Protein AF-A0AAE0N9Y9-F1 (afdb_monomer)

Mean predicted aligned error: 10.64 Å

Structure (mmCIF, N/CA/C/O backbone):
data_AF-A0AAE0N9Y9-F1
#
_entry.id   AF-A0AAE0N9Y9-F1
#
loop_
_atom_site.group_PDB
_atom_site.id
_atom_site.type_symbol
_atom_site.label_atom_id
_atom_site.label_alt_id
_atom_site.label_comp_id
_atom_site.label_asym_id
_atom_site.label_entity_id
_atom_site.label_seq_id
_atom_site.pdbx_PDB_ins_code
_atom_site.Cartn_x
_atom_site.Cartn_y
_atom_site.Cartn_z
_atom_site.occupancy
_atom_site.B_iso_or_equiv
_atom_site.auth_seq_id
_atom_site.auth_comp_id
_atom_site.auth_asym_id
_atom_si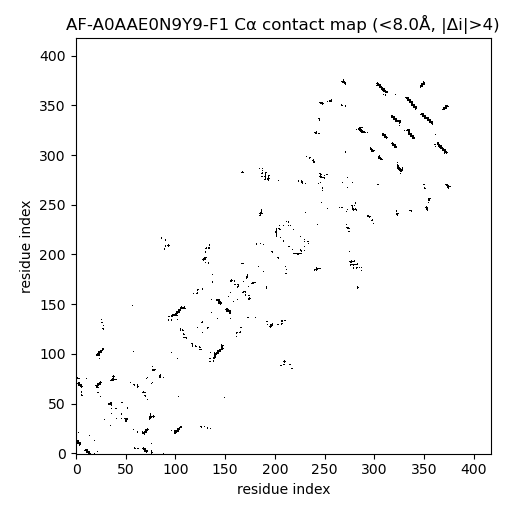te.auth_atom_id
_atom_site.pdbx_PDB_model_num
ATOM 1 N N . MET A 1 1 ? 3.296 -2.983 20.426 1.00 92.12 1 MET A N 1
ATOM 2 C CA . MET A 1 1 ? 1.997 -2.441 19.947 1.00 92.12 1 MET A CA 1
ATOM 3 C C . MET A 1 1 ? 1.097 -2.130 21.141 1.00 92.12 1 MET A C 1
ATOM 5 O O . MET A 1 1 ? 1.120 -2.874 22.114 1.00 92.12 1 MET A O 1
ATOM 9 N N . ARG A 1 2 ? 0.298 -1.061 21.100 1.00 95.00 2 ARG A N 1
ATOM 10 C CA . ARG A 1 2 ? -0.713 -0.757 22.129 1.00 95.00 2 ARG A CA 1
ATOM 11 C C . ARG A 1 2 ? -2.101 -1.171 21.636 1.00 95.00 2 ARG A C 1
ATOM 13 O O . ARG A 1 2 ? -2.389 -0.990 20.461 1.00 95.00 2 ARG A O 1
ATOM 20 N N . LEU A 1 3 ? -2.928 -1.727 22.515 1.00 97.25 3 LEU A N 1
ATOM 21 C CA . LEU A 1 3 ? -4.297 -2.159 22.219 1.00 97.25 3 LEU A CA 1
ATOM 22 C C . LEU A 1 3 ? -5.275 -1.548 23.219 1.00 97.25 3 LEU A C 1
ATOM 24 O O . LEU A 1 3 ? -4.948 -1.392 24.395 1.00 97.25 3 LEU A O 1
ATOM 28 N N . LEU A 1 4 ? -6.483 -1.249 22.760 1.00 97.81 4 LEU A N 1
ATOM 29 C CA . LEU A 1 4 ? -7.594 -0.794 23.583 1.00 97.81 4 LEU A CA 1
ATOM 30 C C . LEU A 1 4 ? -8.440 -1.995 24.015 1.00 97.81 4 LEU A C 1
ATOM 32 O O . LEU A 1 4 ? -8.829 -2.813 23.182 1.00 97.81 4 LEU A O 1
ATOM 36 N N . ASN A 1 5 ? -8.738 -2.103 25.308 1.00 97.69 5 ASN A N 1
ATOM 37 C CA . ASN A 1 5 ? -9.638 -3.135 25.810 1.00 97.69 5 ASN A CA 1
ATOM 38 C C . ASN A 1 5 ? -11.108 -2.785 25.514 1.00 97.69 5 ASN A C 1
ATOM 40 O O . ASN A 1 5 ? -11.589 -1.693 25.833 1.00 97.69 5 ASN A O 1
ATOM 44 N N . VAL A 1 6 ? -11.839 -3.754 24.966 1.00 97.75 6 VAL A N 1
ATOM 45 C CA . VAL A 1 6 ? -13.237 -3.632 24.519 1.00 97.75 6 VAL A CA 1
ATOM 46 C C . VAL A 1 6 ? -14.243 -3.471 25.663 1.00 97.75 6 VAL A C 1
ATOM 48 O O . VAL A 1 6 ? -15.395 -3.142 25.411 1.00 97.75 6 VAL A O 1
ATOM 51 N N . ARG A 1 7 ? -13.864 -3.628 26.932 1.00 95.12 7 ARG A N 1
ATOM 52 C CA . ARG A 1 7 ? -14.783 -3.388 28.060 1.00 95.12 7 ARG A CA 1
ATOM 53 C C . ARG A 1 7 ? -14.369 -2.194 28.895 1.00 95.12 7 ARG A C 1
ATOM 55 O O . ARG A 1 7 ? -15.185 -1.321 29.160 1.00 95.12 7 ARG A O 1
ATOM 62 N N . SER A 1 8 ? -13.101 -2.137 29.293 1.00 94.88 8 SER A N 1
ATOM 63 C CA . SER A 1 8 ? -12.618 -1.074 30.177 1.00 94.88 8 SER A CA 1
ATOM 64 C C . SER A 1 8 ? -12.316 0.239 29.456 1.00 94.88 8 SER A C 1
ATOM 66 O O . SER A 1 8 ? -12.142 1.249 30.132 1.00 94.88 8 SER A O 1
ATOM 68 N N . ARG A 1 9 ? -12.207 0.232 28.115 1.00 94.19 9 ARG A N 1
ATOM 69 C CA . ARG A 1 9 ? -11.724 1.371 27.305 1.00 94.19 9 ARG A CA 1
ATOM 70 C C . ARG A 1 9 ? -10.330 1.857 27.722 1.00 94.19 9 ARG A C 1
ATOM 72 O O . ARG A 1 9 ? -9.949 2.991 27.446 1.00 94.19 9 ARG A O 1
ATOM 79 N N . GLN A 1 10 ? -9.545 0.994 28.366 1.00 95.00 10 GLN A N 1
ATOM 80 C CA . GLN A 1 10 ? -8.172 1.297 28.756 1.00 95.00 10 GLN A CA 1
ATOM 81 C C . GLN A 1 10 ? -7.182 0.787 27.716 1.00 95.00 10 GLN A C 1
ATOM 83 O O . GLN A 1 10 ? -7.372 -0.269 27.107 1.00 95.00 10 GLN A O 1
ATOM 88 N N . LEU A 1 11 ? -6.112 1.551 27.521 1.00 96.12 11 LEU A N 1
ATOM 89 C CA . LEU A 1 11 ? -5.020 1.201 26.627 1.00 96.12 11 LEU A CA 1
ATOM 90 C C . LEU A 1 11 ? -3.974 0.352 27.355 1.00 96.12 11 LEU A C 1
ATOM 92 O O . LEU A 1 11 ? -3.532 0.693 28.450 1.00 96.12 11 LEU A O 1
ATOM 96 N N . HIS A 1 12 ? -3.527 -0.722 26.711 1.00 95.19 12 HIS A N 1
ATOM 97 C CA . HIS A 1 12 ? -2.515 -1.634 27.231 1.00 95.19 12 HIS A CA 1
ATOM 98 C C . HIS A 1 12 ? -1.411 -1.858 26.202 1.00 95.19 12 HIS A C 1
ATOM 100 O O . HIS A 1 12 ? -1.676 -2.186 25.045 1.00 95.19 12 HIS A O 1
ATOM 106 N N . THR A 1 13 ? -0.158 -1.736 26.631 1.00 93.50 13 THR A N 1
ATOM 107 C CA . THR A 1 13 ? 0.988 -2.094 25.792 1.00 93.50 13 THR A CA 1
ATOM 108 C C . THR A 1 13 ? 1.187 -3.609 25.795 1.00 93.50 13 THR A C 1
ATOM 110 O O . THR A 1 13 ? 1.218 -4.242 26.852 1.00 93.50 13 THR A O 1
ATOM 113 N N . ARG A 1 14 ? 1.318 -4.190 24.601 1.00 90.00 14 ARG A N 1
ATOM 114 C CA . ARG A 1 14 ? 1.645 -5.598 24.356 1.00 90.00 14 ARG A CA 1
ATOM 115 C C . ARG A 1 14 ? 2.939 -5.688 23.547 1.00 90.00 14 ARG A C 1
ATOM 117 O O . ARG A 1 14 ? 3.170 -4.883 22.637 1.00 90.00 14 ARG A O 1
ATOM 124 N N . TYR A 1 15 ? 3.761 -6.673 23.884 1.00 86.00 15 TYR A N 1
ATOM 125 C CA . TYR A 1 15 ? 5.079 -6.892 23.293 1.00 86.00 15 TYR A CA 1
ATOM 126 C C . TYR A 1 15 ? 5.128 -8.264 22.614 1.00 86.00 15 TYR A C 1
ATOM 128 O O . TYR A 1 15 ? 4.593 -9.229 23.163 1.00 86.00 15 TYR A O 1
ATOM 136 N N . ASP A 1 16 ? 5.770 -8.315 21.446 1.00 79.44 16 ASP A N 1
ATOM 137 C CA . ASP A 1 16 ? 6.131 -9.526 20.698 1.00 79.44 16 ASP A CA 1
ATOM 138 C C . ASP A 1 16 ? 5.015 -10.585 20.607 1.00 79.44 16 ASP A C 1
ATOM 140 O O . ASP A 1 16 ? 3.905 -10.285 20.165 1.00 79.44 16 ASP A O 1
ATOM 144 N N . ASP A 1 17 ? 5.304 -11.821 21.019 1.00 76.75 17 ASP A N 1
ATOM 145 C CA . ASP A 1 17 ? 4.411 -12.981 20.913 1.00 76.75 17 ASP A CA 1
ATOM 146 C C . ASP A 1 17 ? 3.213 -12.931 21.879 1.00 76.75 17 ASP A C 1
ATOM 148 O O . ASP A 1 17 ? 2.306 -13.754 21.792 1.00 76.75 17 ASP A O 1
ATOM 152 N N . ASN A 1 18 ? 3.156 -11.940 22.777 1.00 85.12 18 ASN A N 1
ATOM 153 C CA . ASN A 1 18 ? 2.055 -11.758 23.728 1.00 85.12 18 ASN A CA 1
ATOM 154 C C . ASN A 1 18 ? 0.939 -10.847 23.188 1.00 85.12 18 ASN A C 1
ATOM 156 O O . ASN A 1 18 ? 0.205 -10.226 23.965 1.00 85.12 18 ASN A O 1
ATOM 160 N N . ILE A 1 19 ? 0.827 -10.709 21.866 1.00 92.81 19 ILE A N 1
ATOM 161 C CA . ILE A 1 19 ? -0.262 -9.971 21.225 1.00 92.81 19 ILE A CA 1
ATOM 162 C C . ILE A 1 19 ? -1.481 -10.909 21.122 1.00 92.81 19 ILE A C 1
ATOM 164 O O . ILE A 1 19 ? -1.434 -11.874 20.359 1.00 92.81 19 ILE A O 1
ATOM 168 N N . PRO A 1 20 ? -2.569 -10.663 21.883 1.00 95.69 20 PRO A N 1
ATOM 169 C CA . PRO A 1 20 ? -3.791 -11.464 21.784 1.00 95.69 20 PRO A CA 1
ATOM 170 C C . PRO A 1 20 ? -4.500 -11.187 20.451 1.00 95.69 20 PRO A C 1
ATOM 172 O O . PRO A 1 20 ? -4.208 -10.165 19.841 1.00 95.69 20 PRO A O 1
ATOM 175 N N . PRO A 1 21 ? -5.472 -12.008 20.016 1.00 97.25 21 PRO A N 1
ATOM 176 C CA . PRO A 1 21 ? -6.346 -11.655 18.899 1.00 97.25 21 PRO A CA 1
ATOM 177 C C . PRO A 1 21 ? -7.016 -10.289 19.111 1.00 97.25 21 PRO A C 1
ATOM 179 O O . PRO A 1 21 ? -7.502 -9.988 20.204 1.00 97.25 21 PRO A O 1
ATOM 182 N N . TYR A 1 22 ? -7.040 -9.466 18.064 1.00 98.44 22 TYR A N 1
ATOM 183 C CA . TYR A 1 22 ? -7.608 -8.118 18.094 1.00 98.44 22 TYR A CA 1
ATOM 184 C C . TYR A 1 22 ? -8.319 -7.786 16.784 1.00 98.44 22 TYR A C 1
ATOM 186 O O . TYR A 1 22 ? -7.970 -8.314 15.725 1.00 98.44 22 TYR A O 1
ATOM 194 N N . ALA A 1 23 ? -9.295 -6.883 16.860 1.00 98.75 23 ALA A N 1
ATOM 195 C CA . ALA A 1 23 ? -9.834 -6.214 15.682 1.00 98.75 23 ALA A CA 1
ATOM 196 C C . ALA A 1 23 ? -9.017 -4.956 15.372 1.00 98.75 23 ALA A C 1
ATOM 198 O O . ALA A 1 23 ? -8.448 -4.338 16.272 1.00 98.75 23 ALA A O 1
ATOM 199 N N . ILE A 1 24 ? -8.978 -4.548 14.111 1.00 98.75 24 ILE A N 1
ATOM 200 C CA . ILE A 1 24 ? -8.291 -3.331 13.681 1.00 98.75 24 ILE A CA 1
ATOM 201 C C . ILE A 1 24 ? -9.257 -2.414 12.928 1.00 98.75 24 ILE A C 1
ATOM 203 O O . ILE A 1 24 ? -10.049 -2.887 12.113 1.00 98.75 24 ILE A O 1
ATOM 207 N N . LEU A 1 25 ? -9.227 -1.113 13.222 1.00 98.44 25 LEU A N 1
ATOM 208 C CA . LEU A 1 25 ? -10.024 -0.120 12.501 1.00 98.44 25 LEU A CA 1
ATOM 209 C C . LEU A 1 25 ? -9.210 0.483 11.357 1.00 98.44 25 LEU A C 1
ATOM 211 O O . LEU A 1 25 ? -8.125 1.013 11.580 1.00 98.44 25 LEU A O 1
ATOM 215 N N . SER A 1 26 ? -9.794 0.455 10.165 1.00 97.88 26 SER A N 1
ATOM 216 C CA . SER A 1 26 ? -9.386 1.230 9.001 1.00 97.88 26 SER A CA 1
ATOM 217 C C . SER A 1 26 ? -10.425 2.319 8.744 1.00 97.88 26 SER A C 1
ATOM 219 O O . SER A 1 26 ? -11.626 2.052 8.647 1.00 97.88 26 SER A O 1
ATOM 221 N N . HIS A 1 27 ? -9.994 3.570 8.621 1.00 93.94 27 HIS A N 1
ATOM 222 C CA . HIS A 1 27 ? -10.907 4.683 8.377 1.00 93.94 27 HIS A CA 1
ATOM 223 C C . HIS A 1 27 ? -10.201 5.860 7.715 1.00 93.94 27 HIS A C 1
ATOM 225 O O . HIS A 1 27 ? -8.978 5.998 7.719 1.00 93.94 27 HIS A O 1
ATOM 231 N N . THR A 1 28 ? -11.000 6.769 7.161 1.00 89.81 28 THR A N 1
ATOM 232 C CA . THR A 1 28 ? -10.505 8.083 6.752 1.00 89.81 28 THR A CA 1
ATOM 233 C C . THR A 1 28 ? -10.857 9.137 7.787 1.00 89.81 28 THR A C 1
ATOM 235 O O . THR A 1 28 ? -12.019 9.276 8.183 1.00 89.81 28 THR A O 1
ATOM 238 N N . TRP A 1 29 ? -9.853 9.923 8.151 1.00 72.12 29 TRP A N 1
ATOM 239 C CA . TRP A 1 29 ? -9.984 11.175 8.880 1.00 72.12 29 TRP A CA 1
ATOM 240 C C . TRP A 1 29 ? -10.921 12.114 8.129 1.00 72.12 29 TRP A C 1
ATOM 242 O O . TRP A 1 29 ? -10.844 12.239 6.904 1.00 72.12 29 TRP A O 1
ATOM 252 N N . ASP A 1 30 ? -11.762 12.815 8.869 1.00 64.88 30 ASP A N 1
ATOM 253 C CA . ASP A 1 30 ? -12.420 14.000 8.336 1.00 64.88 30 ASP A CA 1
ATOM 254 C C . ASP A 1 30 ? -11.613 15.209 8.779 1.00 64.88 30 ASP A C 1
ATOM 256 O O . ASP A 1 30 ? -11.110 15.254 9.898 1.00 64.88 30 ASP A O 1
ATOM 260 N N . GLN A 1 31 ? -11.474 16.183 7.896 1.00 59.41 31 GLN A N 1
ATOM 261 C CA . GLN A 1 31 ? -10.706 17.387 8.189 1.00 59.41 31 GLN A CA 1
ATOM 262 C C . GLN A 1 31 ? -11.480 18.359 9.086 1.00 59.41 31 GLN A C 1
ATOM 264 O O . GLN A 1 31 ? -10.889 19.296 9.615 1.00 59.41 31 GLN A O 1
ATOM 269 N N . GLN A 1 32 ? -12.790 18.152 9.246 1.00 56.81 32 GLN A N 1
ATOM 270 C CA . GLN A 1 32 ? -13.677 19.081 9.945 1.00 56.81 32 GLN A CA 1
ATOM 271 C C . GLN A 1 32 ? -13.728 18.853 11.462 1.00 56.81 32 GLN A C 1
ATOM 273 O O . GLN A 1 32 ? -14.083 19.768 12.200 1.00 56.81 32 GLN A O 1
ATOM 278 N N . GLU A 1 33 ? -13.340 17.671 11.946 1.00 63.66 33 GLU A N 1
ATOM 279 C CA . GLU A 1 33 ? -13.452 17.293 13.357 1.00 63.66 33 GLU A CA 1
ATOM 280 C C . GLU A 1 33 ? -12.261 16.436 13.791 1.00 63.66 33 GLU A C 1
ATOM 282 O O . GLU A 1 33 ? -11.926 15.439 13.147 1.00 63.66 33 GLU A O 1
ATOM 287 N N . ALA A 1 34 ? -11.637 16.814 14.907 1.00 75.62 34 ALA A N 1
ATOM 288 C CA . ALA A 1 34 ? -10.517 16.076 15.473 1.00 75.62 34 ALA A CA 1
ATOM 289 C C . ALA A 1 34 ? -10.967 14.704 15.997 1.00 75.62 34 ALA A C 1
ATOM 291 O O . ALA A 1 34 ? -11.996 14.584 16.660 1.00 75.62 34 ALA A O 1
ATOM 292 N N . GLU A 1 35 ? -10.179 13.674 15.701 1.00 85.31 35 GLU A N 1
ATOM 293 C CA . GLU A 1 35 ? -10.357 12.334 16.260 1.00 85.31 35 GLU A CA 1
ATOM 294 C C . GLU A 1 35 ? -9.646 12.221 17.607 1.00 85.31 35 GLU A C 1
ATOM 296 O O . GLU A 1 35 ? -8.643 12.894 17.847 1.00 85.31 35 GLU A O 1
ATOM 301 N N . VAL A 1 36 ? -10.160 11.351 18.477 1.00 91.38 36 VAL A N 1
ATOM 302 C CA . VAL A 1 36 ? -9.594 11.121 19.810 1.00 91.38 36 VAL A CA 1
ATOM 303 C C . VAL A 1 36 ? -8.192 10.530 19.676 1.00 91.38 36 VAL A C 1
ATOM 305 O O . VAL A 1 36 ? -8.008 9.448 19.102 1.00 91.38 36 VAL A O 1
ATOM 308 N N . SER A 1 37 ? -7.203 11.264 20.186 1.00 93.50 37 SER A N 1
ATOM 309 C CA . SER A 1 37 ? -5.792 10.886 20.148 1.00 93.50 37 SER A CA 1
ATOM 310 C C . SER A 1 37 ? -5.371 10.056 21.365 1.00 93.50 37 SER A C 1
ATOM 312 O O . SER A 1 37 ? -6.120 9.901 22.330 1.00 93.50 37 SER A O 1
ATOM 314 N N . PHE A 1 38 ? -4.141 9.536 21.352 1.00 93.31 38 PHE A N 1
ATOM 315 C CA . PHE A 1 38 ? -3.560 8.853 22.512 1.00 93.31 38 PHE A CA 1
ATOM 316 C C . PHE A 1 38 ? -3.527 9.738 23.768 1.00 93.31 38 PHE A C 1
ATOM 318 O O . PHE A 1 38 ? -3.838 9.269 24.862 1.00 93.31 38 PHE A O 1
ATOM 325 N N . GLU A 1 39 ? -3.176 11.018 23.620 1.00 92.38 39 GLU A N 1
ATOM 326 C CA . GLU A 1 39 ? -3.137 11.955 24.747 1.00 92.38 39 GLU A CA 1
ATOM 327 C C . GLU A 1 39 ? -4.536 12.250 25.286 1.00 92.38 39 GLU A C 1
ATOM 329 O O . GLU A 1 39 ? -4.728 12.348 26.498 1.00 92.38 39 GLU A O 1
ATOM 334 N N . ASP A 1 40 ? -5.530 12.316 24.402 1.00 92.81 40 ASP A N 1
ATOM 335 C CA . ASP A 1 40 ? -6.912 12.544 24.804 1.00 92.81 40 ASP A CA 1
ATOM 336 C C . ASP A 1 40 ? -7.449 11.399 25.659 1.00 92.81 40 ASP A C 1
ATOM 338 O O . ASP A 1 40 ? -8.071 11.658 26.684 1.00 92.81 40 ASP A O 1
ATOM 342 N N . MET A 1 41 ? -7.121 10.145 25.324 1.00 92.75 41 MET A N 1
ATOM 343 C CA . MET A 1 41 ? -7.518 8.964 26.110 1.00 92.75 41 MET A CA 1
ATOM 344 C C . MET A 1 41 ? -7.036 8.994 27.570 1.00 92.75 41 MET A C 1
ATOM 346 O O . MET A 1 41 ? -7.563 8.259 28.404 1.00 92.75 41 MET A O 1
ATOM 350 N N . LYS A 1 42 ? -6.041 9.826 27.908 1.00 89.19 42 LYS A N 1
ATOM 351 C CA . LYS A 1 42 ? -5.563 10.000 29.290 1.00 89.19 42 LYS A CA 1
ATOM 352 C C . LYS A 1 42 ? -6.447 10.945 30.106 1.00 89.19 42 LYS A C 1
ATOM 354 O O . LYS A 1 42 ? -6.327 10.987 31.331 1.00 89.19 42 LYS A O 1
ATOM 359 N N . ARG A 1 43 ? -7.307 11.728 29.452 1.00 89.81 43 ARG A N 1
ATOM 360 C CA . ARG A 1 43 ? -8.168 12.718 30.100 1.00 89.81 43 ARG A CA 1
ATOM 361 C C . ARG A 1 43 ? -9.507 12.099 30.507 1.00 89.81 43 ARG A C 1
ATOM 363 O O . ARG A 1 43 ? -10.043 11.282 29.765 1.00 89.81 43 ARG A O 1
ATOM 370 N N . PRO A 1 44 ? -10.117 12.501 31.633 1.00 85.38 44 PRO A N 1
ATOM 371 C CA . PRO A 1 44 ? -11.415 11.961 32.050 1.00 85.38 44 PRO A CA 1
ATOM 372 C C . PRO A 1 44 ? -12.574 12.292 31.096 1.00 85.38 44 PRO A C 1
ATOM 374 O O . PRO A 1 44 ? -13.550 11.553 31.041 1.00 85.38 44 PRO A O 1
ATOM 377 N N . ASP A 1 45 ? -12.480 13.396 30.353 1.00 87.56 45 ASP A N 1
ATOM 378 C CA . ASP A 1 45 ? -13.541 13.937 29.496 1.00 87.56 45 ASP A CA 1
ATOM 379 C C . ASP A 1 45 ? -13.507 13.421 28.047 1.00 87.56 45 ASP A C 1
ATOM 381 O O . ASP A 1 45 ? -14.342 13.822 27.235 1.00 87.56 45 ASP A O 1
ATOM 385 N N . HIS A 1 46 ? -12.589 12.505 27.718 1.00 85.44 46 HIS A N 1
ATOM 386 C CA . HIS A 1 46 ? -12.407 11.969 26.363 1.00 85.44 46 HIS A CA 1
ATOM 387 C C . HIS A 1 46 ? -13.679 11.339 25.773 1.00 85.44 46 HIS A C 1
ATOM 389 O O . HIS A 1 46 ? -13.904 11.406 24.568 1.00 85.44 46 HIS A O 1
ATOM 395 N N . VAL A 1 47 ? -14.549 10.789 26.626 1.00 87.88 47 VAL A N 1
ATOM 396 C CA . VAL A 1 47 ? -15.837 10.183 26.242 1.00 87.88 47 VAL A CA 1
ATOM 397 C C . VAL A 1 47 ? -16.832 11.180 25.636 1.00 87.88 47 VAL A C 1
ATOM 399 O O . VAL A 1 47 ? -17.781 10.779 24.967 1.00 87.88 47 VAL A O 1
ATOM 402 N N . HIS A 1 48 ? -16.636 12.479 25.872 1.00 86.88 48 HIS A N 1
ATOM 403 C CA . HIS A 1 48 ? -17.473 13.552 25.330 1.00 86.88 48 HIS A CA 1
ATOM 404 C C . HIS A 1 48 ? -16.849 14.229 24.109 1.00 86.88 48 HIS A C 1
ATOM 406 O O . HIS A 1 48 ? -17.434 15.162 23.557 1.00 86.88 48 HIS A O 1
ATOM 412 N N . MET A 1 49 ? -15.657 13.795 23.697 1.00 87.06 49 MET A N 1
ATOM 413 C CA . MET A 1 49 ? -15.001 14.369 22.537 1.00 87.06 49 MET A CA 1
ATOM 414 C C . MET A 1 49 ? -15.734 13.990 21.249 1.00 87.06 49 MET A C 1
ATOM 416 O O . MET A 1 49 ? -16.307 12.897 21.150 1.00 87.06 49 MET A O 1
ATOM 420 N N . PRO A 1 50 ? -15.682 14.865 20.230 1.00 83.38 50 PRO A N 1
ATOM 421 C CA . PRO A 1 50 ? -16.117 14.502 18.894 1.00 83.38 50 PRO A CA 1
ATOM 422 C C . PRO A 1 50 ? -15.476 13.179 18.470 1.00 83.38 50 PRO A C 1
ATOM 424 O O . PRO A 1 50 ? -14.309 12.917 18.762 1.00 83.38 50 PRO A O 1
ATOM 427 N N . ARG A 1 51 ? -16.239 12.346 17.761 1.00 84.81 51 ARG A N 1
ATOM 428 C CA . ARG A 1 51 ? -15.758 11.091 17.159 1.00 84.81 51 ARG A CA 1
ATOM 429 C C . ARG A 1 51 ? -15.410 9.965 18.119 1.00 84.81 51 ARG A C 1
ATOM 431 O O . ARG A 1 51 ? -14.935 8.919 17.671 1.00 84.81 51 ARG A O 1
ATOM 438 N N . TYR A 1 52 ? -15.686 10.126 19.413 1.00 91.06 52 TYR A N 1
ATOM 439 C CA . TYR A 1 52 ? -15.589 9.013 20.356 1.00 91.06 52 TYR A CA 1
ATOM 440 C C . TYR A 1 52 ? -16.536 7.855 19.983 1.00 91.06 52 TYR A C 1
ATOM 442 O O . TYR A 1 52 ? -16.228 6.691 20.233 1.00 91.06 52 TYR A O 1
ATOM 450 N N . ASP A 1 53 ? -17.631 8.144 19.272 1.00 91.62 53 ASP A N 1
ATOM 451 C CA . ASP A 1 53 ? -18.534 7.143 18.701 1.00 91.62 53 ASP A CA 1
ATOM 452 C C . ASP A 1 53 ? -17.820 6.156 17.766 1.00 91.62 53 ASP A C 1
ATOM 454 O O . ASP A 1 53 ? -18.236 5.001 17.680 1.00 91.62 53 ASP A O 1
ATOM 458 N N . LYS A 1 54 ? -16.721 6.547 17.103 1.00 93.06 54 LYS A N 1
ATOM 459 C CA . LYS A 1 54 ? -15.924 5.603 16.307 1.00 93.06 54 LYS A CA 1
ATOM 460 C C . LYS A 1 54 ? -15.248 4.553 17.178 1.00 93.06 54 LYS A C 1
ATOM 462 O O . LYS A 1 54 ? -15.262 3.373 16.826 1.00 93.06 54 LYS A O 1
ATOM 467 N N . ILE A 1 55 ? -14.684 4.966 18.313 1.00 95.75 55 ILE A N 1
ATOM 468 C CA . ILE A 1 55 ? -14.067 4.051 19.280 1.00 95.75 55 ILE A CA 1
ATOM 469 C C . ILE A 1 55 ? -15.135 3.110 19.842 1.00 95.75 55 ILE A C 1
ATOM 471 O O . ILE A 1 55 ? -14.936 1.894 19.844 1.00 95.75 55 ILE A O 1
ATOM 475 N N . GLU A 1 56 ? -16.285 3.654 20.244 1.00 96.06 56 GLU A N 1
ATOM 476 C CA . GLU A 1 56 ? -17.402 2.868 20.774 1.00 96.06 56 GLU A CA 1
ATOM 477 C C . GLU A 1 56 ? -17.935 1.850 19.765 1.00 96.06 56 GLU A C 1
ATOM 479 O O . GLU A 1 56 ? -18.051 0.667 20.083 1.00 96.06 56 GLU A O 1
ATOM 484 N N . ASN A 1 57 ? -18.205 2.269 18.528 1.00 96.94 57 ASN A N 1
ATOM 485 C CA . ASN A 1 57 ? -18.706 1.364 17.497 1.00 96.94 57 ASN A CA 1
ATOM 486 C C . ASN A 1 57 ? -17.680 0.293 17.113 1.00 96.94 57 ASN A C 1
ATOM 488 O O . ASN A 1 57 ? -18.059 -0.864 16.941 1.00 96.94 57 ASN A O 1
ATOM 492 N N . THR A 1 58 ? -16.392 0.639 17.050 1.00 98.06 58 THR A N 1
ATOM 493 C CA . THR A 1 58 ? -15.316 -0.338 16.816 1.00 98.06 58 THR A CA 1
ATOM 494 C C . THR A 1 58 ? -15.277 -1.381 17.929 1.00 98.06 58 THR A C 1
ATOM 496 O O . THR A 1 58 ? -15.219 -2.578 17.652 1.00 98.06 58 THR A O 1
ATOM 499 N N . CYS A 1 59 ? -15.361 -0.950 19.191 1.00 98.38 59 CYS A N 1
ATOM 500 C CA . CYS A 1 59 ? -15.399 -1.866 20.328 1.00 98.38 59 CYS A CA 1
ATOM 501 C C . CYS A 1 59 ? -16.660 -2.737 20.316 1.00 98.38 59 CYS A C 1
ATOM 503 O O . CYS A 1 59 ? -16.568 -3.937 20.547 1.00 98.38 59 CYS A O 1
ATOM 505 N N . ARG A 1 60 ? -17.824 -2.164 19.992 1.00 98.31 60 ARG A N 1
ATOM 506 C CA . ARG A 1 60 ? -19.084 -2.907 19.861 1.00 98.31 60 ARG A CA 1
ATOM 507 C C . ARG A 1 60 ? -18.991 -3.997 18.792 1.00 98.31 60 ARG A C 1
ATOM 509 O O . ARG A 1 60 ? -19.437 -5.115 19.025 1.00 98.31 60 ARG A O 1
ATOM 516 N N . LEU A 1 61 ? -18.422 -3.688 17.625 1.00 98.38 61 LEU A N 1
ATOM 517 C CA . LEU A 1 61 ? -18.209 -4.681 16.568 1.00 98.38 61 LEU A CA 1
ATOM 518 C C . LEU A 1 61 ? -17.208 -5.759 16.994 1.00 98.38 61 LEU A C 1
ATOM 520 O O . LEU A 1 61 ? -17.448 -6.938 16.754 1.00 98.38 61 LEU A O 1
ATOM 524 N N . ALA A 1 62 ? -16.122 -5.379 17.668 1.00 98.56 62 ALA A N 1
ATOM 525 C CA . ALA A 1 62 ? -15.159 -6.337 18.199 1.00 98.56 62 ALA A CA 1
ATOM 526 C C . ALA A 1 62 ? -15.795 -7.283 19.230 1.00 98.56 62 ALA A C 1
ATOM 528 O O . ALA A 1 62 ? -15.545 -8.482 19.180 1.00 98.56 62 ALA A O 1
ATOM 529 N N . GLU A 1 63 ? -16.669 -6.777 20.106 1.00 98.06 63 GLU A N 1
ATOM 530 C CA . GLU A 1 63 ? -17.400 -7.598 21.076 1.00 98.06 63 GLU A CA 1
ATOM 531 C C . GLU A 1 63 ? -18.326 -8.615 20.393 1.00 98.06 63 GLU A C 1
ATOM 533 O O . GLU A 1 63 ? -18.374 -9.772 20.809 1.00 98.06 63 GLU A O 1
ATOM 538 N N . ILE A 1 64 ? -19.007 -8.217 19.311 1.00 97.69 64 ILE A N 1
ATOM 539 C CA . ILE A 1 64 ? -19.845 -9.117 18.496 1.00 97.69 64 ILE A CA 1
ATOM 540 C C . ILE A 1 64 ? -19.004 -10.229 17.854 1.00 97.69 64 ILE A C 1
ATOM 542 O O . ILE A 1 64 ? -19.441 -11.377 17.806 1.00 97.69 64 ILE A O 1
ATOM 546 N N . GLU A 1 65 ? -17.788 -9.913 17.408 1.00 97.81 65 GLU A N 1
ATOM 547 C CA . GLU A 1 65 ? -16.826 -10.892 16.880 1.00 97.81 65 GLU A CA 1
ATOM 548 C C . GLU A 1 65 ? -16.123 -11.702 17.992 1.00 97.81 65 GLU A C 1
ATOM 550 O O . GLU A 1 65 ? -15.268 -12.537 17.702 1.00 97.81 65 GLU A O 1
ATOM 555 N N . GLY A 1 66 ? -16.464 -11.481 19.269 1.00 98.06 66 GLY A N 1
ATOM 556 C CA . GLY A 1 66 ? -15.885 -12.195 20.410 1.00 98.06 66 GLY A CA 1
ATOM 557 C C . GLY A 1 66 ? -14.451 -11.778 20.755 1.00 98.06 66 GLY A C 1
ATOM 558 O O . GLY A 1 66 ? -13.716 -12.554 21.364 1.00 98.06 66 GLY A O 1
ATOM 559 N N . LEU A 1 67 ? -14.034 -10.573 20.363 1.00 98.50 67 LEU A N 1
ATOM 560 C CA . LEU A 1 67 ? -12.689 -10.041 20.574 1.00 98.50 67 LEU A CA 1
ATOM 561 C C . LEU A 1 67 ? -12.652 -9.074 21.762 1.00 98.50 67 LEU A C 1
ATOM 563 O O . LEU A 1 67 ? -13.495 -8.194 21.913 1.00 98.50 67 LEU A O 1
ATOM 567 N N . GLU A 1 68 ? -11.619 -9.205 22.593 1.00 98.25 68 GLU A N 1
ATOM 568 C CA . GLU A 1 68 ? -11.425 -8.361 23.783 1.00 98.25 68 GLU A CA 1
ATOM 569 C C . GLU A 1 68 ? -10.578 -7.108 23.518 1.00 98.25 68 GLU A C 1
ATOM 571 O O . GLU A 1 68 ? -10.472 -6.228 24.379 1.00 98.25 68 GLU A O 1
ATOM 576 N N . TRP A 1 69 ? -9.955 -7.030 22.342 1.00 98.50 69 TRP A N 1
ATOM 577 C CA . TRP A 1 69 ? -8.950 -6.025 22.017 1.00 98.50 69 TRP A CA 1
ATOM 578 C C . TRP A 1 69 ? -9.209 -5.400 20.655 1.00 98.50 69 TRP A C 1
ATOM 580 O O . TRP A 1 69 ? -9.534 -6.098 19.693 1.00 98.50 69 TRP A O 1
ATOM 590 N N . VAL A 1 70 ? -9.004 -4.086 20.564 1.00 98.50 70 VAL A N 1
ATOM 591 C CA . VAL A 1 70 ? -9.000 -3.358 19.293 1.00 98.50 70 VAL A CA 1
ATOM 592 C C . VAL A 1 70 ? -7.743 -2.518 19.139 1.00 98.50 70 VAL A C 1
ATOM 594 O O . VAL A 1 70 ? -7.170 -2.038 20.119 1.00 98.50 70 VAL A O 1
ATOM 597 N N . TRP A 1 71 ? -7.330 -2.322 17.894 1.00 98.25 71 TRP A N 1
ATOM 598 C CA . TRP A 1 71 ? -6.307 -1.362 17.513 1.00 98.25 71 TRP A CA 1
ATOM 599 C C . TRP A 1 71 ? -6.925 -0.266 16.648 1.00 98.25 71 TRP A C 1
ATOM 601 O O . TRP A 1 71 ? -7.622 -0.548 15.673 1.00 98.25 71 TRP A O 1
ATOM 611 N N . ILE A 1 72 ? -6.661 0.987 17.012 1.00 96.94 72 ILE A N 1
ATOM 612 C CA . ILE A 1 72 ? -7.116 2.186 16.303 1.00 96.94 72 ILE A CA 1
ATOM 613 C C . ILE A 1 72 ? -5.934 3.152 16.260 1.00 96.94 72 ILE A C 1
ATOM 615 O O . ILE A 1 72 ? -5.435 3.559 17.310 1.00 96.94 72 ILE A O 1
ATOM 619 N N . ASP A 1 73 ? -5.466 3.518 15.069 1.00 94.06 73 ASP A N 1
ATOM 620 C CA . ASP A 1 73 ? -4.205 4.249 14.886 1.00 94.06 73 ASP A CA 1
ATOM 621 C C . ASP A 1 73 ? -4.188 5.625 15.583 1.00 94.06 73 ASP A C 1
ATOM 623 O O . ASP A 1 73 ? -3.132 6.112 15.993 1.00 94.06 73 ASP A O 1
ATOM 627 N N . THR A 1 74 ? -5.353 6.259 15.738 1.00 93.00 74 THR A N 1
ATOM 628 C CA . THR A 1 74 ? -5.483 7.584 16.354 1.00 93.00 74 THR A CA 1
ATOM 629 C C . THR A 1 74 ? -5.142 7.573 17.835 1.00 93.00 74 THR A C 1
ATOM 631 O O . THR A 1 74 ? -4.457 8.482 18.305 1.00 93.00 74 THR A O 1
ATOM 634 N N . CYS A 1 75 ? -5.584 6.543 18.560 1.00 94.75 75 CYS A N 1
ATOM 635 C CA . CYS A 1 75 ? -5.484 6.473 20.014 1.00 94.75 75 CYS A CA 1
ATOM 636 C C . CYS A 1 75 ? -4.533 5.383 20.521 1.00 94.75 75 CYS A C 1
ATOM 638 O O . CYS A 1 75 ? -4.090 5.442 21.667 1.00 94.75 75 CYS A O 1
ATOM 640 N N . CYS A 1 76 ? -4.169 4.409 19.684 1.00 96.50 76 CYS A N 1
ATOM 641 C CA . CYS A 1 76 ? -3.203 3.371 20.039 1.00 96.50 76 CYS A CA 1
ATOM 642 C C . CYS A 1 76 ? -1.753 3.793 19.768 1.00 96.50 76 CYS A C 1
ATOM 644 O O . CYS A 1 76 ? -0.852 3.234 20.384 1.00 96.50 76 CYS A O 1
ATOM 646 N N . ILE A 1 77 ? -1.508 4.787 18.911 1.00 95.00 77 ILE A N 1
ATOM 647 C CA . ILE A 1 77 ? -0.159 5.296 18.635 1.00 95.00 77 ILE A CA 1
ATOM 648 C C . ILE A 1 77 ? 0.040 6.626 19.359 1.00 95.00 77 ILE A C 1
ATOM 650 O O . ILE A 1 77 ? -0.715 7.576 19.151 1.00 95.00 77 ILE A O 1
ATOM 654 N N . ASP A 1 78 ? 1.104 6.725 20.150 1.00 93.62 78 ASP A N 1
ATOM 655 C CA . ASP A 1 78 ? 1.600 8.011 20.626 1.00 93.62 78 ASP A CA 1
ATOM 656 C C . ASP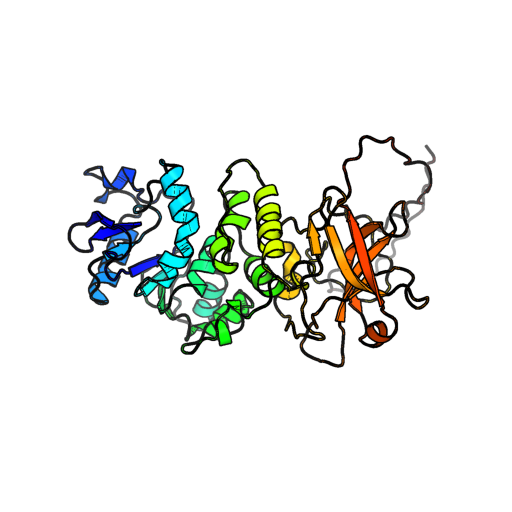 A 1 78 ? 2.326 8.733 19.484 1.00 93.62 78 ASP A C 1
ATOM 658 O O . ASP A 1 78 ? 3.522 8.559 19.249 1.00 93.62 78 ASP A O 1
ATOM 662 N N . LYS A 1 79 ? 1.583 9.569 18.754 1.00 90.44 79 LYS A N 1
ATOM 663 C CA . LYS A 1 79 ? 2.117 10.345 17.625 1.00 90.44 79 LYS A CA 1
ATOM 664 C C . LYS A 1 79 ? 3.063 11.474 18.070 1.00 90.44 79 LYS A C 1
ATOM 666 O O . LYS A 1 79 ? 3.687 12.090 17.206 1.00 90.44 79 LYS A O 1
ATOM 671 N N . SER A 1 80 ? 3.177 11.752 19.376 1.00 91.25 80 SER A N 1
ATOM 672 C CA . SER A 1 80 ? 4.147 12.710 19.926 1.00 91.25 80 SER A CA 1
ATOM 673 C C . SER A 1 80 ? 5.542 12.094 20.097 1.00 91.25 80 SER A C 1
ATOM 675 O O . SER A 1 80 ? 6.549 12.802 20.020 1.00 91.25 80 SER A O 1
ATOM 677 N N . SER A 1 81 ? 5.615 10.767 20.239 1.00 92.75 81 SER A N 1
ATOM 678 C CA . SER A 1 81 ? 6.860 10.004 20.286 1.00 92.75 81 SER A CA 1
ATOM 679 C C . SER A 1 81 ? 7.314 9.635 18.873 1.00 92.75 81 SER A C 1
ATOM 681 O O . SER A 1 81 ? 6.759 8.745 18.230 1.00 92.75 81 SER A O 1
ATOM 683 N N . SER A 1 82 ? 8.360 10.297 18.370 1.00 89.31 82 SER A N 1
ATOM 684 C CA . SER A 1 82 ? 8.913 10.011 17.035 1.00 89.31 82 SER A CA 1
ATOM 685 C C . SER A 1 82 ? 9.426 8.573 16.899 1.00 89.31 82 SER A C 1
ATOM 687 O O . SER A 1 82 ? 9.302 7.980 15.828 1.00 89.31 82 SER A O 1
ATOM 689 N N . ALA A 1 83 ? 9.960 8.004 17.984 1.00 91.75 83 ALA A N 1
ATOM 690 C CA . ALA A 1 83 ? 10.394 6.613 18.038 1.00 91.75 83 ALA A CA 1
ATOM 691 C C . ALA A 1 83 ? 9.204 5.651 17.902 1.00 91.75 83 ALA A C 1
ATOM 693 O O . ALA A 1 83 ? 9.239 4.766 17.049 1.00 91.75 83 ALA A O 1
ATOM 694 N N . GLU A 1 84 ? 8.130 5.869 18.673 1.00 92.56 84 GLU A N 1
ATOM 695 C CA . GLU A 1 84 ? 6.923 5.033 18.603 1.00 92.56 84 GLU A CA 1
ATOM 696 C C . GLU A 1 84 ? 6.237 5.168 17.239 1.00 92.56 84 GLU A C 1
ATOM 698 O O . GLU A 1 84 ? 5.870 4.164 16.635 1.00 92.56 84 GLU A O 1
ATOM 703 N N . LEU A 1 85 ? 6.123 6.387 16.704 1.00 91.75 85 LEU A N 1
ATOM 704 C CA . LEU A 1 85 ? 5.561 6.622 15.374 1.00 91.75 85 LEU A CA 1
ATOM 705 C C . LEU A 1 85 ? 6.364 5.902 14.280 1.00 91.75 85 LEU A C 1
ATOM 707 O O . LEU A 1 85 ? 5.783 5.310 13.370 1.00 91.75 85 LEU A O 1
ATOM 711 N N . SER A 1 86 ? 7.696 5.935 14.371 1.00 92.69 86 SER A N 1
ATOM 712 C CA . SER A 1 86 ? 8.572 5.254 13.417 1.00 92.69 86 SER A CA 1
ATOM 713 C C . SER A 1 86 ? 8.438 3.733 13.491 1.00 92.69 86 SER A C 1
ATOM 715 O O . SER A 1 86 ? 8.375 3.070 12.452 1.00 92.69 86 SER A O 1
ATOM 717 N N . GLU A 1 87 ? 8.388 3.172 14.702 1.00 92.19 87 GLU A N 1
ATOM 718 C CA . GLU A 1 87 ? 8.139 1.744 14.921 1.00 92.19 87 GLU A CA 1
ATOM 719 C C . GLU A 1 87 ? 6.760 1.342 14.385 1.00 92.19 87 GLU A C 1
ATOM 721 O O . GLU A 1 87 ? 6.634 0.339 13.679 1.00 92.19 87 GLU A O 1
ATOM 726 N N . ALA A 1 88 ? 5.741 2.159 14.660 1.00 92.81 88 ALA A N 1
ATOM 727 C CA . ALA A 1 88 ? 4.374 1.917 14.234 1.00 92.81 88 ALA A CA 1
ATOM 728 C C . ALA A 1 88 ? 4.241 1.893 12.713 1.00 92.81 88 ALA A C 1
ATOM 730 O O . ALA A 1 88 ? 3.681 0.944 12.178 1.00 92.81 88 ALA A O 1
ATOM 731 N N . ILE A 1 89 ? 4.805 2.871 12.001 1.00 92.19 89 ILE A N 1
ATOM 732 C CA . ILE A 1 89 ? 4.722 2.910 10.535 1.00 92.19 89 ILE A CA 1
ATOM 733 C C . ILE A 1 89 ? 5.434 1.710 9.897 1.00 92.19 89 ILE A C 1
ATOM 735 O O . ILE A 1 89 ? 4.888 1.096 8.983 1.00 92.19 89 ILE A O 1
ATOM 739 N N . ASN A 1 90 ? 6.603 1.316 10.411 1.00 94.00 90 ASN A N 1
ATOM 740 C CA . ASN A 1 90 ? 7.309 0.123 9.925 1.00 94.00 90 ASN A CA 1
ATOM 741 C C . ASN A 1 90 ? 6.599 -1.197 10.279 1.00 94.00 90 ASN A C 1
ATOM 743 O O . ASN A 1 90 ? 6.904 -2.228 9.685 1.00 94.00 90 ASN A O 1
ATOM 747 N N . SER A 1 91 ? 5.665 -1.178 11.234 1.00 94.00 91 SER A N 1
ATOM 748 C CA . SER A 1 91 ? 4.946 -2.367 11.710 1.00 94.00 91 SER A CA 1
ATOM 749 C C . SER A 1 91 ? 3.489 -2.431 11.251 1.00 94.00 91 SER A C 1
ATOM 751 O O . SER A 1 91 ? 2.867 -3.486 11.364 1.00 94.00 91 SER A O 1
ATOM 753 N N . MET A 1 92 ? 2.938 -1.333 10.731 1.00 94.31 92 MET A N 1
ATOM 754 C CA . MET A 1 92 ? 1.505 -1.166 10.489 1.00 94.31 92 MET A CA 1
ATOM 755 C C . MET A 1 92 ? 0.947 -2.245 9.565 1.00 94.31 92 MET A C 1
ATOM 757 O O . MET A 1 92 ? -0.052 -2.871 9.905 1.00 94.31 92 MET A O 1
ATOM 761 N N . PHE A 1 93 ? 1.633 -2.545 8.461 1.00 96.88 93 PHE A N 1
ATOM 762 C CA . PHE A 1 93 ? 1.214 -3.611 7.552 1.00 96.88 93 PHE A CA 1
ATOM 763 C C . PHE A 1 93 ? 1.076 -4.951 8.280 1.00 96.88 93 PHE A C 1
ATOM 765 O O . PHE A 1 93 ? 0.044 -5.606 8.177 1.00 96.88 93 PHE A O 1
ATOM 772 N N . ARG A 1 94 ? 2.079 -5.327 9.086 1.00 96.25 94 ARG A N 1
ATOM 773 C CA . ARG A 1 94 ? 2.053 -6.560 9.885 1.00 96.25 94 ARG A CA 1
ATOM 774 C C . ARG A 1 94 ? 0.921 -6.537 10.913 1.00 96.25 94 ARG A C 1
ATOM 776 O O . ARG A 1 94 ? 0.341 -7.579 11.200 1.00 96.25 94 ARG A O 1
ATOM 783 N N . TRP A 1 95 ? 0.601 -5.377 11.483 1.00 96.88 95 TRP A N 1
ATOM 784 C CA . TRP A 1 95 ? -0.525 -5.244 12.407 1.00 96.88 95 TRP A CA 1
ATOM 785 C C . TRP A 1 95 ? -1.876 -5.415 11.706 1.00 96.88 95 TRP A C 1
ATOM 787 O O . TRP A 1 95 ? -2.772 -6.024 12.282 1.00 96.88 95 TRP A O 1
ATOM 797 N N . TYR A 1 96 ? -2.028 -4.962 10.464 1.00 98.06 96 TYR A N 1
ATOM 798 C CA . TYR A 1 96 ? -3.216 -5.272 9.666 1.00 98.06 96 TYR A CA 1
ATOM 799 C C . TYR A 1 96 ? -3.262 -6.747 9.249 1.00 98.06 96 TYR A C 1
ATOM 801 O O . TYR A 1 96 ? -4.314 -7.371 9.349 1.00 98.06 96 TYR A O 1
ATOM 809 N N . GLU A 1 97 ? -2.127 -7.322 8.849 1.00 96.62 97 GLU A N 1
ATOM 810 C CA . GLU A 1 97 ? -2.006 -8.729 8.445 1.00 96.62 97 GLU A CA 1
ATOM 811 C C . GLU A 1 97 ? -2.348 -9.702 9.582 1.00 96.62 97 GLU A C 1
ATOM 813 O O . GLU A 1 97 ? -3.045 -10.690 9.360 1.00 96.62 97 GLU A O 1
ATOM 818 N N . LYS A 1 98 ? -1.904 -9.405 10.811 1.00 96.56 98 LYS A N 1
ATOM 819 C CA . LYS A 1 98 ? -2.139 -10.239 12.001 1.00 96.56 98 LYS A CA 1
ATOM 820 C C . LYS A 1 98 ? -3.465 -9.972 12.719 1.00 96.56 98 LYS A C 1
ATOM 822 O O . LYS A 1 98 ? -3.784 -10.695 13.663 1.00 96.56 98 LYS A O 1
ATOM 827 N N . ALA A 1 99 ? -4.219 -8.947 12.326 1.00 97.88 99 ALA A N 1
ATOM 828 C CA . ALA A 1 99 ? -5.518 -8.681 12.933 1.00 97.88 99 ALA A CA 1
ATOM 829 C C . ALA A 1 99 ? -6.496 -9.827 12.637 1.00 97.88 99 ALA A C 1
ATOM 831 O O . ALA A 1 99 ? -6.532 -10.362 11.528 1.00 97.88 99 ALA A O 1
ATOM 832 N N . ALA A 1 100 ? -7.334 -10.174 13.615 1.00 98.25 100 ALA A N 1
ATOM 833 C CA . ALA A 1 100 ? -8.372 -11.189 13.428 1.00 98.25 100 ALA A CA 1
ATOM 834 C C . ALA A 1 100 ? -9.446 -10.716 12.431 1.00 98.25 100 ALA A C 1
ATOM 836 O O . ALA A 1 100 ? -9.996 -11.507 11.666 1.00 98.25 100 ALA A O 1
ATOM 837 N N . ILE A 1 101 ? -9.727 -9.411 12.431 1.00 98.62 101 ILE A N 1
ATOM 838 C CA . ILE A 1 101 ? -10.647 -8.753 11.508 1.00 98.62 101 ILE A CA 1
ATOM 839 C C . ILE A 1 101 ? -10.285 -7.275 11.366 1.00 98.62 101 ILE A C 1
ATOM 841 O O . ILE A 1 101 ? -9.945 -6.614 12.348 1.00 98.62 101 ILE A O 1
ATOM 845 N N . CYS A 1 102 ? -10.379 -6.758 10.145 1.00 98.75 102 CYS A N 1
ATOM 846 C CA . CYS A 1 102 ? -10.320 -5.336 9.850 1.00 98.75 102 CYS A CA 1
ATOM 847 C C . CYS A 1 102 ? -11.730 -4.797 9.582 1.00 98.75 102 CYS A C 1
ATOM 849 O O . CYS A 1 102 ? -12.458 -5.327 8.738 1.00 98.75 102 CYS A O 1
ATOM 851 N N . PHE A 1 103 ? -12.107 -3.739 10.294 1.00 98.75 103 PHE A N 1
ATOM 852 C CA . PHE A 1 103 ? -13.325 -2.978 10.042 1.00 98.75 103 PHE A CA 1
ATOM 853 C C . PHE A 1 103 ? -12.961 -1.732 9.231 1.00 98.75 103 PHE A C 1
ATOM 855 O O . PHE A 1 103 ? -12.261 -0.863 9.741 1.00 98.75 103 PHE A O 1
ATOM 862 N N . ALA A 1 104 ? -13.427 -1.626 7.987 1.00 98.44 104 ALA A N 1
ATOM 863 C CA . ALA A 1 104 ? -13.269 -0.419 7.177 1.00 98.44 104 ALA A CA 1
ATOM 864 C C . ALA A 1 104 ? -14.518 0.462 7.285 1.00 98.44 104 ALA A C 1
ATOM 866 O O . ALA A 1 104 ? -15.555 0.143 6.705 1.00 98.44 104 ALA A O 1
ATOM 867 N N . HIS A 1 105 ? -14.431 1.572 8.022 1.00 97.44 105 HIS A N 1
ATOM 868 C CA . HIS A 1 105 ? -15.535 2.529 8.169 1.00 97.44 105 HIS A CA 1
ATOM 869 C C . HIS A 1 105 ? -15.486 3.613 7.085 1.00 97.44 105 HIS A C 1
ATOM 871 O O . HIS A 1 105 ? -14.541 4.406 7.009 1.00 97.44 105 HIS A O 1
ATOM 877 N N . LEU A 1 106 ? -16.530 3.663 6.256 1.00 96.25 106 LEU A N 1
ATOM 878 C CA . LEU A 1 106 ? -16.669 4.574 5.122 1.00 96.25 106 LEU A CA 1
ATOM 879 C C . LEU A 1 106 ? -17.583 5.750 5.490 1.00 96.25 106 LEU A C 1
ATOM 881 O O . LEU A 1 106 ? -18.786 5.749 5.234 1.00 96.25 106 LEU A O 1
ATOM 885 N N . ALA A 1 107 ? -17.002 6.779 6.108 1.00 92.00 107 ALA A N 1
ATOM 886 C CA . ALA A 1 107 ? -17.745 7.917 6.663 1.00 92.00 107 ALA A CA 1
ATOM 887 C C . ALA A 1 107 ? -18.542 8.747 5.629 1.00 92.00 107 ALA A C 1
ATOM 889 O O . ALA A 1 107 ? -19.436 9.508 6.005 1.00 92.00 107 ALA A O 1
ATOM 890 N N . ASP A 1 108 ? -18.210 8.641 4.343 1.00 92.44 108 ASP A N 1
ATOM 891 C CA . ASP A 1 108 ? -18.845 9.333 3.218 1.00 92.44 108 ASP A CA 1
ATOM 892 C C . ASP A 1 108 ? -19.784 8.449 2.384 1.00 92.44 108 ASP A C 1
ATOM 894 O O . ASP A 1 108 ? -20.390 8.944 1.437 1.00 92.44 108 ASP A O 1
ATOM 898 N N . VAL A 1 109 ? -19.969 7.181 2.760 1.00 93.69 109 VAL A N 1
ATOM 899 C CA . VAL A 1 109 ? -20.928 6.281 2.109 1.00 93.69 109 VAL A CA 1
ATOM 900 C C . VAL A 1 109 ? -22.211 6.241 2.928 1.00 93.69 109 VAL A C 1
ATOM 902 O O . VAL A 1 109 ? -22.220 5.809 4.079 1.00 93.69 109 VAL A O 1
ATOM 905 N N . GLN A 1 110 ? -23.307 6.707 2.337 1.00 89.88 110 GLN A N 1
ATOM 906 C CA . GLN A 1 110 ? -24.652 6.560 2.890 1.00 89.88 110 GLN A CA 1
ATOM 907 C C . GLN A 1 110 ? -25.360 5.411 2.179 1.00 89.88 110 GLN A C 1
ATOM 909 O O . GLN A 1 110 ? -25.166 5.214 0.980 1.00 89.88 110 GLN A O 1
ATOM 914 N N . ARG A 1 111 ? -26.196 4.659 2.902 1.00 80.62 111 ARG A N 1
ATOM 915 C CA . ARG A 1 111 ? -27.054 3.668 2.247 1.00 80.62 111 ARG A CA 1
ATOM 916 C C . ARG A 1 111 ? -28.063 4.358 1.342 1.00 80.62 111 ARG A C 1
ATOM 918 O O . ARG A 1 111 ? -28.648 5.367 1.727 1.00 80.62 111 ARG A O 1
ATOM 925 N N . SER A 1 112 ? -28.265 3.766 0.172 1.00 80.00 112 SER A N 1
ATOM 926 C CA . SER A 1 112 ? -29.354 4.089 -0.745 1.00 80.00 112 SER A CA 1
ATOM 927 C C . SER A 1 112 ? -30.341 2.925 -0.792 1.00 80.00 112 SER A C 1
ATOM 929 O O . SER A 1 112 ? -29.967 1.776 -0.543 1.00 80.00 112 SER A O 1
ATOM 931 N N . ASP A 1 113 ? -31.591 3.228 -1.140 1.00 75.69 113 ASP A N 1
ATOM 932 C CA . ASP A 1 113 ? -32.636 2.233 -1.392 1.00 75.69 113 ASP A CA 1
ATOM 933 C C . ASP A 1 113 ? -32.367 1.427 -2.677 1.00 75.69 113 ASP A C 1
ATOM 935 O O . ASP A 1 113 ? -32.952 0.360 -2.873 1.00 75.69 113 ASP A O 1
ATOM 939 N N . THR A 1 114 ? -31.472 1.905 -3.555 1.00 82.38 114 THR A N 1
ATOM 940 C CA . THR A 1 114 ? -31.070 1.189 -4.773 1.00 82.38 114 THR A CA 1
ATOM 941 C C . THR A 1 114 ? -29.637 0.655 -4.685 1.00 82.38 114 THR A C 1
ATOM 943 O O . THR A 1 114 ? -28.721 1.325 -4.206 1.00 82.38 114 THR A O 1
ATOM 946 N N . ILE A 1 115 ? -29.429 -0.564 -5.198 1.00 79.38 115 ILE A N 1
ATOM 947 C CA . ILE A 1 115 ? -28.111 -1.225 -5.232 1.00 79.38 115 ILE A CA 1
ATOM 948 C C . ILE A 1 115 ? -27.114 -0.421 -6.082 1.00 79.38 115 ILE A C 1
ATOM 950 O O . ILE A 1 115 ? -25.964 -0.256 -5.688 1.00 79.38 115 ILE A O 1
ATOM 954 N N . SER A 1 116 ? -27.568 0.134 -7.213 1.00 83.44 116 SER A N 1
ATOM 955 C CA . SER A 1 116 ? -26.711 0.891 -8.135 1.00 83.44 116 SER A CA 1
ATOM 956 C C . SER A 1 116 ? -26.104 2.135 -7.487 1.00 83.44 116 SER A C 1
ATOM 958 O O . SER A 1 116 ? -24.943 2.445 -7.737 1.00 83.44 116 SER A O 1
ATOM 960 N N . ASP A 1 117 ? -26.866 2.857 -6.664 1.00 85.94 117 ASP A N 1
ATOM 961 C CA . ASP A 1 117 ? -26.352 4.056 -5.996 1.00 85.94 117 ASP A CA 1
ATOM 962 C C . ASP A 1 117 ? -25.323 3.697 -4.919 1.00 85.94 117 ASP A C 1
ATOM 964 O O . ASP A 1 117 ? -24.341 4.417 -4.739 1.00 85.94 117 ASP A O 1
ATOM 968 N N . LEU A 1 118 ? -25.528 2.575 -4.217 1.00 87.69 118 LEU A N 1
ATOM 969 C CA . LEU A 1 118 ? -24.585 2.089 -3.212 1.00 87.69 118 LEU A CA 1
ATOM 970 C C . LEU A 1 118 ? -23.257 1.664 -3.849 1.00 87.69 118 LEU A C 1
ATOM 972 O O . LEU A 1 118 ? -22.205 2.024 -3.323 1.00 87.69 118 LEU A O 1
ATOM 976 N N . ASP A 1 119 ? -23.299 0.962 -4.985 1.00 89.50 119 ASP A N 1
ATOM 977 C CA . ASP A 1 119 ? -22.098 0.590 -5.745 1.00 89.50 119 ASP A CA 1
ATOM 978 C C . ASP A 1 119 ? -21.307 1.839 -6.166 1.00 89.50 119 ASP A C 1
ATOM 980 O O . ASP A 1 119 ? -20.102 1.932 -5.924 1.00 89.50 119 ASP A O 1
ATOM 984 N N . VAL A 1 120 ? -21.989 2.846 -6.724 1.00 91.06 120 VAL A N 1
ATOM 985 C CA . VAL A 1 120 ? -21.358 4.112 -7.130 1.00 91.06 120 VAL A CA 1
ATOM 986 C C . VAL A 1 120 ? -20.775 4.855 -5.924 1.00 91.06 120 VAL A C 1
ATOM 988 O O . VAL A 1 120 ? -19.659 5.374 -6.009 1.00 91.06 120 VAL A O 1
ATOM 991 N N . ALA A 1 121 ? -21.490 4.911 -4.798 1.00 93.62 121 ALA A N 1
ATOM 992 C CA . ALA A 1 121 ? -21.006 5.560 -3.580 1.00 93.62 121 ALA A CA 1
ATOM 993 C C . ALA A 1 121 ? -19.783 4.839 -2.994 1.00 93.62 121 ALA A C 1
ATOM 995 O O . ALA A 1 121 ? -18.819 5.490 -2.592 1.00 93.62 121 ALA A O 1
ATOM 996 N N . PHE A 1 122 ? -19.797 3.505 -2.986 1.00 95.75 122 PHE A N 1
ATOM 997 C CA . PHE A 1 122 ? -18.683 2.683 -2.529 1.00 95.75 122 PHE A CA 1
ATOM 998 C C . PHE A 1 122 ? -17.437 2.900 -3.392 1.00 95.75 122 PHE A C 1
ATOM 1000 O O . PHE A 1 122 ? -16.378 3.232 -2.861 1.00 95.75 122 PHE A O 1
ATOM 1007 N N . GLU A 1 123 ? -17.555 2.788 -4.718 1.00 94.81 123 GLU A N 1
ATOM 1008 C CA . GLU A 1 123 ? -16.421 2.965 -5.633 1.00 94.81 123 GLU A CA 1
ATOM 1009 C C . GLU A 1 123 ? -15.826 4.383 -5.530 1.00 94.81 123 GLU A C 1
ATOM 1011 O O . GLU A 1 123 ? -14.606 4.559 -5.544 1.00 94.81 123 GLU A O 1
ATOM 1016 N N . ASN A 1 124 ? -16.658 5.409 -5.345 1.00 93.62 124 ASN A N 1
ATOM 1017 C CA . ASN A 1 124 ? -16.200 6.799 -5.284 1.00 93.62 124 ASN A CA 1
ATOM 1018 C C . ASN A 1 124 ? -15.822 7.293 -3.879 1.00 93.62 124 ASN A C 1
ATOM 1020 O O . ASN A 1 124 ? -15.428 8.454 -3.737 1.00 93.62 124 ASN A O 1
ATOM 1024 N N . CYS A 1 125 ? -15.902 6.446 -2.848 1.00 94.81 125 CYS A N 1
ATOM 1025 C CA . CYS A 1 125 ? -15.600 6.879 -1.489 1.00 94.81 125 CYS A CA 1
ATOM 1026 C C . CYS A 1 125 ? -14.128 7.288 -1.321 1.00 94.81 125 CYS A C 1
ATOM 1028 O O . CYS A 1 125 ? -13.199 6.760 -1.952 1.00 94.81 125 CYS A O 1
ATOM 1030 N N . ARG A 1 126 ? -13.890 8.227 -0.403 1.00 95.06 126 ARG A N 1
ATOM 1031 C CA . ARG A 1 126 ? -12.556 8.765 -0.103 1.00 95.06 126 ARG A CA 1
ATOM 1032 C C . ARG A 1 126 ? -11.584 7.693 0.365 1.00 95.06 126 ARG A C 1
ATOM 1034 O O . ARG A 1 126 ? -10.378 7.857 0.161 1.00 95.06 126 ARG A O 1
ATOM 1041 N N . TRP A 1 127 ? -12.079 6.608 0.957 1.00 97.06 127 TRP A N 1
ATOM 1042 C CA . TRP A 1 127 ? -11.253 5.510 1.449 1.00 97.06 127 TRP A CA 1
ATOM 1043 C C . TRP A 1 127 ? -10.342 4.947 0.357 1.00 97.06 127 TRP A C 1
ATOM 1045 O O . TRP A 1 127 ? -9.149 4.800 0.601 1.00 97.06 127 TRP A O 1
ATOM 1055 N N . PHE A 1 128 ? -10.820 4.779 -0.881 1.00 97.19 128 PHE A N 1
ATOM 1056 C CA . PHE A 1 128 ? -9.991 4.298 -1.999 1.00 97.19 128 PHE A CA 1
ATOM 1057 C C . PHE A 1 128 ? -8.946 5.304 -2.502 1.00 97.19 128 PHE A C 1
ATOM 1059 O O . PHE A 1 128 ? -8.027 4.927 -3.225 1.00 97.19 128 PHE A O 1
ATOM 1066 N N . THR A 1 129 ? -9.051 6.575 -2.109 1.00 95.00 129 THR A N 1
ATOM 1067 C CA . THR A 1 129 ? -8.111 7.642 -2.500 1.00 95.00 129 THR A CA 1
ATOM 1068 C C . THR A 1 129 ? -7.086 7.978 -1.423 1.00 95.00 129 THR A C 1
ATOM 1070 O O . THR A 1 129 ? -6.230 8.832 -1.645 1.00 95.00 129 THR A O 1
ATOM 1073 N N . ARG A 1 130 ? -7.137 7.343 -0.249 1.00 95.38 130 ARG A N 1
ATOM 1074 C CA . ARG A 1 130 ? -6.158 7.563 0.823 1.00 95.38 130 ARG A CA 1
ATOM 1075 C C . ARG A 1 130 ? -4.940 6.659 0.613 1.00 95.38 130 ARG A C 1
ATOM 1077 O O . ARG A 1 130 ? -5.092 5.492 0.279 1.00 95.38 130 ARG A O 1
ATOM 1084 N N . GLY A 1 131 ? -3.725 7.181 0.806 1.00 95.06 131 GLY A N 1
ATOM 1085 C CA . GLY A 1 131 ? -2.482 6.402 0.649 1.00 95.06 131 GLY A CA 1
ATOM 1086 C C . GLY A 1 131 ? -2.445 5.147 1.522 1.00 95.06 131 GLY A C 1
ATOM 1087 O O . GLY A 1 131 ? -2.318 4.034 1.023 1.00 95.06 131 GLY A O 1
ATOM 1088 N N . TRP A 1 132 ? -2.644 5.339 2.826 1.00 95.88 132 TRP A N 1
ATOM 1089 C CA . TRP A 1 132 ? -2.548 4.291 3.844 1.00 95.88 132 TRP A CA 1
ATOM 1090 C C . TRP A 1 132 ? -3.523 3.130 3.651 1.00 95.88 132 TRP A C 1
ATOM 1092 O O . TRP A 1 132 ? -3.142 1.987 3.864 1.00 95.88 132 TRP A O 1
ATOM 1102 N N . THR A 1 133 ? -4.721 3.372 3.121 1.00 97.75 133 THR A N 1
ATOM 1103 C CA . THR A 1 133 ? -5.744 2.327 2.988 1.00 97.75 133 THR A CA 1
ATOM 1104 C C . THR A 1 133 ? -5.399 1.254 1.942 1.00 97.75 133 THR A C 1
ATOM 1106 O O . THR A 1 133 ? -6.124 0.275 1.816 1.00 97.75 133 THR A O 1
ATOM 1109 N N . LEU A 1 134 ? -4.297 1.384 1.182 1.00 98.06 134 LEU A N 1
ATOM 1110 C CA . LEU A 1 134 ? -3.832 0.319 0.282 1.00 98.06 134 LEU A CA 1
ATOM 1111 C C . LEU A 1 134 ? -3.332 -0.902 1.060 1.00 98.06 134 LEU A C 1
ATOM 1113 O O . LEU A 1 134 ? -3.728 -2.026 0.767 1.00 98.06 134 LEU A O 1
ATOM 1117 N N . GLN A 1 135 ? -2.493 -0.684 2.074 1.00 97.62 135 GLN A N 1
ATOM 1118 C CA . GLN A 1 135 ? -2.063 -1.774 2.953 1.00 97.62 135 GLN A CA 1
ATOM 1119 C C . GLN A 1 135 ? -3.219 -2.278 3.819 1.00 97.62 135 GLN A C 1
ATOM 1121 O O . GLN A 1 135 ? -3.321 -3.473 4.057 1.00 97.62 135 GLN A O 1
ATOM 1126 N N . GLU A 1 136 ? -4.139 -1.398 4.211 1.00 98.06 136 GLU A N 1
ATOM 1127 C CA . GLU A 1 136 ? -5.329 -1.765 4.992 1.00 98.06 136 GLU A CA 1
ATOM 1128 C C . GLU A 1 136 ? -6.325 -2.603 4.167 1.00 98.06 136 GLU A C 1
ATOM 1130 O O . GLU A 1 136 ? -7.098 -3.373 4.732 1.00 98.06 136 GLU A O 1
ATOM 1135 N N . LEU A 1 137 ? -6.276 -2.495 2.831 1.00 98.38 137 LEU A N 1
ATOM 1136 C CA . LEU A 1 137 ? -7.022 -3.336 1.893 1.00 98.38 137 LEU A CA 1
ATOM 1137 C C . LEU A 1 137 ? -6.396 -4.725 1.728 1.00 98.38 137 LEU A C 1
ATOM 1139 O O . LEU A 1 137 ? -7.106 -5.731 1.749 1.00 98.38 137 LEU A O 1
ATOM 1143 N N . LEU A 1 138 ? -5.081 -4.777 1.501 1.00 98.12 138 LEU A N 1
ATOM 1144 C CA . LEU A 1 138 ? -4.383 -5.987 1.053 1.00 98.12 138 LEU A CA 1
ATOM 1145 C C . LEU A 1 138 ? -3.870 -6.859 2.202 1.00 98.12 138 LEU A C 1
ATOM 1147 O O . LEU A 1 138 ? -3.892 -8.083 2.092 1.00 98.12 138 LEU A O 1
ATOM 1151 N N . ALA A 1 139 ? -3.432 -6.251 3.306 1.00 97.44 139 ALA A N 1
ATOM 1152 C CA . ALA A 1 139 ? -2.810 -6.981 4.405 1.00 97.44 139 ALA A CA 1
ATOM 1153 C C . ALA A 1 139 ? -3.792 -7.887 5.174 1.00 97.44 139 ALA A C 1
ATOM 1155 O O . ALA A 1 139 ? -3.456 -9.054 5.383 1.00 97.44 139 ALA A O 1
ATOM 1156 N N . PRO A 1 140 ? -5.000 -7.434 5.581 1.00 97.44 140 PRO A N 1
ATOM 1157 C CA . PRO A 1 140 ? -5.846 -8.235 6.463 1.00 97.44 140 PRO A CA 1
ATOM 1158 C C . PRO A 1 140 ? -6.302 -9.562 5.856 1.00 97.44 140 PRO A C 1
ATOM 1160 O O . PRO A 1 140 ? -6.683 -9.643 4.682 1.00 97.44 140 PRO A O 1
ATOM 1163 N N . GLY A 1 141 ? -6.357 -10.598 6.696 1.00 96.06 141 GLY A N 1
ATOM 1164 C CA . GLY A 1 141 ? -7.003 -11.868 6.362 1.00 96.06 141 GLY A CA 1
ATOM 1165 C C . GLY A 1 141 ? -8.504 -11.708 6.110 1.00 96.06 141 GLY A C 1
ATOM 1166 O O . GLY A 1 141 ? -8.994 -12.154 5.075 1.00 96.06 141 GLY A O 1
ATOM 1167 N N . LYS A 1 142 ? -9.199 -11.007 7.017 1.00 97.50 142 LYS A N 1
ATOM 1168 C CA . LYS A 1 142 ? -10.638 -10.698 6.965 1.00 97.50 142 LYS A CA 1
ATOM 1169 C C . LYS A 1 142 ? -10.838 -9.180 7.000 1.00 97.50 142 LYS A C 1
ATOM 1171 O O . LYS A 1 142 ? -10.354 -8.521 7.918 1.00 97.50 142 LYS A O 1
ATOM 1176 N N . LEU A 1 143 ? -11.550 -8.633 6.017 1.00 98.56 143 LEU A N 1
ATOM 1177 C CA . LEU A 1 143 ? -11.850 -7.202 5.894 1.00 98.56 143 LEU A CA 1
ATOM 1178 C C . LEU A 1 143 ? -13.334 -7.014 5.580 1.00 98.56 143 LEU A C 1
ATOM 1180 O O . LEU A 1 143 ? -13.813 -7.557 4.585 1.00 98.56 143 LEU A O 1
ATOM 1184 N N . VAL A 1 144 ? -14.030 -6.231 6.405 1.00 98.62 144 VAL A N 1
ATOM 1185 C CA . VAL A 1 144 ? -15.459 -5.923 6.249 1.00 98.62 144 VAL A CA 1
ATOM 1186 C C . VAL A 1 144 ? -15.656 -4.415 6.156 1.00 98.62 144 VAL A C 1
ATOM 1188 O O . VAL A 1 144 ? -15.161 -3.667 7.001 1.00 98.62 144 VAL A O 1
ATOM 1191 N N . PHE A 1 145 ? -16.389 -3.976 5.137 1.00 98.56 145 PHE A N 1
ATOM 1192 C CA . PHE A 1 145 ? -16.721 -2.578 4.895 1.00 98.56 145 PHE A CA 1
ATOM 1193 C C . PHE A 1 145 ? -18.042 -2.207 5.562 1.00 98.56 145 PHE A C 1
ATOM 1195 O O . PHE A 1 145 ? -19.036 -2.930 5.458 1.00 98.56 145 PHE A O 1
ATOM 1202 N N . TYR A 1 146 ? -18.051 -1.046 6.205 1.00 97.62 146 TYR A N 1
ATOM 1203 C CA . TYR A 1 146 ? -19.198 -0.469 6.887 1.00 97.62 146 TYR A CA 1
ATOM 1204 C C . TYR A 1 146 ? -19.486 0.929 6.346 1.00 97.62 146 TYR A C 1
ATOM 1206 O O . TYR A 1 146 ? -18.566 1.710 6.110 1.00 97.62 146 TYR A O 1
ATOM 1214 N N . ASP A 1 147 ? -20.762 1.253 6.177 1.00 95.50 147 ASP A N 1
ATOM 1215 C CA . ASP A 1 147 ? -21.213 2.589 5.791 1.00 95.50 147 ASP A CA 1
ATOM 1216 C C . ASP A 1 147 ? -21.064 3.607 6.939 1.00 95.50 147 ASP A C 1
ATOM 1218 O O . ASP A 1 147 ? -20.655 3.283 8.061 1.00 95.50 147 ASP A O 1
ATOM 1222 N N . ARG A 1 148 ? -21.437 4.864 6.676 1.00 93.50 148 ARG A N 1
ATOM 1223 C CA . ARG A 1 148 ? -21.393 5.959 7.651 1.00 93.50 148 ARG A CA 1
ATOM 1224 C C . ARG A 1 148 ? -22.126 5.635 8.957 1.00 93.50 148 ARG A C 1
ATOM 1226 O O . ARG A 1 148 ? -21.677 6.081 10.011 1.00 93.50 148 ARG A O 1
ATOM 1233 N N . ALA A 1 149 ? -23.222 4.881 8.897 1.00 93.94 149 ALA A N 1
ATOM 1234 C CA . ALA A 1 149 ? -24.051 4.494 10.037 1.00 93.94 149 ALA A CA 1
ATOM 1235 C C . ALA A 1 149 ? -23.631 3.149 10.662 1.00 93.94 149 ALA A C 1
ATOM 1237 O O . ALA A 1 149 ? -24.374 2.599 11.475 1.00 93.94 149 ALA A O 1
ATOM 1238 N N . TRP A 1 150 ? -22.447 2.629 10.312 1.00 95.88 150 TRP A N 1
ATOM 1239 C CA . TRP A 1 150 ? -21.934 1.332 10.763 1.00 95.88 150 TRP A CA 1
ATOM 1240 C C . TRP A 1 150 ? -22.801 0.140 10.327 1.00 95.88 150 TRP A C 1
ATOM 1242 O O . TRP A 1 150 ? -22.796 -0.912 10.972 1.00 95.88 150 TRP A O 1
ATOM 1252 N N . GLY A 1 151 ? -23.537 0.284 9.222 1.00 95.50 151 GLY A N 1
ATOM 1253 C CA . GLY A 1 151 ? -24.199 -0.820 8.535 1.00 95.50 151 GLY A CA 1
ATOM 1254 C C . GLY A 1 151 ? -23.224 -1.574 7.630 1.00 95.50 151 GLY A C 1
ATOM 1255 O O . GLY A 1 151 ? -22.396 -0.968 6.958 1.00 95.50 151 GLY A O 1
ATOM 1256 N N . VAL A 1 152 ? -23.311 -2.906 7.601 1.00 96.00 152 VAL A N 1
ATOM 1257 C CA . VAL A 1 152 ? -22.439 -3.754 6.765 1.00 96.00 152 VAL A CA 1
ATOM 1258 C C . VAL A 1 152 ? -22.714 -3.499 5.281 1.00 96.00 152 VAL A C 1
ATOM 1260 O O . VAL A 1 152 ? -23.858 -3.601 4.847 1.00 96.00 152 VAL A O 1
ATOM 1263 N N . ILE A 1 153 ? -21.684 -3.200 4.496 1.00 96.25 153 ILE A N 1
ATOM 1264 C CA . ILE A 1 153 ? -21.777 -3.111 3.030 1.00 96.25 153 ILE A CA 1
ATOM 1265 C C . ILE A 1 153 ? -21.455 -4.477 2.417 1.00 96.25 153 ILE A C 1
ATOM 1267 O O . ILE A 1 153 ? -22.201 -4.977 1.583 1.00 96.25 153 ILE A O 1
ATOM 1271 N N . GLY A 1 154 ? -20.363 -5.091 2.871 1.00 96.69 154 GLY A N 1
ATOM 1272 C CA . GLY A 1 154 ? -19.868 -6.380 2.398 1.00 96.69 154 GLY A CA 1
ATOM 1273 C C . GLY A 1 154 ? -18.424 -6.595 2.834 1.00 96.69 154 GLY A C 1
ATOM 1274 O O . GLY A 1 154 ? -17.792 -5.699 3.399 1.00 96.69 154 GLY A O 1
ATOM 1275 N N . ASP A 1 155 ? -17.892 -7.783 2.590 1.00 97.94 155 ASP A N 1
ATOM 1276 C CA . ASP A 1 155 ? -16.470 -8.073 2.778 1.00 97.94 155 ASP A CA 1
ATOM 1277 C C . ASP A 1 155 ? -15.669 -7.882 1.479 1.00 97.94 155 ASP A C 1
ATOM 1279 O O . ASP A 1 155 ? -16.232 -7.734 0.389 1.00 97.94 155 ASP A O 1
ATOM 1283 N N . ARG A 1 156 ? -14.336 -7.886 1.594 1.00 97.94 156 ARG A N 1
ATOM 1284 C CA . ARG A 1 156 ? -13.422 -7.722 0.450 1.00 97.94 156 ARG A CA 1
ATOM 1285 C C . ARG A 1 156 ? -13.686 -8.712 -0.689 1.00 97.94 156 ARG A C 1
ATOM 1287 O O . ARG A 1 156 ? -13.595 -8.305 -1.843 1.00 97.94 156 ARG A O 1
ATOM 1294 N N . ALA A 1 157 ? -14.014 -9.967 -0.384 1.00 97.12 157 ALA A N 1
ATOM 1295 C CA . ALA A 1 157 ? -14.233 -10.991 -1.400 1.00 97.12 157 ALA A CA 1
ATOM 1296 C C . ALA A 1 157 ? -15.561 -10.760 -2.135 1.00 97.12 157 ALA A C 1
ATOM 1298 O O . ALA A 1 157 ? -15.596 -10.756 -3.365 1.00 97.12 157 ALA A O 1
ATOM 1299 N N . SER A 1 158 ? -16.634 -10.474 -1.393 1.00 96.81 158 SER A N 1
ATOM 1300 C CA . SER A 1 158 ? -17.958 -10.163 -1.947 1.00 96.81 158 SER A CA 1
ATOM 1301 C C . SER A 1 158 ? -17.968 -8.901 -2.821 1.00 96.81 158 SER A C 1
ATOM 1303 O O . SER A 1 158 ? -18.763 -8.804 -3.753 1.00 96.81 158 SER A O 1
ATOM 1305 N N . LEU A 1 159 ? -17.054 -7.961 -2.554 1.00 97.06 159 LEU A N 1
ATOM 1306 C CA . LEU A 1 159 ? -16.913 -6.684 -3.260 1.00 97.06 159 LEU A CA 1
ATOM 1307 C C . LEU A 1 159 ? -15.709 -6.653 -4.218 1.00 97.06 159 LEU A C 1
ATOM 1309 O O . LEU A 1 159 ? -15.323 -5.582 -4.695 1.00 97.06 159 LEU A O 1
ATOM 1313 N N . ALA A 1 160 ? -15.090 -7.802 -4.514 1.00 97.19 160 ALA A N 1
ATOM 1314 C CA . ALA A 1 160 ? -13.857 -7.867 -5.302 1.00 97.19 160 ALA A CA 1
ATOM 1315 C C . ALA A 1 160 ? -14.000 -7.208 -6.686 1.00 97.19 160 ALA A C 1
ATOM 1317 O O . ALA A 1 160 ? -13.089 -6.515 -7.131 1.00 97.19 160 ALA A O 1
ATOM 1318 N N . GLY A 1 161 ? -15.159 -7.352 -7.340 1.00 95.38 161 GLY A N 1
ATOM 1319 C CA . GLY A 1 161 ? -15.434 -6.726 -8.637 1.00 95.38 161 GLY A CA 1
ATOM 1320 C C . GLY A 1 161 ? -15.477 -5.195 -8.573 1.00 95.38 161 GLY A C 1
ATOM 1321 O O . GLY A 1 161 ? -14.875 -4.528 -9.415 1.00 95.38 161 GLY A O 1
ATOM 1322 N N . GLN A 1 162 ? -16.149 -4.631 -7.565 1.00 96.31 162 GLN A N 1
ATOM 1323 C CA . GLN A 1 162 ? -16.195 -3.189 -7.296 1.00 96.31 162 GLN A CA 1
ATOM 1324 C C . GLN A 1 162 ? -14.790 -2.656 -6.992 1.00 96.31 162 GLN A C 1
ATOM 1326 O O . GLN A 1 162 ? -14.347 -1.659 -7.564 1.00 96.31 162 GLN A O 1
ATOM 1331 N N . ILE A 1 163 ? -14.055 -3.352 -6.119 1.00 97.69 163 ILE A N 1
ATOM 1332 C CA . ILE A 1 163 ? -12.698 -2.967 -5.723 1.00 97.69 163 ILE A CA 1
ATOM 1333 C C . ILE A 1 163 ? -11.756 -3.023 -6.931 1.00 97.69 163 ILE A C 1
ATOM 1335 O O . ILE A 1 163 ? -10.994 -2.077 -7.140 1.00 97.69 163 ILE A O 1
ATOM 1339 N N . GLN A 1 164 ? -11.830 -4.067 -7.763 1.00 96.00 164 GLN A N 1
ATOM 1340 C CA . GLN A 1 164 ? -11.046 -4.171 -8.994 1.00 96.00 164 GLN A CA 1
ATOM 1341 C C . GLN A 1 164 ? -11.365 -3.025 -9.954 1.00 96.00 164 GLN A C 1
ATOM 1343 O O . GLN A 1 164 ? -10.442 -2.380 -10.441 1.00 96.00 164 GLN A O 1
ATOM 1348 N N . ARG A 1 165 ? -12.643 -2.709 -10.207 1.00 94.12 165 ARG A N 1
ATOM 1349 C CA . ARG A 1 165 ? -13.002 -1.562 -11.063 1.00 94.12 165 ARG A CA 1
ATOM 1350 C C . ARG A 1 165 ? -12.426 -0.254 -10.533 1.00 94.12 165 ARG A C 1
ATOM 1352 O O . ARG A 1 165 ? -11.927 0.557 -11.308 1.00 94.12 165 ARG A O 1
ATOM 1359 N N . ARG A 1 166 ? -12.451 -0.066 -9.212 1.00 94.88 166 ARG A N 1
ATOM 1360 C CA . ARG A 1 166 ? -11.991 1.175 -8.590 1.00 94.88 166 ARG A CA 1
ATOM 1361 C C . ARG A 1 166 ? -10.470 1.321 -8.539 1.00 94.88 166 ARG A C 1
ATOM 1363 O O . ARG A 1 166 ? -9.941 2.423 -8.712 1.00 94.88 166 ARG A O 1
ATOM 1370 N N . THR A 1 167 ? -9.771 0.241 -8.219 1.00 94.88 167 THR A N 1
ATOM 1371 C CA . THR A 1 167 ? -8.344 0.266 -7.856 1.00 94.88 167 THR A CA 1
ATOM 1372 C C . THR A 1 167 ? -7.444 -0.352 -8.915 1.00 94.88 167 THR A C 1
ATOM 1374 O O . THR A 1 167 ? -6.239 -0.113 -8.895 1.00 94.88 167 THR A O 1
ATOM 1377 N N . ALA A 1 168 ? -8.039 -1.109 -9.837 1.00 93.25 168 ALA A N 1
ATOM 1378 C CA . ALA A 1 168 ? -7.378 -1.961 -10.811 1.00 93.25 168 ALA A CA 1
ATOM 1379 C C . ALA A 1 168 ? -6.557 -3.116 -10.206 1.00 93.25 168 ALA A C 1
ATOM 1381 O O . ALA A 1 168 ? -5.817 -3.783 -10.918 1.00 93.25 168 ALA A O 1
ATOM 1382 N N . ILE A 1 169 ? -6.726 -3.393 -8.907 1.00 95.56 169 ILE A N 1
ATOM 1383 C CA . ILE A 1 169 ? -6.180 -4.592 -8.264 1.00 95.56 169 ILE A CA 1
ATOM 1384 C C . ILE A 1 169 ? -6.959 -5.806 -8.790 1.00 95.56 169 ILE A C 1
ATOM 1386 O O . ILE A 1 169 ? -8.185 -5.828 -8.637 1.00 95.56 169 ILE A O 1
ATOM 1390 N N . PRO A 1 170 ? -6.295 -6.805 -9.396 1.00 93.81 170 PRO A N 1
ATOM 1391 C CA . PRO A 1 170 ? -6.955 -8.020 -9.865 1.00 93.81 170 PRO A CA 1
ATOM 1392 C C . PRO A 1 170 ? -7.777 -8.722 -8.773 1.00 93.81 170 PRO A C 1
ATOM 1394 O O . PRO A 1 170 ? -7.331 -8.846 -7.631 1.00 93.81 170 PRO A O 1
ATOM 1397 N N . ALA A 1 171 ? -8.973 -9.210 -9.123 1.00 94.00 171 ALA A N 1
ATOM 1398 C CA . ALA A 1 171 ? -9.863 -9.899 -8.183 1.00 94.00 171 ALA A CA 1
ATOM 1399 C C . ALA A 1 171 ? -9.241 -11.157 -7.553 1.00 94.00 171 ALA A C 1
ATOM 1401 O O . ALA A 1 171 ? -9.615 -11.514 -6.435 1.00 94.00 171 ALA A O 1
ATOM 1402 N N . GLU A 1 172 ? -8.273 -11.795 -8.219 1.00 94.00 172 GLU A N 1
ATOM 1403 C CA . GLU A 1 172 ? -7.516 -12.929 -7.671 1.00 94.00 172 GLU A CA 1
ATOM 1404 C C . GLU A 1 172 ? -6.811 -12.572 -6.352 1.00 94.00 172 GLU A C 1
ATOM 1406 O O . GLU A 1 172 ? -6.833 -13.377 -5.430 1.00 94.00 172 GLU A O 1
ATOM 1411 N N . TYR A 1 173 ? -6.344 -11.328 -6.169 1.00 95.81 173 TYR A N 1
ATOM 1412 C CA . TYR A 1 173 ? -5.744 -10.860 -4.907 1.00 95.81 173 TYR A CA 1
ATOM 1413 C C . TYR A 1 173 ? -6.768 -10.398 -3.855 1.00 95.81 173 TYR A C 1
ATOM 1415 O O . TYR A 1 173 ? -6.400 -10.026 -2.738 1.00 95.81 173 TYR A O 1
ATOM 1423 N N . LEU A 1 174 ? -8.059 -10.373 -4.196 1.00 96.69 174 LEU A N 1
ATOM 1424 C CA . LEU A 1 174 ? -9.133 -9.832 -3.351 1.00 96.69 174 LEU A CA 1
ATOM 1425 C C . LEU A 1 174 ? -10.111 -10.906 -2.860 1.00 96.69 174 LEU A C 1
ATOM 1427 O O . LEU A 1 174 ? -10.820 -10.675 -1.878 1.00 96.69 174 LEU A O 1
ATOM 1431 N N . SER A 1 175 ? -10.142 -12.055 -3.535 1.00 90.38 175 SER A N 1
ATOM 1432 C CA . SER A 1 175 ? -11.074 -13.156 -3.291 1.00 90.38 175 SER A CA 1
ATOM 1433 C C . SER A 1 175 ? -10.859 -13.874 -1.945 1.00 90.38 175 SER A C 1
ATOM 1435 O O . SER A 1 175 ? -9.917 -13.601 -1.197 1.00 90.38 175 SER A O 1
ATOM 1437 N N . GLU A 1 176 ? -11.763 -14.799 -1.611 1.00 82.56 176 GLU A N 1
ATOM 1438 C CA . GLU A 1 176 ? -11.674 -15.619 -0.394 1.00 82.56 176 GLU A CA 1
ATOM 1439 C C . GLU A 1 176 ? -10.412 -16.499 -0.386 1.00 82.56 176 GLU A C 1
ATOM 1441 O O . GLU A 1 176 ? -9.698 -16.566 0.615 1.00 82.56 176 GLU A O 1
ATOM 1446 N N . HIS A 1 177 ? -10.091 -17.104 -1.532 1.00 87.75 177 HIS A N 1
ATOM 1447 C CA . HIS A 1 177 ? -8.878 -17.891 -1.763 1.00 87.75 177 HIS A CA 1
ATOM 1448 C C . HIS A 1 177 ? -7.859 -17.077 -2.557 1.00 87.75 177 HIS A C 1
ATOM 1450 O O . HIS A 1 177 ? -7.453 -17.474 -3.644 1.00 87.75 177 HIS A O 1
ATOM 1456 N N . ARG A 1 178 ? -7.508 -15.899 -2.030 1.00 89.94 178 ARG A N 1
ATOM 1457 C CA . ARG A 1 178 ? -6.626 -14.973 -2.737 1.00 89.94 178 ARG A CA 1
ATOM 1458 C C . ARG A 1 178 ? -5.221 -15.525 -2.946 1.00 89.94 178 ARG A C 1
ATOM 1460 O O . ARG A 1 178 ? -4.641 -16.100 -2.021 1.00 89.94 178 ARG A O 1
ATOM 1467 N N . ASP A 1 179 ? -4.668 -15.224 -4.111 1.00 92.75 179 ASP A N 1
ATOM 1468 C CA . ASP A 1 179 ? -3.238 -15.360 -4.368 1.00 92.75 179 ASP A CA 1
ATOM 1469 C C . ASP A 1 179 ? -2.452 -14.310 -3.564 1.00 92.75 179 ASP A C 1
ATOM 1471 O O . ASP A 1 179 ? -3.009 -13.313 -3.074 1.00 92.75 179 ASP A O 1
ATOM 1475 N N . ASP A 1 180 ? -1.145 -14.521 -3.396 1.00 93.88 180 ASP A N 1
ATOM 1476 C CA . ASP A 1 180 ? -0.303 -13.531 -2.729 1.00 93.88 180 ASP A CA 1
ATOM 1477 C C . ASP A 1 180 ? -0.055 -12.352 -3.675 1.00 93.88 180 ASP A C 1
ATOM 1479 O O . ASP A 1 180 ? 0.669 -12.459 -4.660 1.00 93.88 180 ASP A O 1
ATOM 1483 N N . PHE A 1 181 ? -0.606 -11.181 -3.344 1.00 94.81 181 PHE A N 1
ATOM 1484 C CA . PHE A 1 181 ? -0.416 -9.954 -4.126 1.00 94.81 181 PHE A CA 1
ATOM 1485 C C . PHE A 1 181 ? 1.065 -9.582 -4.319 1.00 94.81 181 PHE A C 1
ATOM 1487 O O . PHE A 1 181 ? 1.386 -8.761 -5.179 1.00 94.81 181 PHE A O 1
ATOM 1494 N N . ARG A 1 182 ? 1.977 -10.134 -3.505 1.00 93.56 182 ARG A N 1
ATOM 1495 C CA . ARG A 1 182 ? 3.429 -9.947 -3.642 1.00 93.56 182 ARG A CA 1
ATOM 1496 C C . ARG A 1 182 ? 3.998 -10.585 -4.912 1.00 93.56 182 ARG A C 1
ATOM 1498 O O . ARG A 1 182 ? 5.092 -10.193 -5.316 1.00 93.56 182 ARG A O 1
ATOM 1505 N N . GLU A 1 183 ? 3.269 -11.505 -5.540 1.00 91.38 183 GLU A N 1
ATOM 1506 C CA . GLU A 1 183 ? 3.602 -12.087 -6.846 1.00 91.38 183 GLU A CA 1
ATOM 1507 C C . GLU A 1 183 ? 3.384 -11.095 -7.999 1.00 91.38 183 GLU A C 1
ATOM 1509 O O . GLU A 1 183 ? 4.039 -11.203 -9.039 1.00 91.38 183 GLU A O 1
ATOM 1514 N N . ALA A 1 184 ? 2.535 -10.079 -7.797 1.00 92.00 184 ALA A N 1
ATOM 1515 C CA . ALA A 1 184 ? 2.359 -8.996 -8.754 1.00 92.00 184 ALA A CA 1
ATOM 1516 C C . ALA A 1 184 ? 3.640 -8.165 -8.905 1.00 92.00 184 ALA A C 1
ATOM 1518 O O . ALA A 1 184 ? 4.400 -7.910 -7.952 1.00 92.00 184 ALA A O 1
ATOM 1519 N N . ARG A 1 185 ? 3.855 -7.666 -10.122 1.00 91.56 185 ARG A N 1
ATOM 1520 C CA . ARG A 1 185 ? 5.057 -6.909 -10.463 1.00 91.56 185 ARG A CA 1
ATOM 1521 C C . ARG A 1 185 ? 5.141 -5.600 -9.698 1.00 91.56 185 ARG A C 1
ATOM 1523 O O . ARG A 1 185 ? 4.143 -5.012 -9.282 1.00 91.56 185 ARG A O 1
ATOM 1530 N N . VAL A 1 186 ? 6.361 -5.107 -9.525 1.00 94.62 186 VAL A N 1
ATOM 1531 C CA . VAL A 1 186 ? 6.648 -3.849 -8.836 1.00 94.62 186 VAL A CA 1
ATOM 1532 C C . VAL A 1 186 ? 5.871 -2.701 -9.475 1.00 94.62 186 VAL A C 1
ATOM 1534 O O . VAL A 1 186 ? 5.234 -1.934 -8.758 1.00 94.62 186 VAL A O 1
ATOM 1537 N N . GLY A 1 187 ? 5.877 -2.602 -10.806 1.00 93.44 187 GLY A N 1
ATOM 1538 C CA . GLY A 1 187 ? 5.131 -1.579 -11.538 1.00 93.44 187 GLY A CA 1
ATOM 1539 C C . GLY A 1 187 ? 3.614 -1.682 -11.341 1.00 93.44 187 GLY A C 1
ATOM 1540 O O . GLY A 1 187 ? 2.956 -0.663 -11.134 1.00 93.44 187 GLY A O 1
ATOM 1541 N N . GLU A 1 188 ? 3.058 -2.897 -11.320 1.00 92.69 188 GLU A N 1
ATOM 1542 C CA . GLU A 1 188 ? 1.629 -3.132 -11.060 1.00 92.69 188 GLU A CA 1
ATOM 1543 C C . GLU A 1 188 ? 1.264 -2.693 -9.639 1.00 92.69 188 GLU A C 1
ATOM 1545 O O . GLU A 1 188 ? 0.364 -1.871 -9.459 1.00 92.69 188 GLU A O 1
ATOM 1550 N N . ARG A 1 189 ? 2.038 -3.121 -8.635 1.00 96.06 189 ARG A N 1
ATOM 1551 C CA . ARG A 1 189 ? 1.859 -2.696 -7.239 1.00 96.06 189 ARG A CA 1
ATOM 1552 C C . ARG A 1 189 ? 1.982 -1.181 -7.060 1.00 96.06 189 ARG A C 1
ATOM 1554 O O . ARG A 1 189 ? 1.205 -0.594 -6.309 1.00 96.06 189 ARG A O 1
ATOM 1561 N N . MET A 1 190 ? 2.909 -0.527 -7.769 1.00 96.44 190 MET A N 1
ATOM 1562 C CA . MET A 1 190 ? 3.014 0.941 -7.784 1.00 96.44 190 MET A CA 1
ATOM 1563 C C . MET A 1 190 ? 1.755 1.589 -8.376 1.00 96.44 190 MET A C 1
ATOM 1565 O O . MET A 1 190 ? 1.277 2.597 -7.852 1.00 96.44 190 MET A O 1
ATOM 1569 N N . SER A 1 191 ? 1.182 1.001 -9.430 1.00 94.75 191 SER A N 1
ATOM 1570 C CA . SER A 1 191 ? -0.033 1.508 -10.080 1.00 94.75 191 SER A CA 1
ATOM 1571 C C . SER A 1 191 ? -1.262 1.476 -9.164 1.00 94.75 191 SER A C 1
ATOM 1573 O O . SER A 1 191 ? -2.100 2.375 -9.221 1.00 94.75 191 SER A O 1
ATOM 1575 N N . TRP A 1 192 ? -1.341 0.521 -8.230 1.00 96.50 192 TRP A N 1
ATOM 1576 C CA . TRP A 1 192 ? -2.426 0.451 -7.239 1.00 96.50 192 TRP A CA 1
ATOM 1577 C C . TRP A 1 192 ? -2.430 1.646 -6.271 1.00 96.50 192 TRP A C 1
ATOM 1579 O O . TRP A 1 192 ? -3.440 1.937 -5.618 1.00 96.50 192 TRP A O 1
ATOM 1589 N N . ALA A 1 193 ? -1.306 2.365 -6.192 1.00 96.69 193 ALA A N 1
ATOM 1590 C CA . ALA A 1 193 ? -1.146 3.589 -5.421 1.00 96.69 193 ALA A CA 1
ATOM 1591 C C . ALA A 1 193 ? -1.300 4.878 -6.248 1.00 96.69 193 ALA A C 1
ATOM 1593 O O . ALA A 1 193 ? -1.280 5.963 -5.667 1.00 96.69 193 ALA A O 1
ATOM 1594 N N . SER A 1 194 ? -1.489 4.798 -7.571 1.00 94.19 194 SER A N 1
ATOM 1595 C CA . SER A 1 194 ? -1.445 5.972 -8.457 1.00 94.19 194 SER A CA 1
ATOM 1596 C C . SER A 1 194 ? -2.525 7.015 -8.152 1.00 94.19 194 SER A C 1
ATOM 1598 O O . SER A 1 194 ? -2.270 8.209 -8.247 1.00 94.19 194 SER A O 1
ATOM 1600 N N . ASP A 1 195 ? -3.725 6.593 -7.750 1.00 92.44 195 ASP A N 1
ATOM 1601 C CA . ASP A 1 195 ? -4.846 7.512 -7.471 1.00 92.44 195 ASP A CA 1
ATOM 1602 C C . ASP A 1 195 ? -4.916 7.922 -5.997 1.00 92.44 195 ASP A C 1
ATOM 1604 O O . ASP A 1 195 ? -5.857 8.600 -5.567 1.00 92.44 195 ASP A O 1
ATOM 1608 N N . ARG A 1 196 ? -3.948 7.471 -5.196 1.00 94.88 196 ARG A N 1
ATOM 1609 C CA . ARG A 1 196 ? -3.964 7.650 -3.752 1.00 94.88 196 ARG A CA 1
ATOM 1610 C C . ARG A 1 196 ? -3.184 8.892 -3.343 1.00 94.88 196 ARG A C 1
ATOM 1612 O O . ARG A 1 196 ? -2.200 9.285 -3.961 1.00 94.88 196 ARG A O 1
ATOM 1619 N N . ASN A 1 197 ? -3.652 9.519 -2.272 1.00 92.81 197 ASN A N 1
ATOM 1620 C CA . ASN A 1 197 ? -3.174 10.799 -1.779 1.00 92.81 197 ASN A CA 1
ATOM 1621 C C . ASN A 1 197 ? -2.856 10.718 -0.289 1.00 92.81 197 ASN A C 1
ATOM 1623 O O . ASN A 1 197 ? -3.555 10.073 0.504 1.00 92.81 197 ASN A O 1
ATOM 1627 N N . THR A 1 198 ? -1.817 11.441 0.104 1.00 92.75 198 THR A N 1
ATOM 1628 C CA . THR A 1 198 ? -1.372 11.568 1.489 1.00 92.75 198 THR A CA 1
ATOM 1629 C C . THR A 1 198 ? -1.328 13.031 1.900 1.00 92.75 198 THR A C 1
ATOM 1631 O O . THR A 1 198 ? -1.271 13.931 1.067 1.00 92.75 198 THR A O 1
ATOM 1634 N N . THR A 1 199 ? -1.411 13.281 3.208 1.00 89.69 199 THR A N 1
ATOM 1635 C CA . THR A 1 199 ? -1.364 14.651 3.741 1.00 89.69 199 THR A CA 1
ATOM 1636 C C . THR A 1 199 ? 0.071 15.170 3.764 1.00 89.69 199 THR A C 1
ATOM 1638 O O . THR A 1 199 ? 0.329 16.297 3.351 1.00 89.69 199 THR A O 1
ATOM 1641 N N . ARG A 1 200 ? 1.011 14.342 4.237 1.00 90.44 200 ARG A N 1
ATOM 1642 C CA . ARG A 1 200 ? 2.448 14.612 4.145 1.00 90.44 200 ARG A CA 1
ATOM 1643 C C . ARG A 1 200 ? 2.992 14.004 2.860 1.00 90.44 200 ARG A C 1
ATOM 1645 O O . ARG A 1 200 ? 2.520 12.950 2.431 1.00 90.44 200 ARG A O 1
ATOM 1652 N N . ARG A 1 201 ? 3.975 14.664 2.249 1.00 91.19 201 ARG A N 1
ATOM 1653 C CA . ARG A 1 201 ? 4.551 14.218 0.971 1.00 91.19 201 ARG A CA 1
ATOM 1654 C C . ARG A 1 201 ? 5.274 12.884 1.128 1.00 91.19 201 ARG A C 1
ATOM 1656 O O . ARG A 1 201 ? 5.118 11.999 0.300 1.00 91.19 201 ARG A O 1
ATOM 1663 N N . GLU A 1 202 ? 5.983 12.720 2.236 1.00 95.31 202 GLU A N 1
ATOM 1664 C CA . GLU A 1 202 ? 6.780 11.537 2.548 1.00 95.31 202 GLU A CA 1
ATOM 1665 C C . GLU A 1 202 ? 5.917 10.292 2.782 1.00 95.31 202 GLU A C 1
ATOM 1667 O O . GLU A 1 202 ? 6.312 9.181 2.429 1.00 95.31 202 GLU A O 1
ATOM 1672 N N . ASP A 1 203 ? 4.701 10.478 3.307 1.00 95.25 203 ASP A N 1
ATOM 1673 C CA . ASP A 1 203 ? 3.759 9.381 3.544 1.00 95.25 203 ASP A CA 1
ATOM 1674 C C . ASP A 1 203 ? 3.372 8.667 2.241 1.00 95.25 203 ASP A C 1
ATOM 1676 O O . ASP A 1 203 ? 2.945 7.519 2.301 1.00 95.25 203 ASP A O 1
ATOM 1680 N N . LEU A 1 204 ? 3.544 9.298 1.070 1.00 94.50 204 LEU A N 1
ATOM 1681 C CA . LEU A 1 204 ? 3.345 8.660 -0.236 1.00 94.50 204 LEU A CA 1
ATOM 1682 C C . LEU A 1 204 ? 4.291 7.469 -0.437 1.00 94.50 204 LEU A C 1
ATOM 1684 O O . LEU A 1 204 ? 3.933 6.504 -1.104 1.00 94.50 204 LEU A O 1
ATOM 1688 N N . ALA A 1 205 ? 5.483 7.530 0.161 1.00 96.62 205 ALA A N 1
ATOM 1689 C CA . ALA A 1 205 ? 6.435 6.431 0.202 1.00 96.62 205 ALA A CA 1
ATOM 1690 C C . ALA A 1 205 ? 6.172 5.510 1.397 1.00 96.62 205 ALA A C 1
ATOM 1692 O O . ALA A 1 205 ? 6.107 4.292 1.244 1.00 96.62 205 ALA A O 1
ATOM 1693 N N . TYR A 1 206 ? 5.990 6.082 2.590 1.00 96.88 206 TYR A N 1
ATOM 1694 C CA . TYR A 1 206 ? 5.885 5.296 3.822 1.00 96.88 206 TYR A CA 1
ATOM 1695 C C . TYR A 1 206 ? 4.656 4.387 3.850 1.00 96.88 206 TYR A C 1
ATOM 1697 O O . TYR A 1 206 ? 4.726 3.273 4.368 1.00 96.88 206 TYR A O 1
ATOM 1705 N N . CYS A 1 207 ? 3.548 4.800 3.227 1.00 96.56 207 CYS A N 1
ATOM 1706 C CA . CYS A 1 207 ? 2.355 3.960 3.148 1.00 96.56 207 CYS A CA 1
ATOM 1707 C C . CYS A 1 207 ? 2.531 2.704 2.275 1.00 96.56 207 CYS A C 1
ATOM 1709 O O . CYS A 1 207 ? 1.680 1.815 2.334 1.00 96.56 207 CYS A O 1
ATOM 1711 N N . LEU A 1 208 ? 3.632 2.603 1.518 1.00 97.88 208 LEU A N 1
ATOM 1712 C CA . LEU A 1 208 ? 3.954 1.486 0.627 1.00 97.88 208 LEU A CA 1
ATOM 1713 C C . LEU A 1 208 ? 4.982 0.507 1.211 1.00 97.88 208 LEU A C 1
ATOM 1715 O O . LEU A 1 208 ? 5.267 -0.503 0.575 1.00 97.88 208 LEU A O 1
ATOM 1719 N N . PHE A 1 209 ? 5.519 0.755 2.411 1.00 96.94 209 PHE A N 1
ATOM 1720 C CA . PHE A 1 209 ? 6.543 -0.105 3.022 1.00 96.94 209 PHE A CA 1
ATOM 1721 C C . PHE A 1 209 ? 6.115 -1.567 3.081 1.00 96.94 209 PHE A C 1
ATOM 1723 O O . PHE A 1 209 ? 6.806 -2.429 2.554 1.00 96.94 209 PHE A O 1
ATOM 1730 N N . GLY A 1 210 ? 4.932 -1.844 3.626 1.00 96.19 210 GLY A N 1
ATOM 1731 C CA . GLY A 1 210 ? 4.426 -3.211 3.696 1.00 96.19 210 GLY A CA 1
ATOM 1732 C C . GLY A 1 210 ? 3.988 -3.804 2.357 1.00 96.19 210 GLY A C 1
ATOM 1733 O O . GLY A 1 210 ? 4.011 -5.018 2.196 1.00 96.19 210 GLY A O 1
ATOM 1734 N N . ILE A 1 211 ? 3.644 -2.963 1.374 1.00 97.88 211 ILE A N 1
ATOM 1735 C CA . ILE A 1 211 ? 3.329 -3.428 0.014 1.00 97.88 211 ILE A CA 1
ATOM 1736 C C . ILE A 1 211 ? 4.577 -4.000 -0.658 1.00 97.88 211 ILE A C 1
ATOM 1738 O O . ILE A 1 211 ? 4.466 -4.967 -1.408 1.00 97.88 211 ILE A O 1
ATOM 1742 N N . PHE A 1 212 ? 5.749 -3.421 -0.386 1.00 97.25 212 PHE A N 1
ATOM 1743 C CA . PHE A 1 212 ? 7.030 -3.819 -0.975 1.00 97.25 212 PHE A CA 1
ATOM 1744 C C . PHE A 1 212 ? 7.966 -4.570 -0.021 1.00 97.25 212 PHE A C 1
ATOM 1746 O O . PHE A 1 212 ? 9.081 -4.884 -0.426 1.00 97.25 212 PHE A O 1
ATOM 1753 N N . ASP A 1 213 ? 7.517 -4.867 1.200 1.00 95.69 213 ASP A N 1
ATOM 1754 C CA . ASP A 1 213 ? 8.322 -5.472 2.270 1.00 95.69 213 ASP A CA 1
ATOM 1755 C C . ASP A 1 213 ? 9.647 -4.721 2.522 1.00 95.69 213 ASP A C 1
ATOM 1757 O O . ASP A 1 213 ? 10.739 -5.286 2.557 1.00 95.69 213 ASP A O 1
ATOM 1761 N N . ILE A 1 214 ? 9.549 -3.392 2.638 1.00 95.31 214 ILE A N 1
ATOM 1762 C CA . ILE A 1 214 ? 10.684 -2.493 2.861 1.00 95.31 214 ILE A CA 1
ATOM 1763 C C . ILE A 1 214 ? 10.662 -1.939 4.282 1.00 95.31 214 ILE A C 1
ATOM 1765 O O . ILE A 1 214 ? 9.640 -1.460 4.773 1.00 95.31 214 ILE A O 1
ATOM 1769 N N . HIS A 1 215 ? 11.844 -1.906 4.893 1.00 91.56 215 HIS A N 1
ATOM 1770 C CA . HIS A 1 215 ? 12.110 -1.198 6.137 1.00 91.56 215 HIS A CA 1
ATOM 1771 C C . HIS A 1 215 ? 13.170 -0.128 5.898 1.00 91.56 215 HIS A C 1
ATOM 1773 O O . HIS A 1 215 ? 14.290 -0.432 5.489 1.00 91.56 215 HIS A O 1
ATOM 1779 N N . MET A 1 216 ? 12.840 1.133 6.176 1.00 93.00 216 MET A N 1
ATOM 1780 C CA . MET A 1 216 ? 13.811 2.225 6.116 1.00 93.00 216 MET A CA 1
ATOM 1781 C C . MET A 1 216 ? 13.461 3.352 7.104 1.00 93.00 216 MET A C 1
ATOM 1783 O O . MET A 1 216 ? 12.299 3.492 7.493 1.00 93.00 216 MET A O 1
ATOM 1787 N N . PRO A 1 217 ? 14.440 4.178 7.526 1.00 92.38 217 PRO A N 1
ATOM 1788 C CA . PRO A 1 217 ? 14.191 5.276 8.460 1.00 92.38 217 PRO A CA 1
ATOM 1789 C C . PRO A 1 217 ? 13.201 6.309 7.912 1.00 92.38 217 PRO A C 1
ATOM 1791 O O . PRO A 1 217 ? 13.350 6.747 6.766 1.00 92.38 217 PRO A O 1
ATOM 1794 N N . LEU A 1 218 ? 12.262 6.755 8.753 1.00 93.00 218 LEU A N 1
ATOM 1795 C CA . LEU A 1 218 ? 11.367 7.866 8.436 1.00 93.00 218 LEU A CA 1
ATOM 1796 C C . LEU A 1 218 ? 12.059 9.203 8.689 1.00 93.00 218 LEU A C 1
ATOM 1798 O O . LEU A 1 218 ? 12.385 9.532 9.829 1.00 93.00 218 LEU A O 1
ATOM 1802 N N . LEU A 1 219 ? 12.228 9.999 7.638 1.00 93.50 219 LEU A N 1
ATOM 1803 C CA . LEU A 1 219 ? 12.787 11.344 7.708 1.00 93.50 219 LEU A CA 1
ATOM 1804 C C . LEU A 1 219 ? 11.733 12.363 7.254 1.00 93.50 219 LEU A C 1
ATOM 1806 O O . LEU A 1 219 ? 11.692 12.779 6.100 1.00 93.50 219 LEU A O 1
ATOM 1810 N N . TYR A 1 220 ? 10.842 12.774 8.158 1.00 91.69 220 TYR A N 1
ATOM 1811 C CA . TYR A 1 220 ? 9.904 13.860 7.850 1.00 91.69 220 TYR A CA 1
ATOM 1812 C C . TYR A 1 220 ? 10.659 15.171 7.584 1.00 91.69 220 TYR A C 1
ATOM 1814 O O . TYR A 1 220 ? 11.506 15.573 8.380 1.00 91.69 220 TYR A O 1
ATOM 1822 N N . GLY A 1 221 ? 10.337 15.834 6.471 1.00 92.06 221 GLY A N 1
ATOM 1823 C CA . GLY A 1 221 ? 11.060 16.994 5.948 1.00 92.06 221 GLY A CA 1
ATOM 1824 C C . GLY A 1 221 ? 11.902 16.689 4.705 1.00 92.06 221 GLY A C 1
ATOM 1825 O O . GLY A 1 221 ? 12.376 17.626 4.065 1.00 92.06 221 GLY A O 1
ATOM 1826 N N . GLU A 1 222 ? 12.073 15.416 4.326 1.00 92.94 222 GLU A N 1
ATOM 1827 C CA . GLU A 1 222 ? 12.792 15.045 3.099 1.00 92.94 222 GLU A CA 1
ATOM 1828 C C . GLU A 1 222 ? 11.953 15.215 1.818 1.00 92.94 222 GLU A C 1
ATOM 1830 O O . GLU A 1 222 ? 12.492 15.177 0.710 1.00 92.94 222 GLU A O 1
ATOM 1835 N N . GLY A 1 223 ? 10.638 15.433 1.942 1.00 90.31 223 GLY A N 1
ATOM 1836 C CA . GLY A 1 223 ? 9.742 15.644 0.807 1.00 90.31 223 GLY A CA 1
ATOM 1837 C C . GLY A 1 223 ? 9.759 14.479 -0.187 1.00 90.31 223 GLY A C 1
ATOM 1838 O O . GLY A 1 223 ? 9.681 13.311 0.190 1.00 90.31 223 GLY A O 1
ATOM 1839 N N . ASP A 1 224 ? 9.882 14.794 -1.477 1.00 85.31 224 ASP A N 1
ATOM 1840 C CA . ASP A 1 224 ? 9.787 13.807 -2.564 1.00 85.31 224 ASP A CA 1
ATOM 1841 C C . ASP A 1 224 ? 10.989 12.835 -2.598 1.00 85.31 224 ASP A C 1
ATOM 1843 O O . ASP A 1 224 ? 10.957 11.810 -3.286 1.00 85.31 224 ASP A O 1
ATOM 1847 N N . HIS A 1 225 ? 12.048 13.107 -1.821 1.00 90.50 225 HIS A N 1
ATOM 1848 C CA . HIS A 1 225 ? 13.182 12.192 -1.667 1.00 90.50 225 HIS A CA 1
ATOM 1849 C C . HIS A 1 225 ? 12.790 10.870 -0.993 1.00 90.50 225 HIS A C 1
ATOM 1851 O O . HIS A 1 225 ? 13.403 9.845 -1.298 1.00 90.50 225 HIS A O 1
ATOM 1857 N N . ALA A 1 226 ? 11.740 10.855 -0.163 1.00 94.88 226 ALA A N 1
ATOM 1858 C CA . ALA A 1 226 ? 11.254 9.640 0.490 1.00 94.88 226 ALA A CA 1
ATOM 1859 C C . ALA A 1 226 ? 10.853 8.564 -0.536 1.00 94.88 226 ALA A C 1
ATOM 1861 O O . ALA A 1 226 ? 11.214 7.395 -0.398 1.00 94.88 226 ALA A O 1
ATOM 1862 N N . PHE A 1 227 ? 10.160 8.958 -1.612 1.00 95.31 227 PHE A N 1
ATOM 1863 C CA . PHE A 1 227 ? 9.713 8.028 -2.656 1.00 95.31 227 PHE A CA 1
ATOM 1864 C C . PHE A 1 227 ? 10.863 7.548 -3.548 1.00 95.31 227 PHE A C 1
ATOM 1866 O O . PHE A 1 227 ? 10.856 6.414 -4.034 1.00 95.31 227 PHE A O 1
ATOM 1873 N N . ARG A 1 228 ? 11.896 8.379 -3.730 1.00 92.94 228 ARG A N 1
ATOM 1874 C CA . ARG A 1 228 ? 13.136 7.944 -4.380 1.00 92.94 228 ARG A CA 1
ATOM 1875 C C . ARG A 1 228 ? 13.840 6.876 -3.550 1.00 92.94 228 ARG A C 1
ATOM 1877 O O . ARG A 1 228 ? 14.167 5.829 -4.091 1.00 92.94 228 ARG A O 1
ATOM 1884 N N . ARG A 1 229 ? 14.016 7.112 -2.248 1.00 95.06 229 ARG A N 1
ATOM 1885 C CA . ARG A 1 229 ? 14.633 6.145 -1.330 1.00 95.06 229 ARG A CA 1
ATOM 1886 C C . ARG A 1 229 ? 13.870 4.825 -1.288 1.00 95.06 229 ARG A C 1
ATOM 1888 O O . ARG A 1 229 ? 14.499 3.777 -1.334 1.00 95.06 229 ARG A O 1
ATOM 1895 N N . LEU A 1 230 ? 12.534 4.863 -1.290 1.00 96.94 230 LEU A N 1
ATOM 1896 C CA . LEU A 1 230 ? 11.719 3.651 -1.414 1.00 96.94 230 LEU A CA 1
ATOM 1897 C C . LEU A 1 230 ? 12.092 2.851 -2.671 1.00 96.94 230 LEU A C 1
ATOM 1899 O O . LEU A 1 230 ? 12.354 1.656 -2.578 1.00 96.94 230 LEU A O 1
ATOM 1903 N N . GLN A 1 231 ? 12.151 3.499 -3.839 1.00 96.25 231 GLN A N 1
ATOM 1904 C CA . GLN A 1 231 ? 12.559 2.827 -5.076 1.00 96.25 231 GLN A CA 1
ATOM 1905 C C . GLN A 1 231 ? 14.000 2.307 -4.999 1.00 96.25 231 GLN A C 1
ATOM 1907 O O . GLN A 1 231 ? 14.265 1.209 -5.472 1.00 96.25 231 GLN A O 1
ATOM 1912 N N . GLU A 1 232 ? 14.924 3.045 -4.381 1.00 94.44 232 GLU A N 1
ATOM 1913 C CA . GLU A 1 232 ? 16.302 2.587 -4.167 1.00 94.44 232 GLU A CA 1
ATOM 1914 C C . GLU A 1 232 ? 16.362 1.325 -3.294 1.00 94.44 232 GLU A C 1
ATOM 1916 O O . GLU A 1 232 ? 17.103 0.403 -3.632 1.00 94.44 232 GLU A O 1
ATOM 1921 N N . GLU A 1 233 ? 15.569 1.235 -2.221 1.00 95.81 233 GLU A N 1
ATOM 1922 C CA . GLU A 1 233 ? 15.465 0.013 -1.411 1.00 95.81 233 GLU A CA 1
ATOM 1923 C C . GLU A 1 233 ? 14.851 -1.150 -2.207 1.00 95.81 233 GLU A C 1
ATOM 1925 O O . GLU A 1 233 ? 15.384 -2.259 -2.167 1.00 95.81 233 GLU A O 1
ATOM 1930 N N . ILE A 1 234 ? 13.811 -0.902 -3.014 1.00 95.81 234 ILE A N 1
ATOM 1931 C CA . ILE A 1 234 ? 13.223 -1.930 -3.892 1.00 95.81 234 ILE A CA 1
ATOM 1932 C C . ILE A 1 234 ? 14.256 -2.438 -4.909 1.00 95.81 234 ILE A C 1
ATOM 1934 O O . ILE A 1 234 ? 14.369 -3.641 -5.132 1.00 95.81 234 ILE A O 1
ATOM 1938 N N . LEU A 1 235 ? 15.065 -1.555 -5.502 1.00 93.88 235 LEU A N 1
ATOM 1939 C CA . LEU A 1 235 ? 16.115 -1.937 -6.456 1.00 93.88 235 LEU A CA 1
ATOM 1940 C C . LEU A 1 235 ? 17.220 -2.797 -5.824 1.00 93.88 235 LEU A C 1
ATOM 1942 O O . LEU A 1 235 ? 17.913 -3.529 -6.539 1.00 93.88 235 LEU A O 1
ATOM 1946 N N . LYS A 1 236 ? 17.414 -2.734 -4.499 1.00 92.06 236 LYS A N 1
ATOM 1947 C CA . LYS A 1 236 ? 18.392 -3.586 -3.807 1.00 92.06 236 LYS A CA 1
ATOM 1948 C C . LYS A 1 236 ? 17.940 -5.041 -3.735 1.00 92.06 236 LYS A C 1
ATOM 1950 O O . LYS A 1 236 ? 18.808 -5.914 -3.790 1.00 92.06 236 LYS A O 1
ATOM 1955 N N . THR A 1 237 ? 16.643 -5.308 -3.638 1.00 90.12 237 THR A N 1
ATOM 1956 C CA . THR A 1 237 ? 16.107 -6.662 -3.418 1.00 90.12 237 THR A CA 1
ATOM 1957 C C . THR A 1 237 ? 15.400 -7.242 -4.643 1.00 90.12 237 THR A C 1
ATOM 1959 O O . THR A 1 237 ? 15.381 -8.459 -4.804 1.00 90.12 237 THR A O 1
ATOM 1962 N N . SER A 1 238 ? 14.877 -6.400 -5.535 1.00 90.88 238 SER A N 1
ATOM 1963 C CA . SER A 1 238 ? 14.087 -6.819 -6.695 1.00 90.88 238 SER A CA 1
ATOM 1964 C C . SER A 1 238 ? 14.919 -7.049 -7.964 1.00 90.88 238 SER A C 1
ATOM 1966 O O . SER A 1 238 ? 15.924 -6.377 -8.212 1.00 90.88 238 SER A O 1
ATOM 1968 N N . VAL A 1 239 ? 14.440 -7.979 -8.796 1.00 90.69 239 VAL A N 1
ATOM 1969 C CA . VAL A 1 239 ? 14.903 -8.267 -10.170 1.00 90.69 239 VAL A CA 1
ATOM 1970 C C . VAL A 1 239 ? 13.854 -7.907 -11.228 1.00 90.69 239 VAL A C 1
ATOM 1972 O O . VAL A 1 239 ? 13.975 -8.297 -12.388 1.00 90.69 239 VAL A O 1
ATOM 1975 N N . ASP A 1 240 ? 12.812 -7.182 -10.828 1.00 91.00 240 ASP A N 1
ATOM 1976 C CA . ASP A 1 240 ? 11.688 -6.792 -11.672 1.00 91.00 240 ASP A CA 1
ATOM 1977 C C . ASP A 1 240 ? 11.897 -5.401 -12.293 1.00 91.00 240 ASP A C 1
ATOM 1979 O O . ASP A 1 240 ? 11.921 -4.385 -11.594 1.00 91.00 240 ASP A O 1
ATOM 1983 N N . ASP A 1 241 ? 12.048 -5.359 -13.618 1.00 90.44 241 ASP A N 1
ATOM 1984 C CA . ASP A 1 241 ? 12.340 -4.142 -14.381 1.00 90.44 241 ASP A CA 1
ATOM 1985 C C . ASP A 1 241 ? 11.100 -3.269 -14.637 1.00 90.44 241 ASP A C 1
ATOM 1987 O O . ASP A 1 241 ? 11.233 -2.127 -15.087 1.00 90.44 241 ASP A O 1
ATOM 1991 N N . SER A 1 242 ? 9.903 -3.735 -14.257 1.00 91.44 242 SER A N 1
ATOM 1992 C CA . SER A 1 242 ? 8.674 -2.934 -14.292 1.00 91.44 242 SER A CA 1
ATOM 1993 C C . SER A 1 242 ? 8.726 -1.717 -13.360 1.00 91.44 242 SER A C 1
ATOM 1995 O O . SER A 1 242 ? 7.975 -0.763 -13.555 1.00 91.44 242 SER A O 1
ATOM 1997 N N . ILE A 1 243 ? 9.669 -1.665 -12.409 1.00 93.19 243 ILE A N 1
ATOM 1998 C CA . ILE A 1 243 ? 9.978 -0.443 -11.648 1.00 93.19 243 ILE A CA 1
ATOM 1999 C C . ILE A 1 243 ? 10.394 0.727 -12.555 1.00 93.19 243 ILE A C 1
ATOM 2001 O O . ILE A 1 243 ? 10.246 1.892 -12.189 1.00 93.19 243 ILE A O 1
ATOM 2005 N N . 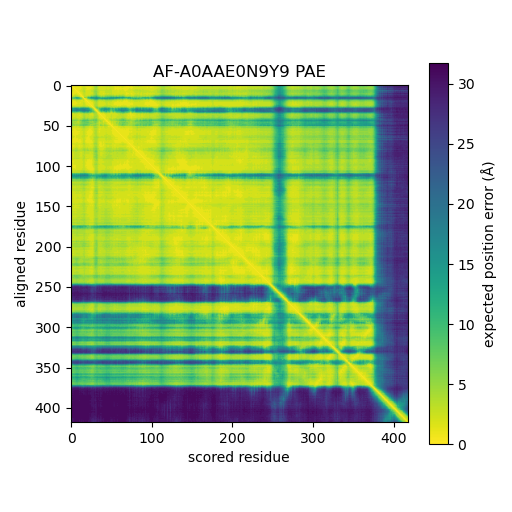PHE A 1 244 ? 10.882 0.441 -13.764 1.00 91.94 244 PHE A N 1
ATOM 2006 C CA . PHE A 1 244 ? 11.204 1.450 -14.765 1.00 91.94 244 PHE A CA 1
ATOM 2007 C C . PHE A 1 244 ? 10.040 1.749 -15.713 1.00 91.94 244 PHE A C 1
ATOM 2009 O O . PHE A 1 244 ? 10.174 2.663 -16.521 1.00 91.94 244 PHE A O 1
ATOM 2016 N N . ALA A 1 245 ? 8.901 1.063 -15.612 1.00 89.94 245 ALA A N 1
ATOM 2017 C CA . ALA A 1 245 ? 7.756 1.209 -16.510 1.00 89.94 245 ALA A CA 1
ATOM 2018 C C . ALA A 1 245 ? 6.790 2.339 -16.091 1.00 89.94 245 ALA A C 1
ATOM 2020 O O . ALA A 1 245 ? 5.586 2.144 -15.976 1.00 89.94 245 ALA A O 1
ATOM 2021 N N . TRP A 1 246 ? 7.319 3.543 -15.870 1.00 89.12 246 TRP A N 1
ATOM 2022 C CA . TRP A 1 246 ? 6.530 4.742 -15.570 1.00 89.12 246 TRP A CA 1
ATOM 2023 C C . TRP A 1 246 ? 6.638 5.801 -16.678 1.00 89.12 246 TRP A C 1
ATOM 2025 O O . TRP A 1 246 ? 7.664 5.905 -17.359 1.00 89.12 246 TRP A O 1
ATOM 2035 N N . SER A 1 247 ? 5.577 6.588 -16.856 1.00 83.50 247 SER A N 1
ATOM 2036 C CA . SER A 1 247 ? 5.434 7.614 -17.902 1.00 83.50 247 SER A CA 1
ATOM 2037 C C . SER A 1 247 ? 5.679 9.021 -17.345 1.00 83.50 247 SER A C 1
ATOM 2039 O O . SER A 1 247 ? 5.369 9.261 -16.182 1.00 83.50 247 SER A O 1
ATOM 2041 N N . LEU A 1 248 ? 6.228 9.954 -18.140 1.00 71.00 248 LEU A N 1
ATOM 2042 C CA . LEU A 1 248 ? 6.265 11.381 -17.761 1.00 71.00 248 LEU A CA 1
ATOM 2043 C C . LEU A 1 248 ? 4.911 12.065 -17.987 1.00 71.00 248 LEU A C 1
ATOM 2045 O O . LEU A 1 248 ? 4.650 13.103 -17.383 1.00 71.00 248 LEU A O 1
ATOM 2049 N N . ASP A 1 249 ? 4.065 11.472 -18.829 1.00 65.50 249 ASP A N 1
ATOM 2050 C CA . ASP A 1 249 ? 2.730 11.970 -19.128 1.00 65.50 249 ASP A CA 1
ATOM 2051 C C . ASP A 1 249 ? 1.710 11.283 -18.208 1.00 65.50 249 ASP A C 1
ATOM 2053 O O . ASP A 1 249 ? 1.562 10.058 -18.236 1.00 65.50 249 ASP A O 1
ATOM 2057 N N . ASP A 1 250 ? 0.999 12.088 -17.408 1.00 49.97 250 ASP A N 1
ATOM 2058 C CA . ASP A 1 250 ? -0.112 11.663 -16.533 1.00 49.97 250 ASP A CA 1
ATOM 2059 C C . ASP A 1 250 ? -1.347 11.191 -17.332 1.00 49.97 250 ASP A C 1
ATOM 2061 O O . ASP A 1 250 ? -2.307 10.657 -16.774 1.00 49.97 250 ASP A O 1
ATOM 2065 N N . ILE A 1 251 ? -1.347 11.408 -18.648 1.00 43.97 251 ILE A N 1
ATOM 2066 C CA . ILE A 1 251 ? -2.426 11.046 -19.561 1.00 43.97 251 ILE A CA 1
ATOM 2067 C C . ILE A 1 251 ? -1.967 9.813 -20.325 1.00 43.97 251 ILE A C 1
ATOM 2069 O O . ILE A 1 251 ? -0.855 9.812 -20.851 1.00 43.97 251 ILE A O 1
ATOM 2073 N N . VAL A 1 252 ? -2.835 8.789 -20.356 1.00 43.06 252 VAL A N 1
ATOM 2074 C CA . VAL A 1 252 ? -2.738 7.572 -21.183 1.00 43.06 252 VAL A CA 1
ATOM 2075 C C . VAL A 1 252 ? -1.844 7.859 -22.381 1.00 43.06 252 VAL A C 1
ATOM 2077 O O . VAL A 1 252 ? -2.230 8.714 -23.189 1.00 43.06 252 VAL A O 1
ATOM 2080 N N . PRO A 1 253 ? -0.656 7.232 -22.489 1.00 41.34 253 PRO A N 1
ATOM 2081 C CA . PRO A 1 253 ? 0.222 7.566 -23.584 1.00 41.34 253 PRO A CA 1
ATOM 2082 C C . PRO A 1 253 ? -0.593 7.347 -24.854 1.00 41.34 253 PRO A C 1
ATOM 2084 O O . PRO A 1 253 ? -1.288 6.338 -25.005 1.00 41.34 253 PRO A O 1
ATOM 2087 N N . SER A 1 254 ? -0.558 8.297 -25.780 1.00 41.97 254 SER A N 1
ATOM 2088 C CA . SER A 1 254 ? -0.768 7.913 -27.164 1.00 41.97 254 SER A CA 1
ATOM 2089 C C . SER A 1 254 ? 0.355 6.920 -27.446 1.00 41.97 254 SER A C 1
ATOM 2091 O O . SER A 1 254 ? 1.488 7.325 -27.703 1.00 41.97 254 SER A O 1
ATOM 2093 N N . LEU A 1 255 ? 0.069 5.627 -27.267 1.00 47.84 255 LEU A N 1
ATOM 2094 C CA . LEU A 1 255 ? 0.996 4.498 -27.370 1.00 47.84 255 LEU A CA 1
ATOM 2095 C C . LEU A 1 255 ? 1.344 4.249 -28.848 1.00 47.84 255 LEU A C 1
ATOM 2097 O O . LEU A 1 255 ? 1.296 3.137 -29.361 1.00 47.84 255 LEU A O 1
ATOM 2101 N N . THR A 1 256 ? 1.620 5.330 -29.571 1.00 41.75 256 THR A N 1
ATOM 2102 C CA . THR A 1 256 ? 1.958 5.355 -30.981 1.00 41.75 256 THR A CA 1
ATOM 2103 C C . THR A 1 256 ? 3.465 5.446 -31.098 1.00 41.75 256 THR A C 1
ATOM 2105 O O . THR A 1 256 ? 4.063 6.467 -30.752 1.00 41.75 256 THR A O 1
ATOM 2108 N N . ALA A 1 257 ? 4.074 4.386 -31.621 1.00 41.19 257 ALA A N 1
ATOM 2109 C CA . ALA A 1 257 ? 5.448 4.423 -32.083 1.00 41.19 257 ALA A CA 1
ATOM 2110 C C . ALA A 1 257 ? 5.614 5.556 -33.119 1.00 41.19 257 ALA A C 1
ATOM 2112 O O . ALA A 1 257 ? 4.930 5.576 -34.141 1.00 41.19 257 ALA A O 1
ATOM 2113 N N . GLY A 1 258 ? 6.524 6.500 -32.862 1.00 42.31 258 GLY A N 1
ATOM 2114 C CA . GLY A 1 258 ? 7.085 7.348 -33.919 1.00 42.31 258 GLY A CA 1
ATOM 2115 C C . GLY A 1 258 ? 6.368 8.654 -34.294 1.00 42.31 258 GLY A C 1
ATOM 2116 O O . GLY A 1 258 ? 6.601 9.135 -35.400 1.00 42.31 258 GLY A O 1
ATOM 2117 N N . ARG A 1 259 ? 5.565 9.287 -33.425 1.00 38.97 259 ARG A N 1
ATOM 2118 C CA . ARG A 1 259 ? 5.302 10.741 -33.562 1.00 38.97 259 ARG A CA 1
ATOM 2119 C C . ARG A 1 259 ? 6.341 11.545 -32.784 1.00 38.97 259 ARG A C 1
ATOM 2121 O O . ARG A 1 259 ? 6.820 11.073 -31.757 1.00 38.97 259 ARG A O 1
ATOM 2128 N N . GLU A 1 260 ? 6.700 12.721 -33.312 1.00 39.88 260 GLU A N 1
ATOM 2129 C CA . GLU A 1 260 ? 7.606 13.680 -32.670 1.00 39.88 260 GLU A CA 1
ATOM 2130 C C . GLU A 1 260 ? 7.260 13.796 -31.188 1.00 39.88 260 GLU A C 1
ATOM 2132 O O . GLU A 1 260 ? 6.162 14.207 -30.816 1.00 39.88 260 GLU A O 1
ATOM 2137 N N . VAL A 1 261 ? 8.198 13.353 -30.354 1.00 41.97 261 VAL A N 1
ATOM 2138 C CA . VAL A 1 261 ? 8.115 13.501 -28.909 1.00 41.97 261 VAL A CA 1
ATOM 2139 C C . VAL A 1 261 ? 8.089 14.998 -28.649 1.00 41.97 261 VAL A C 1
ATOM 2141 O O . VAL A 1 261 ? 9.059 15.689 -28.969 1.00 41.97 261 VAL A O 1
ATOM 2144 N N . ASP A 1 262 ? 6.992 15.505 -28.092 1.00 39.06 262 ASP A N 1
ATOM 2145 C CA . ASP A 1 262 ? 7.006 16.857 -27.563 1.00 39.06 262 ASP A CA 1
ATOM 2146 C C . ASP A 1 262 ? 7.950 16.875 -26.355 1.00 39.06 262 ASP A C 1
ATOM 2148 O O . ASP A 1 262 ? 7.620 16.459 -25.246 1.00 39.06 262 ASP A O 1
ATOM 2152 N N . PHE A 1 263 ? 9.185 17.307 -26.598 1.00 43.16 263 PHE A N 1
ATOM 2153 C CA . PHE A 1 263 ? 10.213 17.460 -25.574 1.00 43.16 263 PHE A CA 1
ATOM 2154 C C . PHE A 1 263 ? 10.006 18.729 -24.728 1.00 43.16 263 PHE A C 1
ATOM 2156 O O . PHE A 1 263 ? 10.907 19.106 -23.975 1.00 43.16 263 PHE A O 1
ATOM 2163 N N . SER A 1 264 ? 8.856 19.407 -24.845 1.00 41.47 264 SER A N 1
ATOM 2164 C CA . SER A 1 264 ? 8.496 20.542 -23.990 1.00 41.47 264 SER A CA 1
ATOM 2165 C C . SER A 1 264 ? 8.245 20.130 -22.532 1.00 41.47 264 SER A C 1
ATOM 2167 O O . SER A 1 264 ? 8.400 20.955 -21.623 1.00 41.47 264 SER A O 1
ATOM 2169 N N . HIS A 1 265 ? 7.942 18.851 -22.274 1.00 42.84 265 HIS A N 1
ATOM 2170 C CA . HIS A 1 265 ? 7.854 18.316 -20.919 1.00 42.84 265 HIS A CA 1
ATOM 2171 C C . HIS A 1 265 ? 9.251 18.110 -20.324 1.00 42.84 265 HIS A C 1
ATOM 2173 O O . HIS A 1 265 ? 10.098 17.392 -20.858 1.00 42.84 265 HIS A O 1
ATOM 2179 N N . ARG A 1 266 ? 9.504 18.798 -19.200 1.00 45.69 266 ARG A N 1
ATOM 2180 C CA . ARG A 1 266 ? 10.800 18.798 -18.513 1.00 45.69 266 ARG A CA 1
ATOM 2181 C C . ARG A 1 266 ? 11.238 17.354 -18.230 1.00 45.69 266 ARG A C 1
ATOM 2183 O O . ARG A 1 266 ? 10.476 16.632 -17.586 1.00 45.69 266 ARG A O 1
ATOM 2190 N N . PRO A 1 267 ? 12.452 16.940 -18.639 1.00 49.78 267 PRO A N 1
ATOM 2191 C CA . PRO A 1 267 ? 12.970 15.632 -18.268 1.00 49.78 267 PRO A CA 1
ATOM 2192 C C . PRO A 1 267 ? 12.941 15.500 -16.746 1.00 49.78 267 PRO A C 1
ATOM 2194 O O . PRO A 1 267 ? 13.293 16.439 -16.024 1.00 49.78 267 PRO A O 1
ATOM 2197 N N . SER A 1 268 ? 12.511 14.338 -16.251 1.00 53.16 268 SER A N 1
ATOM 2198 C CA . SER A 1 268 ? 12.689 14.028 -14.837 1.00 53.16 268 SER A CA 1
ATOM 2199 C C . SER A 1 268 ? 14.174 14.169 -14.502 1.00 53.16 268 SER A C 1
ATOM 2201 O O . SER A 1 268 ? 15.039 13.564 -15.140 1.00 53.16 268 SER A O 1
ATOM 2203 N N . SER A 1 269 ? 14.477 14.932 -13.452 1.00 62.69 269 SER A N 1
ATOM 2204 C CA . SER A 1 269 ? 15.830 15.064 -12.901 1.00 62.69 269 SER A CA 1
ATOM 2205 C C . SER A 1 269 ? 16.375 13.766 -12.306 1.00 62.69 269 SER A C 1
ATOM 2207 O O . SER A 1 269 ? 17.505 13.735 -11.822 1.00 62.69 269 SER A O 1
ATOM 2209 N N . SER A 1 270 ? 15.593 12.686 -12.363 1.00 78.44 270 SER A N 1
ATOM 2210 C CA . SER A 1 270 ? 15.871 11.378 -11.793 1.00 78.44 270 SER A CA 1
ATOM 2211 C C . SER A 1 270 ? 15.506 10.251 -12.774 1.00 78.44 270 SER A C 1
ATOM 2213 O O . SER A 1 270 ? 14.445 10.312 -13.401 1.00 78.44 270 SER A O 1
ATOM 2215 N N . PRO A 1 271 ? 16.323 9.182 -12.874 1.00 85.12 271 PRO A N 1
ATOM 2216 C CA . PRO A 1 271 ? 15.957 7.968 -13.613 1.00 85.12 271 PRO A CA 1
ATOM 2217 C C . PRO A 1 271 ? 14.793 7.193 -12.962 1.00 85.12 271 PRO A C 1
ATOM 2219 O O . PRO A 1 271 ? 14.178 6.344 -13.612 1.00 85.12 271 PRO A O 1
ATOM 2222 N N . LEU A 1 272 ? 14.489 7.504 -11.696 1.00 90.62 272 LEU A N 1
ATOM 2223 C CA . LEU A 1 272 ? 13.400 6.954 -10.882 1.00 90.62 272 LEU A CA 1
ATOM 2224 C C . LEU A 1 272 ? 12.217 7.922 -10.801 1.00 90.62 272 LEU A C 1
ATOM 2226 O O . LEU A 1 272 ? 12.419 9.139 -10.877 1.00 90.62 272 LEU A O 1
ATOM 2230 N N . ALA A 1 273 ? 11.014 7.379 -10.612 1.00 91.12 273 ALA A N 1
ATOM 2231 C CA . ALA A 1 273 ? 9.771 8.143 -10.575 1.00 91.12 273 ALA A CA 1
ATOM 2232 C C . ALA A 1 273 ? 9.733 9.086 -9.367 1.00 91.12 273 ALA A C 1
ATOM 2234 O O . ALA A 1 273 ? 10.294 8.788 -8.313 1.00 91.12 273 ALA A O 1
ATOM 2235 N N . SER A 1 274 ? 9.036 10.212 -9.491 1.00 89.81 274 SER A N 1
ATOM 2236 C CA . SER A 1 274 ? 8.785 11.123 -8.365 1.00 89.81 274 SER A CA 1
ATOM 2237 C C . SER A 1 274 ? 7.553 10.738 -7.540 1.00 89.81 274 SER A C 1
ATOM 2239 O O . SER A 1 274 ? 7.406 11.204 -6.415 1.00 89.81 274 SER A O 1
ATOM 2241 N N . SER A 1 275 ? 6.664 9.903 -8.087 1.00 91.19 275 SER A N 1
ATOM 2242 C CA . SER A 1 275 ? 5.391 9.524 -7.470 1.00 91.19 275 SER A CA 1
ATOM 2243 C C . SER A 1 275 ? 4.844 8.224 -8.078 1.00 91.19 275 SER A C 1
ATOM 2245 O O . SER A 1 275 ? 5.075 7.986 -9.269 1.00 91.19 275 SER A O 1
ATOM 2247 N N . PRO A 1 276 ? 4.060 7.415 -7.332 1.00 94.19 276 PRO A N 1
ATOM 2248 C CA . PRO A 1 276 ? 3.323 6.280 -7.890 1.00 94.19 276 PRO A CA 1
ATOM 2249 C C . PRO A 1 276 ? 2.313 6.689 -8.977 1.00 94.19 276 PRO A C 1
ATOM 2251 O O . PRO A 1 276 ? 1.943 5.859 -9.801 1.00 94.19 276 PRO A O 1
ATOM 2254 N N . ARG A 1 277 ? 1.902 7.967 -9.046 1.00 91.81 277 ARG A N 1
ATOM 2255 C CA . ARG A 1 277 ? 1.044 8.498 -10.127 1.00 91.81 277 ARG A CA 1
ATOM 2256 C C . ARG A 1 277 ? 1.587 8.203 -11.522 1.00 91.81 277 ARG A C 1
ATOM 2258 O O . ARG A 1 277 ? 0.821 7.854 -12.410 1.00 91.81 277 ARG A O 1
ATOM 2265 N N . LEU A 1 278 ? 2.908 8.244 -11.686 1.00 90.44 278 LEU A N 1
ATOM 2266 C CA . LEU A 1 278 ? 3.564 8.009 -12.975 1.00 90.44 278 LEU A CA 1
ATOM 2267 C C . LEU A 1 278 ? 3.450 6.548 -13.455 1.00 90.44 278 LEU A C 1
ATOM 2269 O O . LEU A 1 278 ? 3.727 6.251 -14.616 1.00 90.44 278 LEU A O 1
ATOM 2273 N N . PHE A 1 279 ? 3.008 5.634 -12.584 1.00 91.75 279 PHE A N 1
ATOM 2274 C CA . PHE A 1 279 ? 2.697 4.242 -12.919 1.00 91.75 279 PHE A CA 1
ATOM 2275 C C . PHE A 1 279 ? 1.216 4.032 -13.282 1.00 91.75 279 PHE A C 1
ATOM 2277 O O . PHE A 1 279 ? 0.809 2.896 -13.501 1.00 91.75 279 PHE A O 1
ATOM 2284 N N . TYR A 1 280 ? 0.398 5.091 -13.379 1.00 88.00 280 TYR A N 1
ATOM 2285 C CA . TYR A 1 280 ? -1.035 4.991 -13.704 1.00 88.00 280 TYR A CA 1
ATOM 2286 C C . TYR A 1 280 ? -1.305 4.175 -14.977 1.00 88.00 280 TYR A C 1
ATOM 2288 O O . TYR A 1 280 ? -2.238 3.374 -15.015 1.00 88.00 280 TYR A O 1
ATOM 2296 N N . CYS A 1 281 ? -0.451 4.323 -15.995 1.00 82.81 281 CYS A N 1
ATOM 2297 C CA . CYS A 1 281 ? -0.552 3.578 -17.253 1.00 82.81 281 CYS A CA 1
ATOM 2298 C C . CYS A 1 281 ? -0.519 2.048 -17.079 1.00 82.81 281 CYS A C 1
ATOM 2300 O O . CYS A 1 281 ? -0.986 1.335 -17.964 1.00 82.81 281 CYS A O 1
ATOM 2302 N N . LEU A 1 282 ? -0.026 1.543 -15.942 1.00 86.06 282 LEU A N 1
ATOM 2303 C CA . LEU A 1 282 ? 0.072 0.114 -15.671 1.00 86.06 282 LEU A CA 1
ATOM 2304 C C . LEU A 1 282 ? -1.181 -0.501 -15.036 1.00 86.06 282 LEU A C 1
ATOM 2306 O O . LEU A 1 282 ? -1.268 -1.722 -14.981 1.00 86.06 282 LEU A O 1
ATOM 2310 N N . LYS A 1 283 ? -2.176 0.294 -14.620 1.00 82.56 283 LYS A N 1
ATOM 2311 C CA . LYS A 1 283 ? -3.358 -0.193 -13.884 1.00 82.56 283 LYS A CA 1
ATOM 2312 C C . LYS A 1 283 ? -4.108 -1.349 -14.545 1.00 82.56 283 LYS A C 1
ATOM 2314 O O . LYS A 1 283 ? -4.649 -2.201 -13.858 1.00 82.56 283 LYS A O 1
ATOM 2319 N N . HIS A 1 284 ? -4.145 -1.386 -15.870 1.00 71.69 284 HIS A N 1
ATOM 2320 C CA . HIS A 1 284 ? -4.863 -2.416 -16.629 1.00 71.69 284 HIS A CA 1
ATOM 2321 C C . HIS A 1 284 ? -3.922 -3.295 -17.444 1.00 71.69 284 HIS A C 1
ATOM 2323 O O . HIS A 1 284 ? -4.293 -3.836 -18.485 1.00 71.69 284 HIS A O 1
ATOM 2329 N N . SER A 1 285 ? -2.678 -3.392 -16.992 1.00 69.69 285 SER A N 1
ATOM 2330 C CA . SER A 1 285 ? -1.659 -4.178 -17.665 1.00 69.69 285 SER A CA 1
ATOM 2331 C C . SER A 1 285 ? -1.537 -5.532 -17.005 1.00 69.69 285 SER A C 1
ATOM 2333 O O . SER A 1 285 ? -1.715 -5.643 -15.800 1.00 69.69 285 SER A O 1
ATOM 2335 N N . VAL A 1 286 ? -1.217 -6.540 -17.808 1.00 66.25 286 VAL A N 1
ATOM 2336 C CA . VAL A 1 286 ? -0.860 -7.866 -17.315 1.00 66.25 286 VAL A CA 1
ATOM 2337 C C . VAL A 1 286 ? 0.609 -8.054 -17.628 1.00 66.25 286 VAL A C 1
ATOM 2339 O O . VAL A 1 286 ? 0.977 -8.326 -18.770 1.00 66.25 286 VAL A O 1
ATOM 2342 N N . MET A 1 287 ? 1.465 -7.857 -16.633 1.00 72.12 287 MET A N 1
ATOM 2343 C CA . MET A 1 287 ? 2.903 -7.954 -16.840 1.00 72.12 287 MET A CA 1
ATOM 2344 C C . MET A 1 287 ? 3.353 -9.422 -16.820 1.00 72.12 287 MET A C 1
ATOM 2346 O O . MET A 1 287 ? 3.577 -10.015 -15.769 1.00 72.12 287 MET A O 1
ATOM 2350 N N . SER A 1 288 ? 3.545 -10.020 -17.998 1.00 68.75 288 SER A N 1
ATOM 2351 C CA . SER A 1 288 ? 4.116 -11.369 -18.143 1.00 68.75 288 SER A CA 1
ATOM 2352 C C . SER A 1 288 ? 5.638 -11.349 -18.321 1.00 68.75 288 SER A C 1
ATOM 2354 O O . SER A 1 288 ? 6.194 -10.404 -18.876 1.00 68.75 288 SER A O 1
ATOM 2356 N N . HIS A 1 289 ? 6.334 -12.405 -17.878 1.00 70.00 289 HIS A N 1
ATOM 2357 C CA . HIS A 1 289 ? 7.767 -12.565 -18.152 1.00 70.00 289 HIS A CA 1
ATOM 2358 C C . HIS A 1 289 ? 7.966 -13.010 -19.603 1.00 70.00 289 HIS A C 1
ATOM 2360 O O . HIS A 1 289 ? 7.536 -14.088 -19.997 1.00 70.00 289 HIS A O 1
ATOM 2366 N N . ILE A 1 290 ? 8.653 -12.182 -20.375 1.00 72.38 290 ILE A N 1
ATOM 2367 C CA . ILE A 1 290 ? 9.177 -12.483 -21.704 1.00 72.38 290 ILE A CA 1
ATOM 2368 C C . ILE A 1 290 ? 10.502 -13.256 -21.598 1.00 72.38 290 ILE A C 1
ATOM 2370 O O . ILE A 1 290 ? 10.770 -14.158 -22.390 1.00 72.38 290 ILE A O 1
ATOM 2374 N N . TRP A 1 291 ? 11.341 -12.917 -20.614 1.00 77.06 291 TRP A N 1
ATOM 2375 C CA . TRP A 1 291 ? 12.623 -13.582 -20.349 1.00 77.06 291 TRP A CA 1
ATOM 2376 C C . TRP A 1 291 ? 12.891 -13.753 -18.848 1.00 77.06 291 TRP A C 1
ATOM 2378 O O . TRP A 1 291 ? 12.261 -13.107 -18.010 1.00 77.06 291 TRP A O 1
ATOM 2388 N N . GLU A 1 292 ? 13.862 -14.606 -18.504 1.00 77.75 292 GLU A N 1
ATOM 2389 C CA . GLU A 1 292 ? 14.291 -14.842 -17.119 1.00 77.75 292 GLU A CA 1
ATOM 2390 C C . GLU A 1 292 ? 14.796 -13.544 -16.464 1.00 77.75 292 GLU A C 1
ATOM 2392 O O . GLU A 1 292 ? 15.724 -12.889 -16.960 1.00 77.75 292 GLU A O 1
ATOM 2397 N N . ALA A 1 293 ? 14.174 -13.172 -15.344 1.00 76.31 293 ALA A N 1
ATOM 2398 C CA . ALA A 1 293 ? 14.543 -11.997 -14.570 1.00 76.31 293 ALA A CA 1
ATOM 2399 C C . ALA A 1 293 ? 15.894 -12.210 -13.871 1.00 76.31 293 ALA A C 1
ATOM 2401 O O . ALA A 1 293 ? 16.154 -13.254 -13.276 1.00 76.31 293 ALA A O 1
ATOM 2402 N N . ARG A 1 294 ? 16.777 -11.213 -13.948 1.00 79.06 294 ARG A N 1
ATOM 2403 C CA . ARG A 1 294 ? 18.097 -11.220 -13.302 1.00 79.06 294 ARG A CA 1
ATOM 2404 C C . ARG A 1 294 ? 18.350 -9.840 -12.723 1.00 79.06 294 ARG A C 1
ATOM 2406 O O . ARG A 1 294 ? 17.889 -8.853 -13.288 1.00 79.06 294 ARG A O 1
ATOM 2413 N N . LYS A 1 295 ? 19.108 -9.754 -11.627 1.00 78.62 295 LYS A N 1
ATOM 2414 C CA . LYS A 1 295 ? 19.504 -8.451 -11.090 1.00 78.62 295 LYS A CA 1
ATOM 2415 C C . LYS A 1 295 ? 20.500 -7.801 -12.039 1.00 78.62 295 LYS A C 1
ATOM 2417 O O . LYS A 1 295 ? 21.641 -8.246 -12.131 1.00 78.62 295 LYS A O 1
ATOM 2422 N N . THR A 1 296 ? 20.065 -6.757 -12.730 1.00 83.31 296 THR A N 1
ATOM 2423 C CA . THR A 1 296 ? 20.869 -6.102 -13.763 1.00 83.31 296 THR A CA 1
ATOM 2424 C C . THR A 1 296 ? 21.028 -4.603 -13.546 1.00 83.31 296 THR A C 1
ATOM 2426 O O . THR A 1 296 ? 21.405 -3.885 -14.467 1.00 83.31 296 THR A O 1
ATOM 2429 N N . TRP A 1 297 ? 20.776 -4.102 -12.338 1.00 89.06 297 TRP A N 1
ATOM 2430 C CA . TRP A 1 297 ? 20.889 -2.677 -12.040 1.00 89.06 297 TRP A CA 1
ATOM 2431 C C . TRP A 1 297 ? 21.556 -2.368 -10.710 1.00 89.06 297 TRP A C 1
ATOM 2433 O O . TRP A 1 297 ? 21.524 -3.150 -9.757 1.00 89.06 297 TRP A O 1
ATOM 2443 N N . GLU A 1 298 ? 22.133 -1.171 -10.664 1.00 89.06 298 GLU A N 1
ATOM 2444 C CA . GLU A 1 298 ? 22.795 -0.610 -9.497 1.00 89.06 298 GLU A CA 1
ATOM 2445 C C . GLU A 1 298 ? 22.709 0.921 -9.523 1.00 89.06 298 GLU A C 1
ATOM 2447 O O . GLU A 1 298 ? 22.952 1.562 -10.550 1.00 89.06 298 GLU A O 1
ATOM 2452 N N . VAL A 1 299 ? 22.374 1.527 -8.383 1.00 85.88 299 VAL A N 1
ATOM 2453 C CA . VAL A 1 299 ? 22.426 2.984 -8.215 1.00 85.88 299 VAL A CA 1
ATOM 2454 C C . VAL A 1 299 ? 23.874 3.379 -7.938 1.00 85.88 299 VAL A C 1
ATOM 2456 O O . VAL A 1 299 ? 24.465 2.941 -6.957 1.00 85.88 299 VAL A O 1
ATOM 2459 N N . THR A 1 300 ? 24.454 4.211 -8.801 1.00 86.12 300 THR A N 1
ATOM 2460 C CA . THR A 1 300 ? 25.863 4.625 -8.723 1.00 86.12 300 THR A CA 1
ATOM 2461 C C . THR A 1 300 ? 25.988 6.146 -8.655 1.00 86.12 300 THR A C 1
ATOM 2463 O O . THR A 1 300 ? 25.066 6.880 -9.011 1.00 86.12 300 THR A O 1
ATOM 2466 N N . GLY A 1 301 ? 27.178 6.650 -8.313 1.00 80.12 301 GLY A N 1
ATOM 2467 C CA . GLY A 1 301 ? 27.475 8.087 -8.400 1.00 80.12 301 GLY A CA 1
ATOM 2468 C C . GLY A 1 301 ? 27.380 8.673 -9.822 1.00 80.12 301 GLY A C 1
ATOM 2469 O O . GLY A 1 301 ? 27.308 9.890 -9.972 1.00 80.12 301 GLY A O 1
ATOM 2470 N N . ARG A 1 302 ? 27.359 7.834 -10.872 1.00 76.25 302 ARG A N 1
ATOM 2471 C CA . ARG A 1 302 ? 27.156 8.264 -12.270 1.00 76.25 302 ARG A CA 1
ATOM 2472 C C . ARG A 1 302 ? 25.680 8.334 -12.669 1.00 76.25 302 ARG A C 1
ATOM 2474 O O . ARG A 1 302 ? 25.368 8.933 -13.694 1.00 76.25 302 ARG A O 1
ATOM 2481 N N . GLY A 1 303 ? 24.787 7.758 -11.870 1.00 85.12 303 GLY A N 1
ATOM 2482 C CA . GLY A 1 303 ? 23.391 7.510 -12.213 1.00 85.12 303 GLY A CA 1
ATOM 2483 C C . GLY A 1 303 ? 23.042 6.034 -12.045 1.00 85.12 303 GLY A C 1
ATOM 2484 O O . GLY A 1 303 ? 23.748 5.281 -11.372 1.00 85.12 303 GLY A O 1
ATOM 2485 N N . LEU A 1 304 ? 21.951 5.614 -12.667 1.00 90.19 304 LEU A N 1
ATOM 2486 C CA . LEU A 1 304 ? 21.482 4.239 -12.610 1.00 90.19 304 LEU A CA 1
ATOM 2487 C C . LEU A 1 304 ? 22.188 3.411 -13.689 1.00 90.19 304 LEU A C 1
ATOM 2489 O O . LEU A 1 304 ? 21.973 3.634 -14.879 1.00 90.19 304 LEU A O 1
ATOM 2493 N N . ARG A 1 305 ? 23.035 2.469 -13.276 1.00 92.19 305 ARG A N 1
ATOM 2494 C CA . ARG A 1 305 ? 23.619 1.472 -14.175 1.00 92.19 305 ARG A CA 1
ATOM 2495 C C . ARG A 1 305 ? 22.569 0.393 -14.423 1.00 92.19 305 ARG A C 1
ATOM 2497 O O . ARG A 1 305 ? 22.041 -0.138 -13.452 1.00 92.19 305 ARG A O 1
ATOM 2504 N N . ILE A 1 306 ? 22.275 0.077 -15.682 1.00 91.38 306 ILE A N 1
ATOM 2505 C CA . ILE A 1 306 ? 21.311 -0.962 -16.077 1.00 91.38 306 ILE A CA 1
ATOM 2506 C C . ILE A 1 306 ? 21.917 -1.833 -17.177 1.00 91.38 306 ILE A C 1
ATOM 2508 O O . ILE A 1 306 ? 22.534 -1.313 -18.103 1.00 91.38 306 ILE A O 1
ATOM 2512 N N . GLU A 1 307 ? 21.690 -3.140 -17.104 1.00 91.62 307 GLU A N 1
ATOM 2513 C CA . GLU A 1 307 ? 21.969 -4.110 -18.158 1.00 91.62 307 GLU A CA 1
ATOM 2514 C C . GLU A 1 307 ? 20.662 -4.773 -18.633 1.00 91.62 307 GLU A C 1
ATOM 2516 O O . GLU A 1 307 ? 20.125 -5.692 -18.017 1.00 91.62 307 GLU A O 1
ATOM 2521 N N . LEU A 1 308 ? 20.116 -4.295 -19.748 1.00 90.25 308 LEU A N 1
ATOM 2522 C CA . LEU A 1 308 ? 18.871 -4.801 -20.338 1.00 90.25 308 LEU A CA 1
ATOM 2523 C C . LEU A 1 308 ? 19.006 -4.874 -21.868 1.00 90.25 308 LEU A C 1
ATOM 2525 O O . LEU A 1 308 ? 19.991 -4.372 -22.412 1.00 90.25 308 LEU A O 1
ATOM 2529 N N . PRO A 1 309 ? 18.082 -5.533 -22.593 1.00 91.75 309 PRO A N 1
ATOM 2530 C CA . PRO A 1 309 ? 18.093 -5.518 -24.053 1.00 91.75 309 PRO A CA 1
ATOM 2531 C C . PRO A 1 309 ? 17.873 -4.096 -24.590 1.00 91.75 309 PRO A C 1
ATOM 2533 O O . PRO A 1 309 ? 16.846 -3.477 -24.321 1.00 91.75 309 PRO A O 1
ATOM 2536 N N . ILE A 1 310 ? 18.830 -3.587 -25.367 1.00 91.88 310 ILE A N 1
ATOM 2537 C CA . ILE A 1 310 ? 18.783 -2.254 -25.979 1.00 91.88 310 ILE A CA 1
ATOM 2538 C C . ILE A 1 310 ? 18.698 -2.393 -27.492 1.00 91.88 310 ILE A C 1
ATOM 2540 O O . ILE A 1 310 ? 19.500 -3.096 -28.115 1.00 91.88 310 ILE A O 1
ATOM 2544 N N . TYR A 1 311 ? 17.755 -1.674 -28.091 1.00 92.25 311 TYR A N 1
ATOM 2545 C CA . TYR A 1 311 ? 17.647 -1.538 -29.535 1.00 92.25 311 TYR A CA 1
ATOM 2546 C C . TYR A 1 311 ? 18.307 -0.235 -30.002 1.00 92.25 311 TYR A C 1
ATOM 2548 O O . TYR A 1 311 ? 17.971 0.849 -29.527 1.00 92.25 311 TYR A O 1
ATOM 2556 N N . ARG A 1 312 ? 19.247 -0.343 -30.951 1.00 90.38 312 ARG A N 1
ATOM 2557 C CA . ARG A 1 312 ? 19.930 0.792 -31.613 1.00 90.38 312 ARG A CA 1
ATOM 2558 C C . ARG A 1 312 ? 19.909 0.675 -33.146 1.00 90.38 312 ARG A C 1
ATOM 2560 O O . ARG A 1 312 ? 20.763 1.236 -33.826 1.00 90.38 312 ARG A O 1
ATOM 2567 N N . GLY A 1 313 ? 19.002 -0.139 -33.689 1.00 84.38 313 GLY A N 1
ATOM 2568 C CA . GLY A 1 313 ? 18.939 -0.426 -35.123 1.00 84.38 313 GLY A CA 1
ATOM 2569 C C . GLY A 1 313 ? 18.316 0.711 -35.936 1.00 84.38 313 GLY A C 1
ATOM 2570 O O . GLY A 1 313 ? 17.526 1.494 -35.417 1.00 84.38 313 GLY A O 1
ATOM 2571 N N . ALA A 1 314 ? 18.620 0.754 -37.237 1.00 84.12 314 ALA A N 1
ATOM 2572 C CA . ALA A 1 314 ? 18.191 1.820 -38.151 1.00 84.12 314 ALA A CA 1
ATOM 2573 C C . ALA A 1 314 ? 16.662 1.996 -38.265 1.00 84.12 314 ALA A C 1
ATOM 2575 O O . ALA A 1 314 ? 16.201 3.059 -38.666 1.00 84.12 314 ALA A O 1
ATOM 2576 N N . SER A 1 315 ? 15.874 0.980 -37.895 1.00 84.75 315 SER A N 1
ATOM 2577 C CA . SER A 1 315 ? 14.404 1.046 -37.915 1.00 84.75 315 SER A CA 1
ATOM 2578 C C . SER A 1 315 ? 13.800 1.971 -36.849 1.00 84.75 315 SER A C 1
ATOM 2580 O O . SER A 1 315 ? 12.601 2.218 -36.893 1.00 84.75 315 SER A O 1
ATOM 2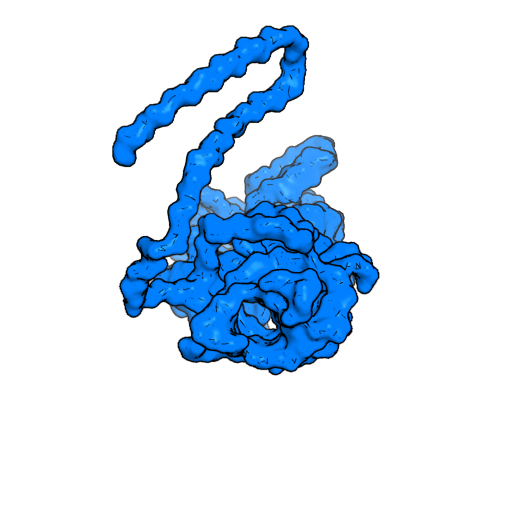582 N N . SER A 1 31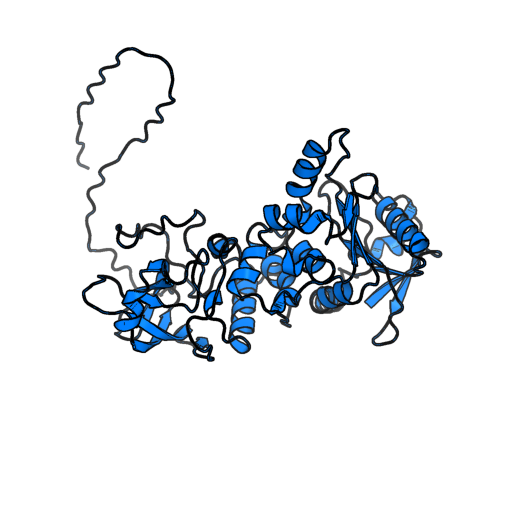6 ? 14.594 2.478 -35.895 1.00 80.56 316 SER A N 1
ATOM 2583 C CA . SER A 1 316 ? 14.164 3.504 -34.937 1.00 80.56 316 SER A CA 1
ATOM 2584 C C . SER A 1 316 ? 15.202 4.628 -34.864 1.00 80.56 316 SER A C 1
ATOM 2586 O O . SER A 1 316 ? 16.381 4.341 -34.657 1.00 80.56 316 SER A O 1
ATOM 2588 N N . PRO A 1 317 ? 14.797 5.907 -34.966 1.00 81.56 317 PRO A N 1
ATOM 2589 C CA . PRO A 1 317 ? 15.717 7.038 -34.833 1.00 81.56 317 PRO A CA 1
ATOM 2590 C C . PRO A 1 317 ? 16.195 7.257 -33.389 1.00 81.56 317 PRO A C 1
ATOM 2592 O O . PRO A 1 317 ? 17.155 7.990 -33.159 1.00 81.56 317 PRO A O 1
ATOM 2595 N N . VAL A 1 318 ? 15.521 6.645 -32.412 1.00 85.88 318 VAL A N 1
ATOM 2596 C CA . VAL A 1 318 ? 15.796 6.801 -30.981 1.00 85.88 318 VAL A CA 1
ATOM 2597 C C . VAL A 1 318 ? 16.097 5.425 -30.383 1.00 85.88 318 VAL A C 1
ATOM 2599 O O . VAL A 1 318 ? 15.310 4.495 -30.601 1.00 85.88 318 VAL A O 1
ATOM 2602 N N . PRO A 1 319 ? 17.208 5.260 -29.642 1.00 90.00 319 PRO A N 1
ATOM 2603 C CA . PRO A 1 319 ? 17.481 4.016 -28.940 1.00 90.00 319 PRO A CA 1
ATOM 2604 C C . PRO A 1 319 ? 16.502 3.818 -27.780 1.00 90.00 319 PRO A C 1
ATOM 2606 O O . PRO A 1 319 ? 16.040 4.782 -27.173 1.00 90.00 319 PRO A O 1
ATOM 2609 N N . PHE A 1 320 ? 16.195 2.570 -27.441 1.00 91.69 320 PHE A N 1
ATOM 2610 C CA . PHE A 1 320 ? 15.315 2.259 -26.312 1.00 91.69 320 PHE A CA 1
ATOM 2611 C C . PHE A 1 320 ? 15.682 0.935 -25.643 1.00 91.69 320 PHE A C 1
ATOM 2613 O O . PHE A 1 320 ? 16.261 0.045 -26.269 1.00 91.69 320 PHE A O 1
ATOM 2620 N N . ILE A 1 321 ? 15.339 0.826 -24.361 1.00 91.69 321 ILE A N 1
ATOM 2621 C CA . ILE A 1 321 ? 15.439 -0.404 -23.570 1.00 91.69 321 ILE A CA 1
ATOM 2622 C C . ILE A 1 321 ? 14.127 -1.164 -23.691 1.00 91.69 321 ILE A C 1
ATOM 2624 O O . ILE A 1 321 ? 13.075 -0.548 -23.573 1.00 91.69 321 ILE A O 1
ATOM 2628 N N . LEU A 1 322 ? 14.174 -2.479 -23.864 1.00 90.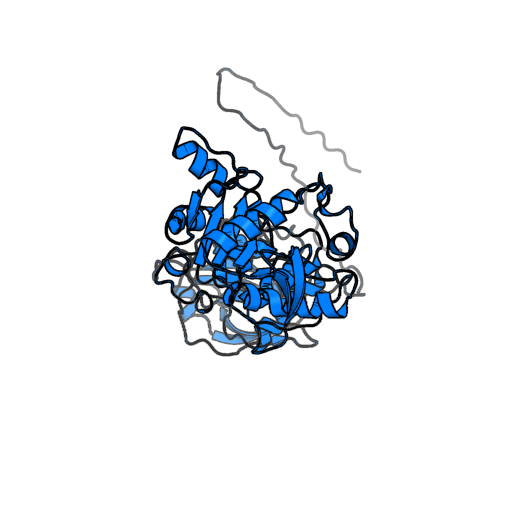06 322 LEU A N 1
ATOM 2629 C CA . LEU A 1 322 ? 13.002 -3.344 -23.730 1.00 90.06 322 LEU A CA 1
ATOM 2630 C C . LEU A 1 322 ? 12.860 -3.794 -22.272 1.00 90.06 322 LEU A C 1
ATOM 2632 O O . LEU A 1 322 ? 13.826 -4.276 -21.678 1.00 90.06 322 LEU A O 1
ATOM 2636 N N . LEU A 1 323 ? 11.662 -3.638 -21.714 1.00 88.75 323 LEU A N 1
ATOM 2637 C CA . LEU A 1 323 ? 11.306 -4.079 -20.365 1.00 88.75 323 LEU A CA 1
ATOM 2638 C C . LEU A 1 323 ? 10.559 -5.416 -20.427 1.00 88.75 323 LEU A C 1
ATOM 2640 O O . LEU A 1 323 ? 9.901 -5.732 -21.419 1.00 88.75 323 LEU A O 1
ATOM 2644 N N . ASN A 1 324 ? 10.648 -6.201 -19.358 1.00 82.06 324 ASN A N 1
ATOM 2645 C CA . ASN A 1 324 ? 10.076 -7.537 -19.243 1.00 82.06 324 ASN A CA 1
ATOM 2646 C C . ASN A 1 324 ? 8.568 -7.493 -18.920 1.00 82.06 324 ASN A C 1
ATOM 2648 O O . ASN A 1 324 ? 8.115 -8.025 -17.899 1.00 82.06 324 ASN A O 1
ATOM 2652 N N . GLY A 1 325 ? 7.800 -6.818 -19.784 1.00 74.38 325 GLY A N 1
ATOM 2653 C CA . GLY A 1 325 ? 6.368 -6.589 -19.620 1.00 74.38 325 GLY A CA 1
ATOM 2654 C C . GLY A 1 325 ? 5.633 -6.348 -20.942 1.00 74.38 325 GLY A C 1
ATOM 2655 O O . GLY A 1 325 ? 6.133 -5.662 -21.837 1.00 74.38 325 GLY A O 1
ATOM 2656 N N . VAL A 1 326 ? 4.427 -6.908 -21.040 1.00 68.38 326 VAL A N 1
ATOM 2657 C CA . VAL A 1 326 ? 3.483 -6.750 -22.159 1.00 68.38 326 VAL A CA 1
ATOM 2658 C C . VAL A 1 326 ? 2.256 -6.011 -21.634 1.00 68.38 326 VAL A C 1
ATOM 2660 O O . VAL A 1 326 ? 1.783 -6.300 -20.540 1.00 68.38 326 VAL A O 1
ATOM 2663 N N . LEU A 1 327 ? 1.727 -5.046 -22.381 1.00 64.12 327 LEU A N 1
ATOM 2664 C CA . LEU A 1 327 ? 0.471 -4.385 -22.017 1.00 64.12 327 LEU A CA 1
ATOM 2665 C C . LEU A 1 327 ? -0.697 -5.120 -22.694 1.00 64.12 327 LEU A C 1
ATOM 2667 O O . LEU A 1 327 ? -0.627 -5.407 -23.884 1.00 64.12 327 LEU A O 1
ATOM 2671 N N . GLY A 1 328 ? -1.785 -5.400 -21.972 1.00 58.91 328 GLY A N 1
ATOM 2672 C CA . GLY A 1 328 ? -3.026 -5.900 -22.586 1.00 58.91 328 GLY A CA 1
ATOM 2673 C C . GLY A 1 328 ? -3.086 -7.398 -22.923 1.00 58.91 328 GLY A C 1
ATOM 2674 O O . GLY A 1 328 ? -4.033 -7.818 -23.579 1.00 58.91 328 GLY A O 1
ATOM 2675 N N . GLY A 1 329 ? -2.129 -8.213 -22.461 1.00 51.41 329 GLY A N 1
ATOM 2676 C CA . GLY A 1 329 ? -2.247 -9.682 -22.429 1.00 51.41 329 GLY A CA 1
ATOM 2677 C C . GLY A 1 329 ? -2.146 -10.428 -23.768 1.00 51.41 329 GLY A C 1
ATOM 2678 O O . GLY A 1 329 ? -2.126 -11.658 -23.762 1.00 51.41 329 GLY A O 1
ATOM 2679 N N . ASP A 1 330 ? -2.043 -9.742 -24.908 1.00 55.97 330 ASP A N 1
ATOM 2680 C CA . ASP A 1 330 ? -1.803 -10.400 -26.195 1.00 55.97 330 ASP A CA 1
ATOM 2681 C C . ASP A 1 330 ? -0.294 -10.540 -26.438 1.00 55.97 330 ASP A C 1
ATOM 2683 O O . ASP A 1 330 ? 0.405 -9.575 -26.758 1.00 55.97 330 ASP A O 1
ATOM 2687 N N . ILE A 1 331 ? 0.210 -11.765 -26.287 1.00 49.00 331 ILE A N 1
ATOM 2688 C CA . ILE A 1 331 ? 1.618 -12.147 -26.485 1.00 49.00 331 ILE A CA 1
ATOM 2689 C C . ILE A 1 331 ? 2.151 -11.851 -27.900 1.00 49.00 331 ILE A C 1
ATOM 2691 O O . ILE A 1 331 ? 3.362 -11.882 -28.101 1.00 49.00 331 ILE A O 1
ATOM 2695 N N . ASN A 1 332 ? 1.274 -11.548 -28.867 1.00 56.47 332 ASN A N 1
ATOM 2696 C CA . ASN A 1 332 ? 1.646 -11.175 -30.235 1.00 56.47 332 ASN A CA 1
ATOM 2697 C C . ASN A 1 332 ? 1.644 -9.657 -30.490 1.00 56.47 332 ASN A C 1
ATOM 2699 O O . ASN A 1 332 ? 1.889 -9.242 -31.621 1.00 56.47 332 ASN A O 1
ATOM 2703 N N . SER A 1 333 ? 1.333 -8.829 -29.486 1.00 67.56 333 SER A N 1
ATOM 2704 C CA . SER A 1 333 ? 0.965 -7.429 -29.714 1.00 67.56 333 SER A CA 1
ATOM 2705 C C . SER A 1 333 ? 2.125 -6.450 -29.507 1.00 67.56 333 SER A C 1
ATOM 2707 O O . SER A 1 333 ? 2.672 -5.972 -30.499 1.00 67.56 333 SER A O 1
ATOM 2709 N N . GLN A 1 334 ? 2.520 -6.094 -28.278 1.00 75.75 334 GLN A N 1
ATOM 2710 C CA . GLN A 1 334 ? 3.496 -5.015 -28.040 1.00 75.75 334 GLN A CA 1
ATOM 2711 C C . GLN A 1 334 ? 4.265 -5.173 -26.711 1.00 75.75 334 GLN A C 1
ATOM 2713 O O . GLN A 1 334 ? 3.693 -5.536 -25.687 1.00 75.75 334 GLN A O 1
ATOM 2718 N N . ILE A 1 335 ? 5.565 -4.864 -26.711 1.00 81.38 335 ILE A N 1
ATOM 2719 C CA . ILE A 1 335 ? 6.453 -4.884 -25.535 1.00 81.38 335 ILE A CA 1
ATOM 2720 C C . ILE A 1 335 ? 6.617 -3.463 -24.986 1.00 81.38 335 ILE A C 1
ATOM 2722 O O . ILE A 1 335 ? 6.725 -2.501 -25.754 1.00 81.38 335 ILE A O 1
ATOM 2726 N N . LEU A 1 336 ? 6.700 -3.327 -23.660 1.00 86.00 336 LEU A N 1
ATOM 2727 C CA . LEU A 1 336 ? 7.084 -2.072 -23.020 1.00 86.00 336 LEU A CA 1
ATOM 2728 C C . LEU A 1 336 ? 8.535 -1.697 -23.334 1.00 86.00 336 LEU A C 1
ATOM 2730 O O . LEU A 1 336 ? 9.462 -2.485 -23.145 1.00 86.00 336 LEU A O 1
ATOM 2734 N N . ALA A 1 337 ? 8.745 -0.453 -23.752 1.00 88.38 337 ALA A N 1
ATOM 2735 C CA . ALA A 1 337 ? 10.067 0.073 -24.046 1.00 88.38 337 ALA A CA 1
ATOM 2736 C C . ALA A 1 337 ? 10.311 1.424 -23.378 1.00 88.38 337 ALA A C 1
ATOM 2738 O O . ALA A 1 337 ? 9.449 2.295 -23.380 1.00 88.38 337 ALA A O 1
ATOM 2739 N N . LEU A 1 338 ? 11.511 1.636 -22.846 1.00 89.19 338 LEU A N 1
ATOM 2740 C CA . LEU A 1 338 ? 11.937 2.925 -22.320 1.00 89.19 338 LEU A CA 1
ATOM 2741 C C . LEU A 1 338 ? 12.799 3.640 -23.355 1.00 89.19 338 LEU A C 1
ATOM 2743 O O . LEU A 1 338 ? 13.928 3.219 -23.616 1.00 89.19 338 LEU A O 1
ATOM 2747 N N . SER A 1 339 ? 12.283 4.725 -23.928 1.00 88.50 339 SER A N 1
ATOM 2748 C CA . SER A 1 339 ? 13.066 5.545 -24.854 1.00 88.50 339 SER A CA 1
ATOM 2749 C C . SER A 1 339 ? 14.270 6.180 -24.163 1.00 88.50 339 SER A C 1
ATOM 2751 O O . SER A 1 339 ? 14.226 6.539 -22.984 1.00 88.50 339 SER A O 1
ATOM 2753 N N . LEU A 1 340 ? 15.368 6.308 -24.903 1.00 88.31 340 LEU A N 1
ATOM 2754 C CA . LEU A 1 340 ? 16.627 6.846 -24.415 1.00 88.31 340 LEU A CA 1
ATOM 2755 C C . LEU A 1 340 ? 17.099 7.987 -25.306 1.00 88.31 340 LEU A C 1
ATOM 2757 O O . LEU A 1 340 ? 17.071 7.908 -26.532 1.00 88.31 340 LEU A O 1
ATOM 2761 N N . ARG A 1 341 ? 17.633 9.030 -24.683 1.00 84.94 341 ARG A N 1
ATOM 2762 C CA . ARG A 1 341 ? 18.363 10.092 -25.373 1.00 84.94 341 ARG A CA 1
ATOM 2763 C C . ARG A 1 341 ? 19.845 9.949 -25.065 1.00 84.94 341 ARG A C 1
ATOM 2765 O O . ARG A 1 341 ? 20.209 9.886 -23.895 1.00 84.94 341 ARG A O 1
ATOM 2772 N N . SER A 1 342 ? 20.688 9.912 -26.096 1.00 77.62 342 SER A N 1
ATOM 2773 C CA . SER A 1 342 ? 22.143 9.892 -25.904 1.00 77.62 342 SER A CA 1
ATOM 2774 C C . SER A 1 342 ? 22.588 11.128 -25.126 1.00 77.62 342 SER A C 1
ATOM 2776 O O . SER A 1 342 ? 22.175 12.247 -25.436 1.00 77.62 342 SER A O 1
ATOM 2778 N N . SER A 1 343 ? 23.430 10.913 -24.123 1.00 71.12 343 SER A N 1
ATOM 2779 C CA . SER A 1 343 ? 24.176 11.960 -23.432 1.00 71.12 343 SER A CA 1
ATOM 2780 C C . SER A 1 343 ? 25.530 12.174 -24.129 1.00 71.12 343 SER A C 1
ATOM 2782 O O . SER A 1 343 ? 25.797 11.619 -25.196 1.00 71.12 343 SER A O 1
ATOM 2784 N N . SER A 1 344 ? 26.390 12.984 -23.517 1.00 64.56 344 SER A N 1
ATOM 2785 C CA . SER A 1 344 ? 27.746 13.346 -23.949 1.00 64.56 344 SER A CA 1
ATOM 2786 C C . SER A 1 344 ? 28.717 12.176 -24.191 1.00 64.56 344 SER A C 1
ATOM 2788 O O . SER A 1 344 ? 29.779 12.402 -24.768 1.00 64.56 344 SER A O 1
ATOM 2790 N N . SER A 1 345 ? 28.395 10.947 -23.774 1.00 68.62 345 SER A N 1
ATOM 2791 C CA . SER A 1 345 ? 29.187 9.736 -24.030 1.00 68.62 345 SER A CA 1
ATOM 2792 C C . SER A 1 345 ? 28.312 8.596 -24.571 1.00 68.62 345 SER A C 1
ATOM 2794 O O . SER A 1 345 ? 27.099 8.590 -24.378 1.00 68.62 345 SER A O 1
ATOM 2796 N N . SER A 1 346 ? 28.921 7.614 -25.246 1.00 70.44 346 SER A N 1
ATOM 2797 C CA . SER A 1 346 ? 28.211 6.510 -25.925 1.00 70.44 346 SER A CA 1
ATOM 2798 C C . SER A 1 346 ? 27.447 5.559 -24.991 1.00 70.44 346 SER A C 1
ATOM 2800 O O . SER A 1 346 ? 26.547 4.842 -25.434 1.00 70.44 346 SER A O 1
ATOM 2802 N N . GLU A 1 347 ? 27.811 5.538 -23.709 1.00 79.88 347 GLU A N 1
ATOM 2803 C CA . GLU A 1 347 ? 27.237 4.654 -22.685 1.00 79.88 347 GLU A CA 1
ATOM 2804 C C . GLU A 1 347 ? 26.305 5.393 -21.713 1.00 79.88 347 GLU A C 1
ATOM 2806 O O . GLU A 1 347 ? 25.660 4.763 -20.872 1.00 79.88 347 GLU A O 1
ATOM 2811 N N . GLU A 1 348 ? 26.215 6.721 -21.814 1.00 86.62 348 GLU A N 1
ATOM 2812 C CA . GLU A 1 348 ? 25.368 7.542 -20.955 1.00 86.62 348 GLU A CA 1
ATOM 2813 C C . GLU A 1 348 ? 24.111 7.986 -21.696 1.00 86.62 348 GLU A C 1
ATOM 2815 O O . GLU A 1 348 ? 24.161 8.520 -22.804 1.00 86.62 348 GLU A O 1
ATOM 2820 N N . TYR A 1 349 ? 22.970 7.820 -21.040 1.00 88.69 349 TYR A N 1
ATOM 2821 C CA . TYR A 1 349 ? 21.667 8.160 -21.583 1.00 88.69 349 TYR A CA 1
ATOM 2822 C C . TYR A 1 349 ? 20.853 8.964 -20.575 1.00 88.69 349 TYR A C 1
ATOM 2824 O O . TYR A 1 349 ? 21.047 8.885 -19.361 1.00 88.69 349 TYR A O 1
ATOM 2832 N N . ILE A 1 350 ? 19.905 9.730 -21.096 1.00 86.19 350 ILE A N 1
ATOM 2833 C CA . ILE A 1 350 ? 18.814 10.324 -20.334 1.00 86.19 350 ILE A CA 1
ATOM 2834 C C . ILE A 1 350 ? 17.558 9.521 -20.656 1.00 86.19 350 ILE A C 1
ATOM 2836 O O . ILE A 1 350 ? 17.268 9.234 -21.820 1.00 86.19 350 ILE A O 1
ATOM 2840 N N . ARG A 1 351 ? 16.824 9.156 -19.607 1.00 86.75 351 ARG A N 1
ATOM 2841 C CA . ARG A 1 351 ? 15.523 8.497 -19.704 1.00 86.75 351 ARG A CA 1
ATOM 2842 C C . ARG A 1 351 ? 14.521 9.388 -20.447 1.00 86.75 351 ARG A C 1
ATOM 2844 O O . ARG A 1 351 ? 14.348 10.546 -20.076 1.00 86.75 351 ARG A O 1
ATOM 2851 N N . GLY A 1 352 ? 13.836 8.825 -21.435 1.00 84.56 352 GLY A N 1
ATOM 2852 C CA . GLY A 1 352 ? 12.663 9.411 -22.078 1.00 84.56 352 GLY A CA 1
ATOM 2853 C C . GLY A 1 352 ? 11.350 8.813 -21.565 1.00 84.56 352 GLY A C 1
ATOM 2854 O O . GLY A 1 352 ? 11.268 8.311 -20.442 1.00 84.56 352 GLY A O 1
ATOM 2855 N N . ASN A 1 353 ? 10.320 8.872 -22.407 1.00 82.19 353 ASN A N 1
ATOM 2856 C CA . ASN A 1 353 ? 8.997 8.321 -22.127 1.00 82.19 353 ASN A CA 1
ATOM 2857 C C . ASN A 1 353 ? 8.933 6.797 -22.299 1.00 82.19 353 ASN A C 1
ATOM 2859 O O . ASN A 1 353 ? 9.738 6.198 -23.023 1.00 82.19 353 ASN A O 1
ATOM 2863 N N . LEU A 1 354 ? 7.939 6.203 -21.634 1.00 84.88 354 LEU A N 1
ATOM 2864 C CA . LEU A 1 354 ? 7.538 4.812 -21.809 1.00 84.88 354 LEU A CA 1
ATOM 2865 C C . LEU A 1 354 ? 6.769 4.660 -23.126 1.00 84.88 354 LEU A C 1
ATOM 2867 O O . LEU A 1 354 ? 5.849 5.424 -23.411 1.00 84.88 354 LEU A O 1
ATOM 2871 N N . TRP A 1 355 ? 7.146 3.666 -23.916 1.00 83.81 355 TRP A N 1
ATOM 2872 C CA . TRP A 1 355 ? 6.582 3.333 -25.217 1.00 83.81 355 TRP A CA 1
ATOM 2873 C C . TRP A 1 355 ? 6.067 1.901 -25.238 1.00 83.81 355 TRP A C 1
ATOM 2875 O O . TRP A 1 355 ? 6.430 1.070 -24.408 1.00 83.81 355 TRP A O 1
ATOM 2885 N N . MET A 1 356 ? 5.269 1.621 -26.262 1.00 81.19 356 MET A N 1
ATOM 2886 C CA . MET A 1 356 ? 4.979 0.272 -26.716 1.00 81.19 356 MET A CA 1
ATOM 2887 C C . MET A 1 356 ? 5.587 0.076 -28.094 1.00 81.19 356 MET A C 1
ATOM 2889 O O . MET A 1 356 ? 5.406 0.906 -28.988 1.00 81.19 356 MET A O 1
ATOM 2893 N N . VAL A 1 357 ? 6.332 -1.011 -28.252 1.00 84.19 357 VAL A N 1
ATOM 2894 C CA . VAL A 1 357 ? 6.995 -1.361 -29.507 1.00 84.19 357 VAL A CA 1
ATOM 2895 C C . VAL A 1 357 ? 6.613 -2.769 -29.925 1.00 84.19 357 VAL A C 1
ATOM 2897 O O . VAL A 1 357 ? 6.277 -3.610 -29.097 1.00 84.19 357 VAL A O 1
ATOM 2900 N N . ASP A 1 358 ? 6.665 -3.024 -31.225 1.00 85.00 358 ASP A N 1
ATOM 2901 C CA . ASP A 1 358 ? 6.413 -4.349 -31.781 1.00 85.00 358 ASP A CA 1
ATOM 2902 C C . ASP A 1 358 ? 7.409 -5.386 -31.227 1.00 85.00 358 ASP A C 1
ATOM 2904 O O . ASP A 1 358 ? 8.591 -5.094 -31.012 1.00 85.00 358 ASP A O 1
ATOM 2908 N N . TRP A 1 359 ? 6.947 -6.617 -31.021 1.00 82.81 359 TRP A N 1
ATOM 2909 C CA . TRP A 1 359 ? 7.783 -7.708 -30.521 1.00 82.81 359 TRP A CA 1
ATOM 2910 C C . TRP A 1 359 ? 9.050 -7.951 -31.357 1.00 82.81 359 TRP A C 1
ATOM 2912 O O . TRP A 1 359 ? 10.103 -8.303 -30.821 1.00 82.81 359 TRP A O 1
ATOM 2922 N N . ASN A 1 360 ? 8.990 -7.715 -32.668 1.00 85.94 360 ASN A N 1
ATOM 2923 C CA . ASN A 1 360 ? 10.097 -7.945 -33.596 1.00 85.94 360 ASN A CA 1
ATOM 2924 C C . ASN A 1 360 ? 11.359 -7.135 -33.255 1.00 85.94 360 ASN A C 1
ATOM 2926 O O . ASN A 1 360 ? 12.466 -7.551 -33.607 1.00 85.94 360 ASN A O 1
ATOM 2930 N N . TYR A 1 361 ? 11.233 -6.019 -32.525 1.00 88.31 361 TYR A N 1
ATOM 2931 C CA . TYR A 1 361 ? 12.390 -5.250 -32.057 1.00 88.31 361 TYR A CA 1
ATOM 2932 C C . TYR A 1 361 ? 13.296 -6.046 -31.109 1.00 88.31 361 TYR A C 1
ATOM 2934 O O . TYR A 1 361 ? 14.498 -5.776 -31.053 1.00 88.31 361 TYR A O 1
ATOM 2942 N N . LEU A 1 362 ? 12.768 -7.071 -30.430 1.00 85.19 362 LEU A N 1
ATOM 2943 C CA . LEU A 1 362 ? 13.549 -7.957 -29.568 1.00 85.19 362 LEU A CA 1
ATOM 2944 C C . LEU A 1 362 ? 14.650 -8.698 -30.345 1.00 85.19 362 LEU A C 1
ATOM 2946 O O . LEU A 1 362 ? 15.749 -8.868 -29.825 1.00 85.19 362 LEU A O 1
ATOM 2950 N N . MET A 1 363 ? 14.405 -9.062 -31.610 1.00 86.06 363 MET A N 1
ATOM 2951 C CA . MET A 1 363 ? 15.376 -9.778 -32.456 1.00 86.06 363 MET A CA 1
ATOM 2952 C C . MET A 1 363 ? 16.599 -8.926 -32.821 1.00 86.06 363 MET A C 1
ATOM 2954 O O . MET A 1 363 ? 17.680 -9.459 -33.069 1.00 86.06 363 MET A O 1
ATOM 2958 N N . GLY A 1 364 ? 16.433 -7.601 -32.871 1.00 88.25 364 GLY A N 1
ATOM 2959 C CA . GLY A 1 364 ? 17.513 -6.649 -33.137 1.00 88.25 364 GLY A CA 1
ATOM 2960 C C . GLY A 1 364 ? 18.146 -6.059 -31.876 1.00 88.25 364 GLY A C 1
ATOM 2961 O O . GLY A 1 364 ? 19.142 -5.339 -31.976 1.00 88.25 364 GLY A O 1
ATOM 2962 N N . ALA A 1 365 ? 17.577 -6.329 -30.700 1.00 90.62 365 ALA A N 1
ATOM 2963 C CA . ALA A 1 365 ? 18.078 -5.819 -29.435 1.00 90.62 365 ALA A CA 1
ATOM 2964 C C . ALA A 1 365 ? 19.268 -6.649 -28.938 1.00 90.62 365 ALA A C 1
ATOM 2966 O O . ALA A 1 365 ? 19.318 -7.871 -29.083 1.00 90.62 365 ALA A O 1
ATOM 2967 N N . ARG A 1 366 ? 20.240 -5.983 -28.313 1.00 90.62 366 ARG A N 1
ATOM 2968 C CA . ARG A 1 366 ? 21.364 -6.645 -27.640 1.00 90.62 366 ARG A CA 1
ATOM 2969 C C . ARG A 1 366 ? 21.391 -6.235 -26.182 1.00 90.62 366 ARG A C 1
ATOM 2971 O O . ARG A 1 366 ? 21.194 -5.064 -25.874 1.00 90.62 366 ARG A O 1
ATOM 2978 N N . ARG A 1 367 ? 21.639 -7.197 -25.292 1.00 90.12 367 ARG A N 1
ATOM 2979 C CA . ARG A 1 367 ? 21.922 -6.883 -23.890 1.00 90.12 367 ARG A CA 1
ATOM 2980 C C . ARG A 1 367 ? 23.211 -6.085 -23.816 1.00 90.12 367 ARG A C 1
ATOM 2982 O O . ARG A 1 367 ? 24.216 -6.486 -24.399 1.00 90.12 367 ARG A O 1
ATOM 2989 N N . ASP A 1 368 ? 23.140 -4.962 -23.128 1.00 90.25 368 ASP A N 1
ATOM 2990 C CA . ASP A 1 368 ? 24.244 -4.029 -23.008 1.00 90.25 368 ASP A CA 1
ATOM 2991 C C . ASP A 1 368 ? 24.134 -3.272 -21.685 1.00 90.25 368 ASP A C 1
ATOM 2993 O O . ASP A 1 368 ? 23.033 -3.085 -21.165 1.00 90.25 368 ASP A O 1
ATOM 2997 N N . THR A 1 369 ? 25.275 -2.858 -21.140 1.00 91.62 369 THR A N 1
ATOM 2998 C CA . THR A 1 369 ? 25.334 -2.073 -19.904 1.00 91.62 369 THR A CA 1
ATOM 2999 C C . THR A 1 369 ? 25.356 -0.593 -20.249 1.00 91.62 369 THR A C 1
ATOM 3001 O O . THR A 1 369 ? 26.248 -0.127 -20.950 1.00 91.62 369 THR A O 1
ATOM 3004 N N . ILE A 1 370 ? 24.412 0.165 -19.700 1.00 90.56 370 ILE A N 1
ATOM 3005 C CA . ILE A 1 370 ? 24.349 1.619 -19.865 1.00 90.56 370 ILE A CA 1
ATOM 3006 C C . ILE A 1 370 ? 24.159 2.331 -18.532 1.00 90.56 370 ILE A C 1
ATOM 3008 O O . ILE A 1 370 ? 23.791 1.726 -17.524 1.00 90.56 370 ILE A O 1
ATOM 3012 N N . TYR A 1 371 ? 24.364 3.644 -18.549 1.00 90.88 371 TYR A N 1
ATOM 3013 C CA . TYR A 1 371 ? 24.107 4.527 -17.421 1.00 90.88 371 TYR A CA 1
ATOM 3014 C C . TYR A 1 371 ? 22.982 5.498 -17.763 1.00 90.88 371 TYR A C 1
ATOM 3016 O O . TYR A 1 371 ? 23.122 6.322 -18.664 1.00 90.88 371 TYR A O 1
ATOM 3024 N N . ILE A 1 372 ? 21.882 5.447 -17.014 1.00 89.62 372 ILE A N 1
ATOM 3025 C CA . ILE A 1 372 ? 20.822 6.452 -17.084 1.00 89.62 372 ILE A CA 1
ATOM 3026 C C . ILE A 1 372 ? 21.103 7.536 -16.047 1.00 89.62 372 ILE A C 1
ATOM 3028 O O . ILE A 1 372 ? 21.058 7.298 -14.835 1.00 89.62 372 ILE A O 1
ATOM 3032 N N . ARG A 1 373 ? 21.381 8.750 -16.519 1.00 85.00 373 ARG A N 1
ATOM 3033 C CA . ARG A 1 373 ? 21.629 9.908 -15.657 1.00 85.00 373 ARG A CA 1
ATOM 3034 C C . ARG A 1 373 ? 20.321 10.621 -15.351 1.00 85.00 373 ARG A C 1
ATOM 3036 O O . ARG A 1 373 ? 19.449 10.753 -16.207 1.00 85.00 373 ARG A O 1
ATOM 3043 N N . GLY A 1 374 ? 20.206 11.126 -14.126 1.00 71.38 374 GLY A N 1
ATOM 3044 C CA . GLY A 1 374 ? 19.249 12.190 -13.848 1.00 71.38 374 GLY A CA 1
ATOM 3045 C C . GLY A 1 374 ? 19.675 13.450 -14.598 1.00 71.38 374 GLY A C 1
ATOM 3046 O O . GLY A 1 374 ? 20.879 13.695 -14.721 1.00 71.38 374 GLY A O 1
ATOM 3047 N N . SER A 1 375 ? 18.733 14.251 -15.108 1.00 59.38 375 SER A N 1
ATOM 3048 C CA . SER A 1 375 ? 19.086 15.565 -15.651 1.00 59.38 375 SER A CA 1
ATOM 3049 C C . SER A 1 375 ? 19.591 16.433 -14.497 1.00 59.38 375 SER A C 1
ATOM 3051 O O . SER A 1 375 ? 18.812 17.013 -13.738 1.00 59.38 375 SER A O 1
ATOM 3053 N N . GLY A 1 376 ? 20.906 16.439 -14.289 1.00 46.53 376 GLY A N 1
ATOM 3054 C CA . GLY A 1 376 ? 21.525 17.235 -13.248 1.00 46.53 376 GLY A CA 1
ATOM 3055 C C . GLY A 1 376 ? 21.178 18.703 -13.457 1.00 46.53 376 GLY A C 1
ATOM 3056 O O . GLY A 1 376 ? 21.289 19.220 -14.567 1.00 46.53 376 GLY A O 1
ATOM 3057 N N . VAL A 1 377 ? 20.828 19.393 -12.373 1.00 37.31 377 VAL A N 1
ATOM 3058 C CA . VAL A 1 377 ? 21.095 20.828 -12.258 1.00 37.31 377 VAL A CA 1
ATOM 3059 C C . VAL A 1 377 ? 22.619 20.964 -12.265 1.00 37.31 377 VAL A C 1
ATOM 3061 O O . VAL A 1 377 ? 23.278 20.973 -11.227 1.00 37.31 377 VAL A O 1
ATOM 3064 N N . GLY A 1 378 ? 23.208 20.931 -13.456 1.00 31.44 378 GLY A N 1
ATOM 3065 C CA . GLY A 1 378 ? 24.622 21.171 -13.650 1.00 31.44 378 GLY A CA 1
ATOM 3066 C C . GLY A 1 378 ? 24.883 22.657 -13.475 1.00 31.44 378 GLY A C 1
ATOM 3067 O O . GLY A 1 378 ? 24.388 23.471 -14.245 1.00 31.44 378 GLY A O 1
ATOM 3068 N N . ARG A 1 379 ? 25.704 23.014 -12.483 1.00 32.59 379 ARG A N 1
ATOM 3069 C CA . ARG A 1 379 ? 26.552 24.205 -12.573 1.00 32.59 379 ARG A CA 1
ATOM 3070 C C . ARG A 1 379 ? 27.395 24.061 -13.845 1.00 32.59 379 ARG A C 1
ATOM 3072 O O . ARG A 1 379 ? 28.426 23.399 -13.829 1.00 32.59 379 ARG A O 1
ATOM 3079 N N . GLY A 1 380 ? 26.928 24.624 -14.945 1.00 27.77 380 GLY A N 1
ATOM 3080 C CA . GLY A 1 380 ? 27.586 24.573 -16.242 1.00 27.77 380 GLY A CA 1
ATOM 3081 C C . GLY A 1 380 ? 26.759 25.397 -17.209 1.00 27.77 380 GLY A C 1
ATOM 3082 O O . GLY A 1 380 ? 25.580 25.122 -17.370 1.00 27.77 380 GLY A O 1
ATOM 3083 N N . ARG A 1 381 ? 27.380 26.454 -17.732 1.00 27.12 381 ARG A N 1
ATOM 3084 C CA . ARG A 1 381 ? 26.800 27.508 -18.569 1.00 27.12 381 ARG A CA 1
ATOM 3085 C C . ARG A 1 381 ? 25.733 27.008 -19.537 1.00 27.12 381 ARG A C 1
ATOM 3087 O O . ARG A 1 381 ? 25.943 26.022 -20.237 1.00 27.12 381 ARG A O 1
ATOM 3094 N N . ASP A 1 382 ? 24.663 27.792 -19.596 1.00 31.94 382 ASP A N 1
ATOM 3095 C CA . ASP A 1 382 ? 23.755 27.883 -20.725 1.00 31.94 382 ASP A CA 1
ATOM 3096 C C . ASP A 1 382 ? 24.531 27.790 -22.041 1.00 31.94 382 ASP A C 1
ATOM 3098 O O . ASP A 1 382 ? 25.342 28.662 -22.354 1.00 31.94 382 ASP A O 1
ATOM 3102 N N . ASP A 1 383 ? 24.245 26.752 -22.817 1.00 27.02 383 ASP A N 1
ATOM 3103 C CA . ASP A 1 383 ? 24.392 26.805 -24.266 1.00 27.02 383 ASP A CA 1
ATOM 3104 C C . ASP A 1 383 ? 22.990 26.741 -24.882 1.00 27.02 383 ASP A C 1
ATOM 3106 O O . ASP A 1 383 ? 22.619 25.867 -25.662 1.00 27.02 383 ASP A O 1
ATOM 3110 N N . LEU A 1 384 ? 22.155 27.689 -24.449 1.00 33.41 384 LEU A N 1
ATOM 3111 C CA . LEU A 1 384 ? 20.937 28.082 -25.146 1.00 33.41 384 LEU A CA 1
ATOM 3112 C C . LEU A 1 384 ? 21.335 29.054 -26.261 1.00 33.41 384 LEU A C 1
ATOM 3114 O O . LEU A 1 384 ? 21.092 30.255 -26.172 1.00 33.41 384 LEU A O 1
ATOM 3118 N N . SER A 1 385 ? 22.008 28.550 -27.295 1.00 30.25 385 SER A N 1
ATOM 3119 C CA . SER A 1 385 ? 22.364 29.368 -28.458 1.00 30.25 385 SER A CA 1
ATOM 3120 C C . SER A 1 385 ? 22.345 28.616 -29.789 1.00 30.25 385 SER A C 1
ATOM 3122 O O . SER A 1 385 ? 23.111 28.923 -30.689 1.00 30.25 385 SER A O 1
ATOM 3124 N N . ALA A 1 386 ? 21.429 27.668 -29.983 1.00 30.05 386 ALA A N 1
ATOM 3125 C CA . ALA A 1 386 ? 21.088 27.234 -31.337 1.00 30.05 386 ALA A CA 1
ATOM 3126 C C . ALA A 1 386 ? 19.746 26.510 -31.347 1.00 30.05 386 ALA A C 1
ATOM 3128 O O . ALA A 1 386 ? 19.693 25.320 -31.066 1.00 30.05 386 ALA A O 1
ATOM 3129 N N . LEU A 1 387 ? 18.673 27.240 -31.656 1.00 27.73 387 LEU A N 1
ATOM 3130 C CA . LEU A 1 387 ? 17.613 26.841 -32.592 1.00 27.73 387 LEU A CA 1
ATOM 3131 C C . LEU A 1 387 ? 16.479 27.867 -32.483 1.00 27.73 387 LEU A C 1
ATOM 3133 O O . LEU A 1 387 ? 15.665 27.840 -31.563 1.00 27.73 387 LEU A O 1
ATOM 3137 N N . ASN A 1 388 ? 16.465 28.799 -33.437 1.00 25.78 388 ASN A N 1
ATOM 3138 C CA . ASN A 1 388 ? 15.318 29.652 -33.723 1.00 25.78 388 ASN A CA 1
ATOM 3139 C C . ASN A 1 388 ? 14.107 28.763 -34.025 1.00 25.78 388 ASN A C 1
ATOM 3141 O O . ASN A 1 388 ? 14.129 28.033 -35.015 1.00 25.78 388 ASN A O 1
ATOM 3145 N N . TRP A 1 389 ? 13.042 28.871 -33.235 1.00 28.55 389 TRP A N 1
ATOM 3146 C CA . TRP A 1 389 ? 11.747 28.300 -33.591 1.00 28.55 389 TRP A CA 1
ATOM 3147 C C . TRP A 1 389 ? 10.778 29.426 -33.937 1.00 28.55 389 TRP A C 1
ATOM 3149 O O . TRP A 1 389 ? 10.447 30.271 -33.108 1.00 28.55 389 TRP A O 1
ATOM 3159 N N . LEU A 1 390 ? 10.352 29.430 -35.201 1.00 23.75 390 LEU A N 1
ATOM 3160 C CA . LEU A 1 390 ? 9.220 30.200 -35.703 1.00 23.75 390 LEU A CA 1
ATOM 3161 C C . LEU A 1 390 ? 7.968 29.796 -34.921 1.00 23.75 390 LEU A C 1
ATOM 3163 O O . LEU A 1 390 ? 7.482 28.671 -35.022 1.00 23.75 390 LEU A O 1
ATOM 3167 N N . GLN A 1 391 ? 7.457 30.732 -34.133 1.00 25.39 391 GLN A N 1
ATOM 3168 C CA . GLN A 1 391 ? 6.252 30.570 -33.339 1.00 25.39 391 GLN A CA 1
ATOM 3169 C C . GLN A 1 391 ? 5.028 30.703 -34.259 1.00 25.39 391 GLN A C 1
ATOM 3171 O O . GLN A 1 391 ? 4.590 31.807 -34.573 1.00 25.39 391 GLN A O 1
ATOM 3176 N N . VAL A 1 392 ? 4.472 29.580 -34.719 1.00 25.75 392 VAL A N 1
ATOM 3177 C CA . VAL A 1 392 ? 3.144 29.562 -35.352 1.00 25.75 392 VAL A CA 1
ATOM 3178 C C . VAL A 1 392 ? 2.129 29.231 -34.264 1.00 25.75 392 VAL A C 1
ATOM 3180 O O . VAL A 1 392 ? 1.958 28.077 -33.879 1.00 25.75 392 VAL A O 1
ATOM 3183 N N . GLY A 1 393 ? 1.497 30.266 -33.711 1.00 24.42 393 GLY A N 1
ATOM 3184 C CA . GLY A 1 393 ? 0.431 30.110 -32.727 1.00 24.42 393 GLY A CA 1
ATOM 3185 C C . GLY A 1 393 ? -0.811 29.486 -33.361 1.00 24.42 393 GLY A C 1
ATOM 3186 O O . GLY A 1 393 ? -1.347 30.028 -34.325 1.00 24.42 393 GLY A O 1
ATOM 3187 N N . TYR A 1 394 ? -1.293 28.375 -32.802 1.00 28.19 394 TYR A N 1
ATOM 3188 C CA . TYR A 1 394 ? -2.620 27.848 -33.112 1.00 28.19 394 TYR A CA 1
ATOM 3189 C C . TYR A 1 394 ? -3.597 28.204 -31.991 1.00 28.19 394 TYR A C 1
ATOM 3191 O O . TYR A 1 394 ? -3.423 27.836 -30.830 1.00 28.19 394 TYR A O 1
ATOM 3199 N N . LEU A 1 395 ? -4.632 28.952 -32.369 1.00 24.05 395 LEU A N 1
ATOM 3200 C CA . LEU A 1 395 ? -5.786 29.294 -31.548 1.00 24.05 395 LEU A CA 1
ATOM 3201 C C . LEU A 1 395 ? -6.683 28.046 -31.427 1.00 24.05 395 LEU A C 1
ATOM 3203 O O . LEU A 1 395 ? -7.200 27.558 -32.431 1.00 24.05 395 LEU A O 1
ATOM 3207 N N . HIS A 1 396 ? -6.894 27.522 -30.218 1.00 27.36 396 HIS A N 1
ATOM 3208 C CA . HIS A 1 396 ? -7.882 26.463 -29.990 1.00 27.36 396 HIS A CA 1
ATOM 3209 C C . HIS A 1 396 ? -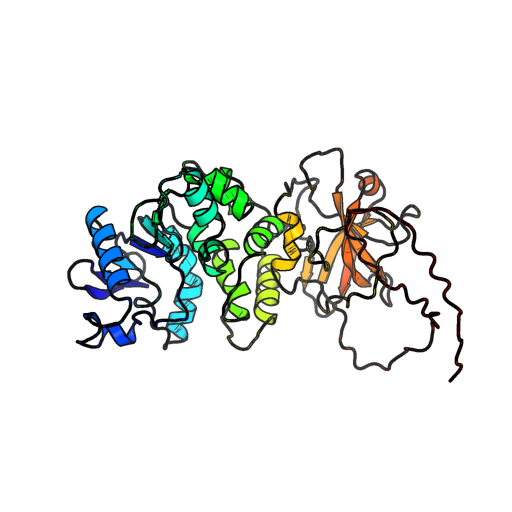9.303 27.050 -30.018 1.00 27.36 396 HIS A C 1
ATOM 3211 O O . HIS A 1 396 ? -9.748 27.666 -29.051 1.00 27.36 396 HIS A O 1
ATOM 3217 N N . LEU A 1 397 ? -10.046 26.824 -31.105 1.00 24.11 397 LEU A N 1
ATOM 3218 C CA . LEU A 1 397 ? -11.499 27.010 -31.135 1.00 24.11 397 LEU A CA 1
ATOM 3219 C C . LEU A 1 397 ? -12.186 25.711 -30.693 1.00 24.11 397 LEU A C 1
ATOM 3221 O O . LEU A 1 397 ? -12.143 24.699 -31.391 1.00 24.11 397 LEU A O 1
ATOM 3225 N N . LYS A 1 398 ? -12.842 25.740 -29.526 1.00 26.70 398 LYS A N 1
ATOM 3226 C CA . LYS A 1 398 ? -13.828 24.725 -29.129 1.00 26.70 398 LYS A CA 1
ATOM 3227 C C . LYS A 1 398 ? -15.082 24.921 -29.982 1.00 26.70 398 LYS A C 1
ATOM 3229 O O . LYS A 1 398 ? -15.827 25.870 -29.756 1.00 26.70 398 LYS A O 1
ATOM 3234 N N . VAL A 1 399 ? -15.334 24.021 -30.927 1.00 27.59 399 VAL A N 1
ATOM 3235 C CA . VAL A 1 399 ? -16.640 23.923 -31.591 1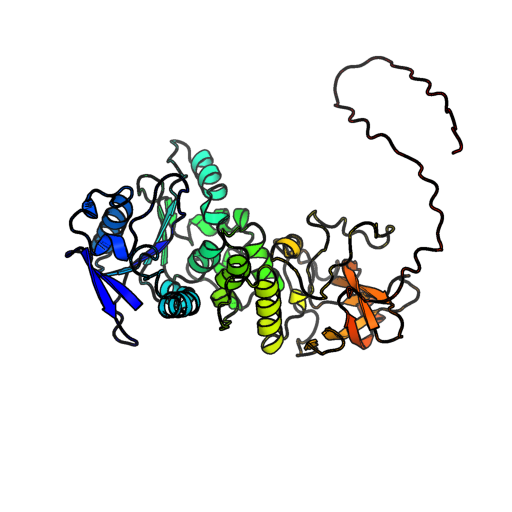.00 27.59 399 VAL A CA 1
ATOM 3236 C C . VAL A 1 399 ? -17.481 22.922 -30.805 1.00 27.59 399 VAL A C 1
ATOM 3238 O O . VAL A 1 399 ? -17.191 21.727 -30.796 1.00 27.59 399 VAL A O 1
ATOM 3241 N N . ALA A 1 400 ? -18.497 23.418 -30.100 1.00 28.02 400 ALA A N 1
ATOM 3242 C CA . ALA A 1 400 ? -19.556 22.581 -29.552 1.00 28.02 400 ALA A CA 1
ATOM 3243 C C . ALA A 1 400 ? -20.494 22.170 -30.696 1.00 28.02 400 ALA A C 1
ATOM 3245 O O . ALA A 1 400 ? -20.894 23.004 -31.507 1.00 28.02 400 ALA A O 1
ATOM 3246 N N . ALA A 1 401 ? -20.818 20.882 -30.780 1.00 30.22 401 ALA A N 1
ATOM 3247 C CA . ALA A 1 401 ? -21.752 20.364 -31.767 1.00 30.22 401 ALA A CA 1
ATOM 3248 C C . ALA A 1 401 ? -23.181 20.836 -31.450 1.00 30.22 401 ALA A C 1
ATOM 3250 O O . ALA A 1 401 ? -23.716 20.515 -30.391 1.00 30.22 401 ALA A O 1
ATOM 3251 N N . GLY A 1 402 ? -23.799 21.561 -32.384 1.00 33.59 402 GLY A N 1
ATOM 3252 C CA . GLY A 1 402 ? -25.230 21.859 -32.365 1.00 33.59 402 GLY A CA 1
ATOM 3253 C C . GLY A 1 402 ? -25.571 23.237 -32.928 1.00 33.59 402 GLY A C 1
ATOM 3254 O O . GLY A 1 402 ? -25.142 24.239 -32.375 1.00 33.59 402 GLY A O 1
ATOM 3255 N N . LEU A 1 403 ? -26.429 23.235 -33.954 1.00 30.91 403 LEU A N 1
ATOM 3256 C CA . LEU A 1 403 ? -27.058 24.361 -34.667 1.00 30.91 403 LEU A CA 1
ATOM 3257 C C . LEU A 1 403 ? -26.287 24.909 -35.877 1.00 30.91 403 LEU A C 1
ATOM 3259 O O . LEU A 1 403 ? -25.091 25.179 -35.839 1.00 30.91 403 LEU A O 1
ATOM 3263 N N . GLY A 1 404 ? -27.025 24.981 -36.986 1.00 34.91 404 GLY A N 1
ATOM 3264 C CA . GLY A 1 404 ? -26.545 25.345 -38.308 1.00 34.91 404 GLY A CA 1
ATOM 3265 C C . GLY A 1 404 ? -26.347 26.844 -38.524 1.00 34.91 404 GLY A C 1
ATOM 3266 O O . GLY A 1 404 ? -26.671 27.675 -37.684 1.00 34.91 404 GLY A O 1
ATOM 3267 N N . ASP A 1 405 ? -25.858 27.111 -39.732 1.00 33.12 405 ASP A N 1
ATOM 3268 C CA . ASP A 1 405 ? -25.664 28.392 -40.413 1.00 33.12 405 ASP A CA 1
ATOM 3269 C C . ASP A 1 405 ? -24.375 29.201 -40.147 1.00 33.12 405 ASP A C 1
ATOM 3271 O O . ASP A 1 405 ? -24.150 29.822 -39.116 1.00 33.12 405 ASP A O 1
ATOM 3275 N N . ARG A 1 406 ? -23.548 29.195 -41.209 1.00 39.50 406 ARG A N 1
ATOM 3276 C CA . ARG A 1 406 ? -22.626 30.221 -41.735 1.00 39.50 406 ARG A CA 1
ATOM 3277 C C . ARG A 1 406 ? -22.075 31.272 -40.759 1.00 39.50 406 ARG A C 1
ATOM 3279 O O . ARG A 1 406 ? -22.730 32.274 -40.495 1.00 39.50 406 ARG A O 1
ATOM 3286 N N . ILE A 1 407 ? -20.768 31.192 -40.487 1.00 30.48 407 ILE A N 1
ATOM 3287 C CA . ILE A 1 407 ? -19.935 32.378 -40.221 1.00 30.48 407 ILE A CA 1
ATOM 3288 C C . ILE A 1 407 ? -18.645 32.287 -41.049 1.00 30.48 407 ILE A C 1
ATOM 3290 O O . ILE A 1 407 ? -17.829 31.388 -40.870 1.00 30.48 407 ILE A O 1
ATOM 3294 N N . ILE A 1 408 ? -18.489 33.234 -41.978 1.00 34.59 408 ILE A N 1
ATOM 3295 C CA . ILE A 1 408 ? -17.235 33.561 -42.665 1.00 34.59 408 ILE A CA 1
ATOM 3296 C C . ILE A 1 408 ? -16.473 34.506 -41.732 1.00 34.59 408 ILE A C 1
ATOM 3298 O O . ILE A 1 408 ? -16.991 35.572 -41.409 1.00 34.59 408 ILE A O 1
ATOM 3302 N N . ALA A 1 409 ? -15.260 34.144 -41.313 1.00 29.19 409 ALA A N 1
ATOM 3303 C CA . ALA A 1 409 ? -14.359 35.055 -40.611 1.00 29.19 409 ALA A CA 1
ATOM 3304 C C . ALA A 1 409 ? -12.992 35.070 -41.307 1.00 29.19 409 ALA A C 1
ATOM 3306 O O . ALA A 1 409 ? -12.201 34.134 -41.214 1.00 29.19 409 ALA A O 1
ATOM 3307 N N . THR A 1 410 ? -12.754 36.147 -42.049 1.00 27.42 410 THR A N 1
ATOM 3308 C CA . THR A 1 410 ? -11.480 36.546 -42.649 1.00 27.42 410 THR A CA 1
ATOM 3309 C C . THR A 1 410 ? -10.569 37.097 -41.546 1.00 27.42 410 THR A C 1
ATOM 3311 O O . THR A 1 410 ? -10.942 38.068 -40.891 1.00 27.42 410 THR A O 1
ATOM 3314 N N . CYS A 1 411 ? -9.374 36.533 -41.345 1.00 26.17 411 CYS A N 1
ATOM 3315 C CA . CYS A 1 411 ? -8.355 37.109 -40.458 1.00 26.17 411 CYS A CA 1
ATOM 3316 C C . CYS A 1 411 ? -7.154 37.607 -41.272 1.00 26.17 411 CYS A C 1
ATOM 3318 O O . CYS A 1 411 ? -6.426 36.820 -41.873 1.00 26.17 411 CYS A O 1
ATOM 3320 N N . SER A 1 412 ? -6.961 38.928 -41.272 1.00 25.78 412 SER A N 1
ATOM 3321 C CA . SER A 1 412 ? -5.782 39.613 -41.804 1.00 25.78 412 SER A CA 1
ATOM 3322 C C . SER A 1 412 ? -4.602 39.482 -40.837 1.00 25.78 412 SER A C 1
ATOM 3324 O O . SER A 1 412 ? -4.728 39.778 -39.650 1.00 25.78 412 SER A O 1
ATOM 3326 N N . LEU A 1 413 ? -3.455 39.056 -41.365 1.00 26.61 413 LEU A N 1
ATOM 3327 C CA . LEU A 1 413 ? -2.170 38.964 -40.674 1.00 26.61 413 LEU A CA 1
ATOM 3328 C C . LEU A 1 413 ? -1.567 40.375 -40.513 1.00 26.61 413 LEU A C 1
ATOM 3330 O O . LEU A 1 413 ? -1.363 41.063 -41.511 1.00 26.61 41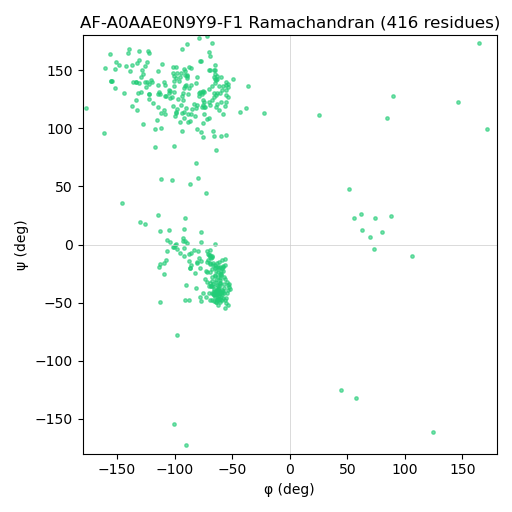3 LEU A O 1
ATOM 3334 N N . ALA A 1 414 ? -1.240 40.794 -39.290 1.00 26.39 414 ALA A N 1
ATOM 3335 C CA . ALA A 1 414 ? -0.379 41.951 -39.037 1.00 26.39 414 ALA A CA 1
ATOM 3336 C C . ALA A 1 414 ? 0.909 41.461 -38.362 1.00 26.39 414 ALA A C 1
ATOM 3338 O O . ALA A 1 414 ? 0.897 41.040 -37.208 1.00 26.39 414 ALA A O 1
ATOM 3339 N N . ILE A 1 415 ? 2.007 41.475 -39.117 1.00 28.91 415 ILE A N 1
ATOM 3340 C CA . ILE A 1 415 ? 3.361 41.176 -38.643 1.00 28.91 415 ILE A CA 1
ATOM 3341 C C . ILE A 1 415 ? 3.928 42.470 -38.051 1.00 28.91 415 ILE A C 1
ATOM 3343 O O . ILE A 1 415 ? 4.098 43.450 -38.774 1.00 28.91 415 ILE A O 1
ATOM 3347 N N . GLY A 1 416 ? 4.220 42.473 -36.752 1.00 25.89 416 GLY A N 1
ATOM 3348 C CA . GLY A 1 416 ? 5.034 43.497 -36.099 1.00 25.89 416 GLY A CA 1
ATOM 3349 C C . GLY A 1 416 ? 6.390 42.903 -35.734 1.00 25.89 416 GLY A C 1
ATOM 3350 O O . GLY A 1 416 ? 6.453 42.012 -34.894 1.00 25.89 416 GLY A O 1
ATOM 3351 N N . LEU A 1 417 ? 7.449 43.373 -36.395 1.00 29.75 417 LEU A N 1
ATOM 3352 C CA . LEU A 1 417 ? 8.844 43.115 -36.030 1.00 29.75 417 LEU A CA 1
ATOM 3353 C C . LEU A 1 417 ? 9.228 44.016 -34.850 1.00 29.75 417 LEU A C 1
ATOM 3355 O O . LEU A 1 417 ? 9.009 45.228 -34.914 1.00 29.75 417 LEU A O 1
ATOM 3359 N N . GLY A 1 418 ? 9.827 43.423 -33.820 1.00 31.39 418 GLY A N 1
ATOM 3360 C CA . GLY A 1 418 ? 10.478 44.099 -32.700 1.00 31.39 418 GLY A CA 1
ATOM 3361 C C . GLY A 1 418 ? 11.531 43.190 -32.103 1.00 31.39 418 GLY A C 1
ATOM 3362 O O . GLY A 1 418 ? 11.133 42.076 -31.696 1.00 31.39 418 GLY A O 1
#

Radius of gyration: 25.88 Å; Cα contacts (8 Å, |Δi|>4): 717; chains: 1; bounding box: 62×62×75 Å

InterPro domains:
  IPR010730 Heterokaryon incompatibility [PF06985] (22-112)
  IPR058525 Domain of unknown function DUF8212 [PF26640] (225-279)

Organism: NCBI:txid92902

Foldseek 3Di:
DWKAFLPPRDIDDDDDPRDDAEEEEAEDDDPPFDAQAQVLSVDPCSCVGPPVVVVNLRSVVCVVVVHGIYDYCRRRAPPVDLVRVLVCLLCVLVVQQRHPEYEYEQLQQDDDPDPVVNLVSVLPTCLQQALQCVSNQQRHLWYWYAYNVRHTPGTQQVCLVSCCVRQLQHSLSRHNNHDRLLPDAPLQLLLSLQNHDDPAQLVLLSSCCSVQVHRDGDDRPPHLVNNVVSLQRSLVPDLAPSQQQFFLDLDQPPQDPDDPDPPVRDAALASGDSGSNRSNNCSQFDFAFPDDGDSAWDQDPQAIKGWAWWAPDPVHPWIWGWGRGDGPPPPQAWTKIWTWDDDPDPQETETHGIHTDGPVSSVRTDGDIHHHGRNDPDPDDDPPDDDDDDDDDDDDDDDDDDDDDDDDDDDDDDDDDD

Sequence (418 aa):
MRLLNVRSRQLHTRYDDNIPPYAILSHTWDQQEAEVSFEDMKRPDHVHMPRYDKIENTCRLAEIEGLEWVWIDTCCIDKSSSAELSEAINSMFRWYEKAAICFAHLADVQRSDTISDLDVAFENCRWFTRGWTLQELLAPGKLVFYDRAWGVIGDRASLAGQIQRRTAIPAEYLSEHRDDFREARVGERMSWASDRNTTRREDLAYCLFGIFDIHMPLLYGEGDHAFRRLQEEILKTSVDDSIFAWSLDDIVPSLTAGREVDFSHRPSSSPLASSPRLFYCLKHSVMSHIWEARKTWEVTGRGLRIELPIYRGASSPVPFILLNGVLGGDINSQILALSLRSSSSSEEYIRGNLWMVDWNYLMGARRDTIYIRGSGVGRGRDDLSALNWLQVGYLHLKVAAGLGDRIIATCSLAIGLG

pLDDT: mean 81.26, std 21.76, range [23.75, 98.75]

Secondary structure (DSSP, 8-state):
-EEEETTT--EEE--GGG----EEEEEPPPSSSPPPPTTGGGSTTGGGSTTHHHHHHHHHHHHHTT-SEEE-HHHHS-TT-HHHHHHHHHHHHHHHHT-SEEEEE-TTPPP-SSHHHHHHHHHHSGGGGBSTHHHHHHS-SSEEEE-TTS-EEEETTTTHHHHHHHH---GGGTSTT---GGGS-HHHHHHTTTT-B-SSSTHHHHTTHHHHT------TT-TTHHHHHHHHHHHHH---GGGG---S-SS-----TTS---TTSPPPSSSS-SSGGGGGGGTT-----SS-----EEEETTEEEEEEEEE--TT-SS-EEEEEEESSS-TTT-EEEEEEEE-SSTTEEEEEEEEEE-TTHHHH-EEEEEEEE-----SS-----S------PPP-----S-----------------

Nearest PDB structures (foldseek):
  7lbm-assembly1_k  TM=3.039E-01  e=6.627E-01  Homo sapiens
  5hsg-assembly1_A  TM=4.055E-01  e=1.914E+00  Klebsiella pneumoniae subsp. pneumoniae MGH 78578
  7pw7-assembly1_C  TM=3.032E-01  e=2.030E+00  Homo sapiens
  4fxt-assembly8_H  TM=1.969E-01  e=6.216E+00  Bacteroides ovatus ATCC 8483

Solvent-accessible surface area (backbone atoms only — not comparable to full-atom values): 24305 Å² total; per-residue (Å²): 95,40,32,33,32,50,82,78,72,45,78,45,82,35,59,82,92,65,58,70,71,23,29,32,59,41,71,67,85,58,94,90,55,69,68,57,31,35,74,42,69,75,43,93,63,39,82,75,40,61,60,34,64,55,58,51,50,52,30,53,53,24,48,76,72,72,30,60,26,34,36,41,71,55,45,41,39,51,78,86,39,66,66,54,41,48,53,44,60,74,39,43,36,60,55,36,38,68,20,66,32,32,42,35,46,34,76,81,24,67,90,54,98,44,71,70,58,34,52,54,38,58,54,68,28,66,57,76,32,33,34,56,46,54,34,64,64,66,37,27,78,36,46,38,38,22,30,52,85,70,45,81,73,45,36,47,42,83,38,15,68,55,48,20,73,62,45,42,48,60,43,60,54,34,36,88,86,42,55,69,64,78,75,53,51,58,24,46,62,34,12,58,43,25,75,34,48,57,93,50,64,36,43,63,30,58,38,42,25,62,73,69,76,51,84,79,88,84,61,90,87,53,38,62,53,39,35,42,51,50,51,55,57,46,54,73,77,48,47,63,58,41,68,65,60,40,36,84,58,89,54,78,70,79,68,60,76,85,64,87,74,76,75,83,61,76,71,59,56,41,74,60,63,74,50,40,45,33,15,44,81,31,34,79,43,44,72,46,78,80,59,89,73,57,81,38,60,47,87,48,98,79,25,40,36,38,50,44,37,34,33,77,50,90,92,44,101,58,36,29,35,55,44,63,30,30,59,67,71,50,94,86,55,36,30,34,26,41,33,39,40,81,46,102,43,98,52,33,27,33,65,55,49,56,42,42,39,58,61,71,53,61,80,65,30,44,75,46,74,36,30,30,29,35,56,68,89,60,96,63,81,85,80,89,77,84,78,92,74,86,84,78,85,80,83,86,78,87,80,77,93,78,86,85,83,89,82,90,82,88,81,84,86,82,88,80,90,130